Protein AF-A0A132MQJ7-F1 (afdb_monomer)

Secondary structure (DSSP, 8-state):
------------------HHHHHHHHTTT--HHHHHHHHHHHHHHTT------HHHHHHHHTTSSSS--HHHHHHHHHHHTS-GGGTT----S-------------PPPS--PPPPPPPPPPPP------------PPP-----------------------PPP-----------------PPPP--------PPPPS-------SHHHHHHHHHHHHHHHHHHHS--SS-TTHHHHHHHHHHHHHHHTTTS-HHHHHHHHHHHHHHHHHHHTS---HHHHHHHHHHHHHHHHHHHHHHHHTT-HHHHHHHHHHHHHHHHHTT-HHHHHHHHHHHHHHHHHTT-HHHHHHHHHHHHHH-SS--HHHHHHHHHHHHHHHHTT-HHHHHHHHHHHHHHHTTSPPPS-TT-TTS--HHHHHHHHHHHHHHTT-HHHHHHHHHHHHHHHHHSSS--HHHHHHHHHHHHHHHHHHT-HHHHHHHHHHHHT-SS--HHHHHHHHHHHHHHHHHH-TT-HHHHHHHHHHHHHHHHHSSPPPP--SGGG--PPPSS--PPP--------HHHHTT-GGG----TT-----------PPP------

Solvent-accessible surface area (backbone atoms only — not comparable to full-atom values): 36070 Å² total; per-residue (Å²): 140,80,84,87,79,78,87,82,74,81,83,82,72,72,57,63,56,15,60,44,42,48,46,64,38,50,77,69,72,44,52,53,52,56,48,16,45,50,40,32,54,47,19,52,76,71,76,39,94,54,96,53,40,38,71,57,48,49,34,39,38,43,20,74,50,43,60,74,56,74,68,55,44,52,32,49,26,67,70,66,73,46,62,58,81,73,39,56,53,51,77,81,92,83,73,93,75,72,78,79,77,79,82,88,83,79,87,79,84,87,88,78,85,84,78,77,88,79,83,79,86,85,78,81,88,79,80,91,75,83,86,77,90,78,90,80,88,86,83,91,91,85,83,87,87,88,89,87,87,86,89,85,88,83,90,87,92,86,86,88,86,89,80,81,85,83,74,80,88,82,76,79,83,74,79,74,80,80,76,76,79,81,79,74,80,84,88,82,80,81,90,77,87,78,82,85,84,78,91,83,78,84,88,76,96,81,58,63,70,64,49,55,51,47,56,49,50,52,51,51,52,49,51,54,57,56,69,42,54,77,66,61,90,62,54,63,58,53,48,51,56,49,51,55,48,54,36,38,42,53,67,66,50,47,47,66,64,47,48,69,61,47,51,61,54,39,53,49,43,53,65,51,71,77,48,53,56,30,75,68,56,48,39,50,46,28,46,51,38,12,54,46,22,40,53,47,14,53,33,29,34,29,55,54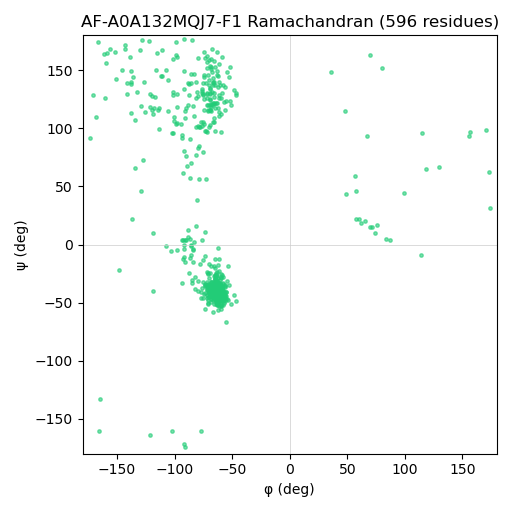,40,57,69,61,12,52,52,22,25,51,46,8,27,51,23,10,59,80,42,69,37,39,59,47,32,17,42,27,25,34,54,52,17,52,56,28,45,48,71,68,39,34,66,56,8,34,54,30,12,48,58,19,44,70,51,40,95,60,75,44,45,43,41,28,54,16,25,44,42,28,12,41,20,27,12,76,68,62,36,58,68,63,17,48,55,26,40,54,53,18,49,63,32,49,75,73,49,78,85,64,93,55,62,57,24,67,82,46,71,38,72,54,60,48,34,48,55,50,19,52,27,27,46,56,56,68,37,45,77,58,12,50,62,26,41,54,51,36,47,56,54,32,70,76,34,89,80,48,49,50,54,68,48,25,57,43,30,29,50,51,11,40,44,29,52,73,73,71,39,56,67,62,12,44,50,28,40,54,55,35,71,63,56,84,47,67,43,39,48,55,53,50,43,51,50,46,52,35,52,49,55,35,49,74,75,38,69,85,41,68,63,43,52,54,48,49,52,52,51,54,53,57,50,60,66,43,77,53,81,78,79,86,76,76,63,66,88,79,55,86,74,82,71,95,70,84,86,77,82,87,81,87,85,90,73,58,66,48,71,38,56,72,71,69,39,60,89,73,48,84,82,50,102,67,39,82,71,84,89,71,94,72,91,85,81,84,84,92,82,88,81,88,86,137

Structure (mmCIF, N/CA/C/O backbone):
data_AF-A0A132MQJ7-F1
#
_entry.id   AF-A0A132MQJ7-F1
#
loop_
_atom_site.group_PDB
_atom_site.id
_atom_site.type_symbol
_atom_site.label_atom_id
_atom_site.label_alt_id
_atom_site.label_comp_id
_atom_site.label_asym_id
_atom_si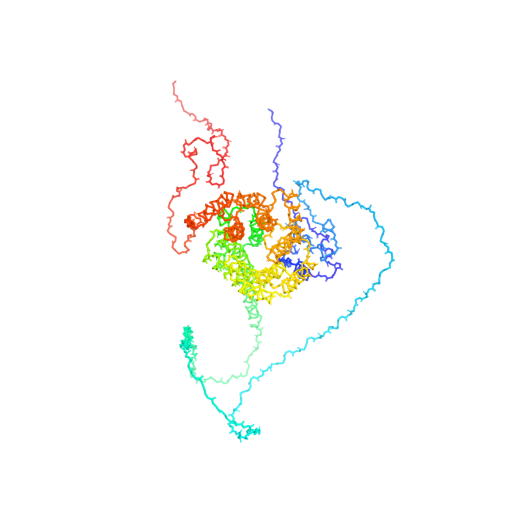te.label_entity_id
_atom_site.label_seq_id
_atom_site.pdbx_PDB_ins_code
_atom_site.Cartn_x
_atom_site.Cartn_y
_atom_site.Cartn_z
_atom_site.occupancy
_atom_site.B_iso_or_equiv
_atom_site.auth_seq_id
_atom_site.auth_comp_id
_atom_site.auth_asym_id
_atom_site.auth_atom_id
_atom_site.pdbx_PDB_model_num
ATOM 1 N N . MET A 1 1 ? 59.230 41.935 -7.005 1.00 32.62 1 MET A N 1
ATOM 2 C CA . MET A 1 1 ? 59.862 40.603 -6.907 1.00 32.62 1 MET A CA 1
ATOM 3 C C . MET A 1 1 ? 58.762 39.597 -6.645 1.00 32.62 1 MET A C 1
ATOM 5 O O . MET A 1 1 ? 58.301 39.504 -5.516 1.00 32.62 1 MET A O 1
ATOM 9 N N . THR A 1 2 ? 58.315 38.898 -7.682 1.00 23.02 2 THR A N 1
ATOM 10 C CA . THR A 1 2 ? 57.312 37.834 -7.565 1.00 23.02 2 THR A CA 1
ATOM 11 C C . THR A 1 2 ? 57.998 36.560 -8.024 1.00 23.02 2 THR A C 1
ATOM 13 O O . THR A 1 2 ? 58.485 36.508 -9.151 1.00 23.02 2 THR A O 1
ATOM 16 N N . VAL A 1 3 ? 58.124 35.572 -7.140 1.00 24.16 3 VAL A N 1
ATOM 17 C CA . VAL A 1 3 ? 58.723 34.281 -7.494 1.00 24.16 3 VAL A CA 1
ATOM 18 C C . VAL A 1 3 ? 57.665 33.462 -8.228 1.00 24.16 3 VAL A C 1
ATOM 20 O O . VAL A 1 3 ? 56.549 33.312 -7.738 1.00 24.16 3 VAL A O 1
ATOM 23 N N . HIS A 1 4 ? 58.008 32.956 -9.413 1.00 27.41 4 HIS A N 1
ATOM 24 C CA . HIS A 1 4 ? 57.137 32.079 -10.191 1.00 27.41 4 HIS A CA 1
ATOM 25 C C . HIS A 1 4 ? 56.827 30.785 -9.436 1.00 27.41 4 HIS A C 1
ATOM 27 O O . HIS A 1 4 ? 57.753 30.043 -9.111 1.00 27.41 4 HIS A O 1
ATOM 33 N N . HIS A 1 5 ? 55.546 30.435 -9.323 1.00 26.36 5 HIS A N 1
ATOM 34 C CA . HIS A 1 5 ? 55.094 29.043 -9.388 1.00 26.36 5 HIS A CA 1
ATOM 35 C C . HIS A 1 5 ? 54.095 28.932 -10.547 1.00 26.36 5 HIS A C 1
ATOM 37 O O . HIS A 1 5 ? 53.244 29.803 -10.723 1.00 26.36 5 HIS A O 1
ATOM 43 N N . GLY A 1 6 ? 54.325 27.947 -11.417 1.00 24.95 6 GLY A N 1
ATOM 44 C CA . GLY A 1 6 ? 53.737 27.875 -12.755 1.00 24.95 6 GLY A CA 1
ATOM 45 C C . GLY A 1 6 ? 52.418 27.109 -12.838 1.00 24.95 6 GLY A C 1
ATOM 46 O O . GLY A 1 6 ? 51.827 26.732 -11.831 1.00 24.95 6 GLY A O 1
ATOM 47 N N . ASN A 1 7 ? 51.986 26.891 -14.081 1.00 32.16 7 ASN A N 1
ATOM 48 C CA . ASN A 1 7 ? 50.764 26.180 -14.455 1.00 32.16 7 ASN A CA 1
ATOM 49 C C . ASN A 1 7 ? 50.586 24.849 -13.704 1.00 32.16 7 ASN A C 1
ATOM 51 O O . ASN A 1 7 ? 51.456 23.984 -13.769 1.00 32.16 7 ASN A O 1
ATOM 55 N N . GLY A 1 8 ? 49.412 24.656 -13.099 1.00 26.73 8 GLY A N 1
ATOM 56 C CA . GLY A 1 8 ? 48.878 23.324 -12.824 1.00 26.73 8 GLY A CA 1
ATOM 57 C C . GLY A 1 8 ? 48.183 22.806 -14.080 1.00 26.73 8 GLY A C 1
ATOM 58 O O . GLY A 1 8 ? 47.162 23.358 -14.497 1.00 26.73 8 GLY A O 1
ATOM 59 N N . GLU A 1 9 ? 48.769 21.800 -14.718 1.00 29.34 9 GLU A N 1
ATOM 60 C CA . GLU A 1 9 ? 48.224 21.171 -15.920 1.00 29.34 9 GLU A CA 1
ATOM 61 C C . GLU A 1 9 ? 46.907 20.436 -15.619 1.00 29.34 9 GLU A C 1
ATOM 63 O O . GLU A 1 9 ? 46.618 20.054 -14.485 1.00 29.34 9 GLU A O 1
ATOM 68 N N . ARG A 1 10 ? 46.085 20.211 -16.651 1.00 38.94 10 ARG A N 1
ATOM 69 C CA . ARG A 1 10 ? 45.021 19.206 -16.543 1.00 38.94 10 ARG A CA 1
ATOM 70 C C . ARG A 1 10 ? 45.710 17.849 -16.549 1.00 38.94 10 ARG A C 1
ATOM 72 O O . ARG A 1 10 ? 46.280 17.504 -17.581 1.00 38.94 10 ARG A O 1
ATOM 79 N N . ASP A 1 11 ? 45.628 17.094 -15.458 1.00 34.16 11 ASP A N 1
ATOM 80 C CA . ASP A 1 11 ? 46.171 15.735 -15.410 1.00 34.16 11 ASP A CA 1
ATOM 81 C C . ASP A 1 11 ? 45.497 14.850 -16.466 1.00 34.16 11 ASP A C 1
ATOM 83 O O . ASP A 1 11 ? 44.416 14.286 -16.270 1.00 34.16 11 ASP A O 1
ATOM 87 N N . GLY A 1 12 ? 46.167 14.721 -17.612 1.00 39.56 12 GLY A N 1
ATOM 88 C CA . GLY A 1 12 ? 45.887 13.751 -18.665 1.00 39.56 12 GLY A CA 1
ATOM 89 C C . GLY A 1 12 ? 46.310 12.358 -18.218 1.00 39.56 12 GLY A C 1
ATOM 90 O O . GLY A 1 12 ? 47.151 11.724 -18.850 1.00 39.56 12 GLY A O 1
ATOM 91 N N . GLN A 1 13 ? 45.773 11.903 -17.088 1.00 48.03 13 GLN A N 1
ATOM 92 C CA . GLN A 1 13 ? 46.165 10.645 -16.483 1.00 48.03 13 GLN A CA 1
ATOM 93 C C . GLN A 1 13 ? 45.484 9.505 -17.238 1.00 48.03 13 GLN A C 1
ATOM 95 O O . GLN A 1 13 ? 44.290 9.248 -17.074 1.00 48.03 13 GLN A O 1
ATOM 100 N N . THR A 1 14 ? 46.259 8.854 -18.108 1.00 56.16 14 THR A N 1
ATOM 101 C CA . THR A 1 14 ? 45.849 7.670 -18.866 1.00 56.16 14 THR A CA 1
ATOM 102 C C . THR A 1 14 ? 45.161 6.667 -17.934 1.00 56.16 14 THR A C 1
ATOM 104 O O . THR A 1 14 ? 45.727 6.363 -16.879 1.00 56.16 14 THR A O 1
ATOM 107 N N . PRO A 1 15 ? 43.972 6.139 -18.287 1.00 76.00 15 PRO A N 1
ATOM 108 C CA . PRO A 1 15 ? 43.292 5.127 -17.487 1.00 76.00 15 PRO A CA 1
ATOM 109 C C . PRO A 1 15 ? 44.233 3.963 -17.160 1.00 76.00 15 PRO A C 1
ATOM 111 O O . PRO A 1 15 ? 44.769 3.321 -18.063 1.00 76.00 15 PRO A O 1
ATOM 114 N N . VAL A 1 16 ? 44.468 3.722 -15.867 1.00 84.31 16 VAL A N 1
ATOM 115 C CA . VAL A 1 16 ? 45.315 2.616 -15.401 1.00 84.31 16 VAL A CA 1
ATOM 116 C C . VAL A 1 16 ? 44.523 1.320 -15.586 1.00 84.31 16 VAL A C 1
ATOM 118 O O . VAL A 1 16 ? 43.483 1.177 -14.938 1.00 84.31 16 VAL A O 1
ATOM 121 N N . PRO A 1 17 ? 44.956 0.376 -16.443 1.00 90.44 17 PRO A N 1
ATOM 122 C CA . PRO A 1 17 ? 44.170 -0.820 -16.715 1.00 90.44 17 PRO A CA 1
ATOM 123 C C . PRO A 1 17 ? 43.981 -1.673 -15.459 1.00 90.44 17 PRO A C 1
ATOM 125 O O . PRO A 1 17 ? 44.927 -1.944 -14.716 1.00 90.44 17 PRO A O 1
ATOM 128 N N . ASN A 1 18 ? 42.756 -2.149 -15.243 1.00 94.06 18 ASN A N 1
ATOM 129 C CA . ASN A 1 18 ? 42.440 -3.037 -14.136 1.00 94.06 18 ASN A CA 1
ATOM 130 C C . ASN A 1 18 ? 42.859 -4.476 -14.480 1.00 94.06 18 ASN A C 1
ATOM 132 O O . ASN A 1 18 ? 42.072 -5.314 -14.933 1.00 94.06 18 ASN A O 1
ATOM 136 N N . HIS A 1 19 ? 44.144 -4.753 -14.259 1.00 94.38 19 HIS A N 1
ATOM 137 C CA . HIS A 1 19 ? 44.734 -6.072 -14.463 1.00 94.38 19 HIS A CA 1
ATOM 138 C C . HIS A 1 19 ? 44.181 -7.138 -13.499 1.00 94.38 19 HIS A C 1
ATOM 140 O O . HIS A 1 19 ? 44.153 -8.310 -13.869 1.00 94.38 19 HIS A O 1
ATOM 146 N N . GLN A 1 20 ? 43.710 -6.756 -12.303 1.00 93.44 20 GLN A N 1
ATOM 147 C CA . GLN A 1 20 ? 43.178 -7.691 -11.301 1.00 93.44 20 GLN A CA 1
ATOM 148 C C . GLN A 1 20 ? 41.825 -8.266 -11.737 1.00 93.44 20 GLN A C 1
ATOM 150 O O . GLN A 1 20 ? 41.681 -9.485 -11.821 1.00 93.44 20 GLN A O 1
ATOM 155 N N . LEU A 1 21 ? 40.870 -7.418 -12.137 1.00 94.69 21 LEU A N 1
ATOM 156 C CA . LEU A 1 21 ? 39.585 -7.864 -12.686 1.00 94.69 21 LEU A CA 1
ATOM 157 C C . LEU A 1 21 ? 39.769 -8.743 -13.932 1.00 94.69 21 LEU A C 1
ATOM 159 O O . LEU A 1 21 ? 39.140 -9.797 -14.056 1.00 94.69 21 LEU A O 1
ATOM 163 N N . ARG A 1 22 ? 40.680 -8.345 -14.831 1.00 94.81 22 ARG A N 1
ATOM 164 C CA . ARG A 1 22 ? 41.008 -9.125 -16.030 1.00 94.81 22 ARG A CA 1
ATOM 165 C C . ARG A 1 22 ? 41.575 -10.503 -15.679 1.00 94.81 22 ARG A C 1
ATOM 167 O O . ARG A 1 22 ? 41.181 -11.487 -16.302 1.00 94.81 22 ARG A O 1
ATOM 174 N N . ALA A 1 23 ? 42.450 -10.592 -14.675 1.00 93.25 23 ALA A N 1
ATOM 175 C CA . ALA A 1 23 ? 42.984 -11.863 -14.194 1.00 93.25 23 ALA A CA 1
ATOM 176 C C . ALA A 1 23 ? 41.890 -12.746 -13.566 1.00 93.25 23 ALA A C 1
ATOM 178 O O . ALA A 1 23 ? 41.798 -13.920 -13.915 1.00 93.25 23 ALA A O 1
ATOM 179 N N . LEU A 1 24 ? 41.015 -12.188 -12.720 1.00 95.12 24 LEU A N 1
ATOM 180 C CA . LEU A 1 24 ? 39.904 -12.916 -12.084 1.00 95.12 24 LEU A CA 1
ATOM 181 C C . LEU A 1 24 ? 38.924 -13.516 -13.105 1.00 95.12 24 LEU A C 1
ATOM 183 O O . LEU A 1 24 ? 38.426 -14.628 -12.902 1.00 95.12 24 LEU A O 1
ATOM 187 N N . ARG A 1 25 ? 38.679 -12.814 -14.218 1.00 96.50 25 ARG A N 1
ATOM 188 C CA . ARG A 1 25 ? 37.910 -13.338 -15.355 1.00 96.50 25 ARG A CA 1
ATOM 189 C C . ARG A 1 25 ? 38.680 -14.419 -16.122 1.00 96.50 25 ARG A C 1
ATOM 191 O O . ARG A 1 25 ? 38.129 -15.481 -16.400 1.00 96.50 25 ARG A O 1
ATOM 198 N N . GLN A 1 26 ? 39.949 -14.173 -16.457 1.00 93.88 26 GLN A N 1
ATOM 199 C CA . GLN A 1 26 ? 40.772 -15.116 -17.225 1.00 93.88 26 GLN A CA 1
ATOM 200 C C . GLN A 1 26 ? 41.029 -16.433 -16.474 1.00 93.88 26 GLN A C 1
ATOM 202 O O . GLN A 1 26 ? 41.010 -17.486 -17.099 1.00 93.88 26 GLN A O 1
ATOM 207 N N . GLN A 1 27 ? 41.172 -16.405 -15.146 1.00 94.25 27 GLN A N 1
ATOM 208 C CA . GLN A 1 27 ? 41.262 -17.604 -14.296 1.00 94.25 27 GLN A CA 1
ATOM 209 C C . GLN A 1 27 ? 40.024 -18.512 -14.388 1.00 94.25 27 GLN A C 1
ATOM 211 O O . GLN A 1 27 ? 40.126 -19.713 -14.154 1.00 94.25 27 GLN A O 1
ATOM 216 N N . ARG A 1 28 ? 38.860 -17.950 -14.740 1.00 93.44 28 ARG A N 1
ATOM 217 C CA . ARG A 1 28 ? 37.596 -18.677 -14.950 1.00 93.44 28 ARG A CA 1
ATOM 218 C C . ARG A 1 28 ? 37.370 -19.072 -16.415 1.00 93.44 28 ARG A C 1
ATOM 220 O O . ARG A 1 28 ? 36.329 -19.631 -16.735 1.00 93.44 28 ARG A O 1
ATOM 227 N N . ASN A 1 29 ? 38.341 -18.801 -17.293 1.00 94.62 29 ASN A N 1
ATOM 228 C CA . ASN A 1 29 ? 38.279 -19.006 -18.744 1.00 94.62 29 ASN A CA 1
ATOM 229 C C . ASN A 1 29 ? 37.122 -18.275 -19.458 1.00 94.62 29 ASN A C 1
ATOM 231 O O . ASN A 1 29 ? 36.761 -18.653 -20.567 1.00 94.62 29 ASN A O 1
ATOM 235 N N . TRP A 1 30 ? 36.568 -17.211 -18.868 1.00 95.94 30 TRP A N 1
ATOM 236 C CA . TRP A 1 30 ? 35.463 -16.455 -19.468 1.00 95.94 30 TRP A CA 1
ATOM 237 C C . TRP A 1 30 ? 35.945 -15.367 -20.435 1.00 95.94 30 TRP A C 1
ATOM 239 O O . TRP A 1 30 ? 36.874 -14.604 -20.142 1.00 95.94 30 TRP A O 1
ATOM 249 N N . SER A 1 31 ? 35.259 -15.214 -21.563 1.00 95.75 31 SER A N 1
ATOM 250 C CA . SER A 1 31 ? 35.299 -14.018 -22.410 1.00 95.75 31 SER A CA 1
ATOM 251 C C . SER A 1 31 ? 34.654 -12.806 -21.715 1.00 95.75 31 SER A C 1
ATOM 253 O O . SER A 1 31 ? 34.003 -12.924 -20.676 1.00 95.75 31 SER A O 1
ATOM 255 N N . GLN A 1 32 ? 34.838 -11.604 -22.274 1.00 93.38 32 GLN A N 1
ATOM 256 C CA . GLN A 1 32 ? 34.176 -10.398 -21.750 1.00 93.38 32 GLN A CA 1
ATOM 257 C C . GLN A 1 32 ? 32.645 -10.469 -21.892 1.00 93.38 32 GLN A C 1
ATOM 259 O O . GLN A 1 32 ? 31.943 -9.909 -21.052 1.00 93.38 32 GLN A O 1
ATOM 264 N N . GLN A 1 33 ? 32.138 -11.177 -22.908 1.00 91.56 33 GLN A N 1
ATOM 265 C CA . GLN A 1 33 ? 30.710 -11.412 -23.107 1.00 91.56 33 GLN A CA 1
ATOM 266 C C . GLN A 1 33 ? 30.154 -12.384 -22.054 1.00 91.56 33 GLN A C 1
ATOM 268 O O . GLN A 1 33 ? 29.203 -12.031 -21.363 1.00 91.56 33 GLN A O 1
ATOM 273 N N . GLU A 1 34 ? 30.787 -13.546 -21.858 1.00 91.19 34 GLU A N 1
ATOM 274 C CA . GLU A 1 34 ? 30.363 -14.544 -20.856 1.00 91.19 34 GLU A CA 1
ATOM 275 C C . GLU A 1 34 ? 30.430 -13.985 -19.427 1.00 91.19 34 GLU A C 1
ATOM 277 O O . GLU A 1 34 ? 29.567 -14.265 -18.599 1.00 91.19 34 GLU A O 1
ATOM 282 N N . PHE A 1 35 ? 31.417 -13.133 -19.123 1.00 97.31 35 PHE A N 1
ATOM 283 C CA . PHE A 1 35 ? 31.467 -12.460 -17.824 1.00 97.31 35 PHE A CA 1
ATOM 284 C C . PHE A 1 35 ? 30.344 -11.423 -17.664 1.00 97.31 35 PHE A C 1
ATOM 286 O O . PHE A 1 35 ? 29.764 -11.314 -16.585 1.00 97.31 35 PHE A O 1
ATOM 293 N N . ALA A 1 36 ? 29.984 -10.698 -18.728 1.00 94.06 36 ALA A N 1
ATOM 294 C CA . ALA A 1 36 ? 28.817 -9.819 -18.709 1.00 94.06 36 ALA A CA 1
ATOM 295 C C . ALA A 1 36 ? 27.502 -10.610 -18.565 1.00 94.06 36 ALA A C 1
ATOM 297 O O . ALA A 1 36 ? 26.600 -10.153 -17.869 1.00 94.06 36 ALA A O 1
ATOM 298 N N . GLU A 1 37 ? 27.398 -11.794 -19.176 1.00 92.44 37 GLU A N 1
ATOM 299 C CA . GLU A 1 37 ? 26.283 -12.738 -19.012 1.00 92.44 37 GLU A CA 1
ATOM 300 C C . GLU A 1 37 ? 26.160 -13.215 -17.563 1.00 92.44 37 GLU A C 1
ATOM 302 O O . GLU A 1 37 ? 25.123 -12.980 -16.948 1.00 92.44 37 GLU A O 1
ATOM 307 N N . ALA A 1 38 ? 27.239 -13.732 -16.966 1.00 94.25 38 ALA A N 1
ATOM 308 C CA . ALA A 1 38 ? 27.268 -14.131 -15.558 1.00 94.25 38 ALA A CA 1
ATOM 309 C C . ALA A 1 38 ? 26.880 -12.987 -14.599 1.00 94.25 38 ALA A C 1
ATOM 311 O O . ALA A 1 38 ? 26.179 -13.214 -13.613 1.00 94.25 38 ALA A O 1
ATOM 312 N N . ILE A 1 39 ? 27.274 -11.741 -14.897 1.00 94.06 39 ILE A N 1
ATOM 313 C CA . ILE A 1 39 ? 26.845 -10.554 -14.137 1.00 94.06 39 ILE A CA 1
ATOM 314 C C . ILE A 1 39 ? 25.343 -10.292 -14.296 1.00 94.06 39 ILE A C 1
ATOM 316 O O . ILE A 1 39 ? 24.687 -9.985 -13.304 1.00 94.06 39 ILE A O 1
ATOM 320 N N . ARG A 1 40 ? 24.769 -10.416 -15.499 1.00 92.44 40 ARG A N 1
ATOM 321 C CA . ARG A 1 40 ? 23.317 -10.247 -15.694 1.00 92.44 40 ARG A CA 1
ATOM 322 C C . ARG A 1 40 ? 22.522 -11.350 -14.996 1.00 92.44 40 ARG A C 1
ATOM 324 O O . ARG A 1 40 ? 21.541 -11.044 -14.323 1.00 92.44 40 ARG A O 1
ATOM 331 N N . ASP A 1 41 ? 22.961 -12.599 -15.102 1.00 89.88 41 ASP A N 1
ATOM 332 C CA . ASP A 1 41 ? 22.285 -13.747 -14.493 1.00 89.88 41 ASP A CA 1
ATOM 333 C C . ASP A 1 41 ? 22.327 -13.681 -12.963 1.00 89.88 41 ASP A C 1
ATOM 335 O O . ASP A 1 41 ? 21.295 -13.839 -12.307 1.00 89.88 41 ASP A O 1
ATOM 339 N N . GLN A 1 42 ? 23.481 -13.338 -12.385 1.00 92.50 42 GLN A N 1
ATOM 340 C CA . GLN A 1 42 ? 23.604 -13.142 -10.942 1.00 92.50 42 GLN A CA 1
ATOM 341 C C . GLN A 1 42 ? 22.840 -11.902 -10.456 1.00 92.50 42 GLN A C 1
ATOM 343 O O . GLN A 1 42 ? 22.244 -11.945 -9.382 1.00 92.50 42 GLN A O 1
ATOM 348 N N . ALA A 1 43 ? 22.790 -10.815 -11.238 1.00 82.88 43 ALA A N 1
ATOM 349 C CA . ALA A 1 43 ? 21.940 -9.668 -10.918 1.00 82.88 43 ALA A CA 1
ATOM 350 C C . ALA A 1 43 ? 20.461 -10.085 -10.856 1.00 82.88 43 ALA A C 1
ATOM 352 O O . ALA A 1 43 ? 19.804 -9.827 -9.848 1.00 82.88 43 ALA A O 1
ATOM 353 N N . MET A 1 44 ? 19.965 -10.815 -11.865 1.00 82.12 44 MET A N 1
ATOM 354 C CA . MET A 1 44 ? 18.595 -11.341 -11.880 1.00 82.12 44 MET A CA 1
ATOM 355 C C . MET A 1 44 ? 18.317 -12.274 -10.691 1.00 82.12 44 MET A C 1
ATOM 357 O O . MET A 1 44 ? 17.265 -12.151 -10.065 1.00 82.12 44 MET A O 1
ATOM 361 N N . ALA A 1 45 ? 19.258 -13.154 -10.332 1.00 79.62 45 ALA A N 1
ATOM 362 C CA . ALA A 1 45 ? 19.146 -14.022 -9.156 1.00 79.62 45 ALA A CA 1
ATOM 363 C C . ALA A 1 45 ? 19.098 -13.237 -7.829 1.00 79.62 45 ALA A C 1
ATOM 365 O O . ALA A 1 45 ? 18.444 -13.664 -6.881 1.00 79.62 45 ALA A O 1
ATOM 366 N N . MET A 1 46 ? 19.743 -12.069 -7.772 1.00 82.31 46 MET A N 1
ATOM 367 C CA . MET A 1 46 ? 19.718 -11.140 -6.633 1.00 82.31 46 MET A CA 1
ATOM 368 C C . MET A 1 46 ? 18.530 -10.156 -6.665 1.00 82.31 46 MET A C 1
ATOM 370 O O . MET A 1 46 ? 18.464 -9.260 -5.826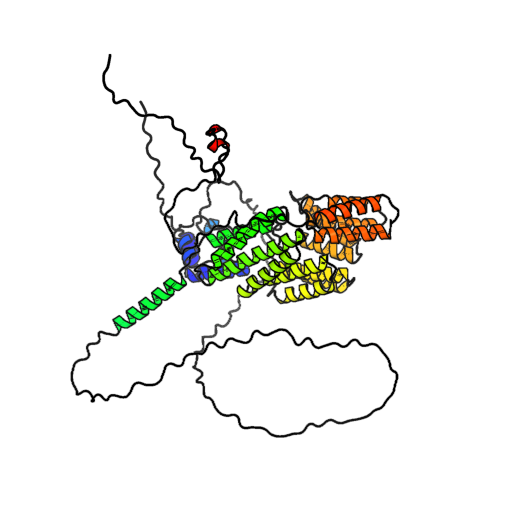 1.00 82.31 46 MET A O 1
ATOM 374 N N . GLY A 1 47 ? 17.601 -10.282 -7.623 1.00 74.81 47 GLY A N 1
ATOM 375 C CA . GLY A 1 47 ? 16.473 -9.355 -7.792 1.00 74.81 47 GLY A CA 1
ATOM 376 C C . GLY A 1 47 ? 16.862 -7.970 -8.332 1.00 74.81 47 GLY A C 1
ATOM 377 O O . GLY A 1 47 ? 16.070 -7.033 -8.259 1.00 74.81 47 GLY A O 1
ATOM 378 N N . LEU A 1 48 ? 18.074 -7.824 -8.873 1.00 73.12 48 LEU A N 1
ATOM 379 C CA . LEU A 1 48 ? 18.619 -6.582 -9.418 1.00 73.12 48 LEU A CA 1
ATOM 380 C C . LEU A 1 48 ? 18.536 -6.583 -10.951 1.00 73.12 48 LEU A C 1
ATOM 382 O O . LEU A 1 48 ? 18.989 -7.512 -11.616 1.00 73.12 48 LEU A O 1
ATOM 386 N N . ASN A 1 49 ? 18.025 -5.501 -11.539 1.00 75.50 49 ASN A N 1
ATOM 387 C CA . ASN A 1 49 ? 18.036 -5.314 -12.990 1.00 75.50 49 ASN A CA 1
ATOM 388 C C . ASN A 1 49 ? 19.279 -4.509 -13.416 1.00 75.50 49 ASN A C 1
ATOM 390 O O . ASN A 1 49 ? 19.262 -3.280 -13.360 1.00 75.50 49 ASN A O 1
ATOM 394 N N . LEU A 1 50 ? 20.366 -5.191 -13.805 1.00 78.25 50 LEU A N 1
ATOM 395 C CA . LEU A 1 50 ? 21.625 -4.557 -14.226 1.00 78.25 50 LEU A CA 1
ATOM 396 C C . LEU A 1 50 ? 22.008 -4.919 -15.669 1.00 78.25 50 LEU A C 1
ATOM 398 O O . LEU A 1 50 ? 22.360 -6.059 -15.967 1.00 78.25 50 LEU A O 1
ATOM 402 N N . ALA A 1 51 ? 22.028 -3.920 -16.554 1.00 76.69 51 ALA A N 1
ATOM 403 C CA . ALA A 1 51 ? 22.474 -4.056 -17.940 1.00 76.69 51 ALA A CA 1
ATOM 404 C C . ALA A 1 51 ? 24.016 -4.051 -18.072 1.00 76.69 51 ALA A C 1
ATOM 406 O O . ALA A 1 51 ? 24.644 -3.018 -18.342 1.00 76.69 51 ALA A O 1
ATOM 407 N N . CYS A 1 52 ? 24.633 -5.224 -17.894 1.00 84.50 52 CYS A N 1
ATOM 408 C CA . CYS A 1 52 ? 26.050 -5.449 -18.195 1.00 84.50 52 CYS A CA 1
ATOM 409 C C . CYS A 1 52 ? 26.243 -5.965 -19.630 1.00 84.50 52 CYS A C 1
ATOM 411 O O . CYS A 1 52 ? 25.565 -6.907 -20.034 1.00 84.50 52 CYS A O 1
ATOM 413 N N . ASP A 1 53 ? 27.190 -5.399 -20.377 1.00 83.00 53 ASP A N 1
ATOM 414 C CA . ASP A 1 53 ? 27.634 -5.871 -21.693 1.00 83.00 53 ASP A CA 1
ATOM 415 C C . ASP A 1 53 ? 29.169 -5.993 -21.744 1.00 83.00 53 ASP A C 1
ATOM 417 O O . ASP A 1 53 ? 29.888 -5.489 -20.873 1.00 83.00 53 ASP A O 1
ATOM 421 N N . GLU A 1 54 ? 29.691 -6.654 -22.781 1.00 91.31 54 GLU A N 1
ATOM 422 C CA . GLU A 1 54 ? 31.137 -6.786 -23.028 1.00 91.31 54 GLU A CA 1
ATOM 423 C C . GLU A 1 54 ? 31.849 -5.417 -23.039 1.00 91.31 54 GLU A C 1
ATOM 425 O O . GLU A 1 54 ? 32.969 -5.275 -22.545 1.00 91.31 54 GLU A O 1
ATOM 430 N N . LYS A 1 55 ? 31.166 -4.374 -23.538 1.00 81.12 55 LYS A N 1
ATOM 431 C CA . LYS A 1 55 ? 31.679 -3.006 -23.654 1.00 81.12 55 LYS A CA 1
ATOM 432 C C . LYS A 1 55 ? 31.806 -2.354 -22.269 1.00 81.12 55 LYS A C 1
ATOM 434 O O . LYS A 1 55 ? 32.737 -1.579 -22.048 1.00 81.12 55 LYS A O 1
ATOM 439 N N . ARG A 1 56 ? 30.921 -2.651 -21.307 1.00 89.69 56 ARG A N 1
ATOM 440 C CA . ARG A 1 56 ? 31.015 -2.240 -19.890 1.00 89.69 56 ARG A CA 1
ATOM 441 C C . ARG A 1 56 ? 32.128 -3.011 -19.172 1.00 89.69 56 ARG A C 1
ATOM 443 O O . ARG A 1 56 ? 32.946 -2.366 -18.520 1.00 89.69 56 ARG A O 1
ATOM 450 N N . VAL A 1 57 ? 32.245 -4.326 -19.382 1.00 92.88 57 VAL A N 1
ATOM 451 C CA . VAL A 1 57 ? 33.372 -5.131 -18.860 1.00 92.88 57 VAL A CA 1
ATOM 452 C C . VAL A 1 57 ? 34.716 -4.591 -19.359 1.00 92.88 57 VAL A C 1
ATOM 454 O O . VAL A 1 57 ? 35.615 -4.326 -18.562 1.00 92.88 57 VAL A O 1
ATOM 457 N N . GLY A 1 58 ? 34.841 -4.331 -20.662 1.00 90.31 58 GLY A N 1
ATOM 458 C CA . GLY A 1 58 ? 36.049 -3.761 -21.254 1.00 90.31 58 GLY A CA 1
ATOM 459 C C . GLY A 1 58 ? 36.411 -2.378 -20.699 1.00 90.31 58 GLY A C 1
ATOM 460 O O . GLY A 1 58 ? 37.593 -2.076 -20.559 1.00 90.31 58 GLY A O 1
ATOM 461 N N . ARG A 1 59 ? 35.424 -1.550 -20.324 1.00 86.50 59 ARG A N 1
ATOM 462 C CA . ARG A 1 59 ? 35.658 -0.246 -19.672 1.00 86.50 59 ARG A CA 1
ATOM 463 C C . ARG A 1 59 ? 36.184 -0.377 -18.242 1.00 86.50 59 ARG A C 1
ATOM 465 O O . ARG A 1 59 ? 37.028 0.424 -17.846 1.00 86.50 59 ARG A O 1
ATOM 472 N N . TRP A 1 60 ? 35.747 -1.389 -17.490 1.00 94.19 60 TRP A N 1
ATOM 473 C CA . TRP A 1 60 ? 36.353 -1.714 -16.194 1.00 94.19 60 TRP A CA 1
ATOM 474 C C . TRP A 1 60 ? 37.790 -2.220 -16.362 1.00 94.19 60 TRP A C 1
ATOM 476 O O . TRP A 1 60 ? 38.690 -1.701 -15.712 1.00 94.19 60 TRP A O 1
ATOM 486 N N . GLU A 1 61 ? 38.039 -3.161 -17.279 1.00 94.25 61 GLU A N 1
ATOM 487 C CA . GLU A 1 61 ? 39.385 -3.714 -17.516 1.00 94.25 61 GLU A CA 1
ATOM 488 C C . GLU A 1 61 ? 40.391 -2.686 -18.051 1.00 94.25 61 GLU A C 1
ATOM 490 O O . GLU A 1 61 ? 41.581 -2.785 -17.762 1.00 94.25 61 GLU A O 1
ATOM 495 N N . ARG A 1 62 ? 39.937 -1.673 -18.799 1.00 89.75 62 ARG A N 1
ATOM 496 C CA . ARG A 1 62 ? 40.777 -0.544 -19.237 1.00 89.75 62 ARG A CA 1
ATOM 497 C C . ARG A 1 62 ? 40.908 0.571 -18.194 1.00 89.75 62 ARG A C 1
ATOM 499 O O . ARG A 1 62 ? 41.645 1.516 -18.436 1.00 89.75 62 ARG A O 1
ATOM 506 N N . GLY A 1 63 ? 40.223 0.481 -17.052 1.00 87.06 63 GLY A N 1
ATOM 507 C CA . GLY A 1 63 ? 40.287 1.489 -15.986 1.00 87.06 63 GLY A CA 1
ATOM 508 C C . GLY A 1 63 ? 39.540 2.795 -16.276 1.00 87.06 63 GLY A C 1
ATOM 509 O O . GLY A 1 63 ? 39.669 3.751 -15.514 1.00 87.06 63 GLY A O 1
ATOM 510 N N . GLU A 1 64 ? 38.740 2.856 -17.348 1.00 85.25 64 GLU A N 1
ATOM 511 C CA . GLU A 1 64 ? 37.911 4.028 -17.685 1.00 85.25 64 GLU A CA 1
ATOM 512 C C . GLU A 1 64 ? 36.863 4.312 -16.595 1.00 85.25 64 GLU A C 1
ATOM 514 O O . GLU A 1 64 ? 36.470 5.456 -16.372 1.00 85.25 64 GLU A O 1
ATOM 519 N N . VAL A 1 65 ? 36.431 3.266 -15.886 1.00 87.00 65 VAL A N 1
ATOM 520 C CA . VAL A 1 65 ? 35.540 3.347 -14.724 1.00 87.00 65 VAL A CA 1
ATOM 521 C C . VAL A 1 65 ? 36.314 2.897 -13.485 1.00 87.00 65 VAL A C 1
ATOM 523 O O . VAL A 1 65 ? 36.455 1.701 -13.235 1.00 87.00 65 VAL A O 1
ATOM 526 N N . ARG A 1 66 ? 36.811 3.869 -12.706 1.00 85.81 66 ARG A N 1
ATOM 527 C CA . ARG A 1 66 ? 37.634 3.626 -11.502 1.00 85.81 66 ARG A CA 1
ATOM 528 C C . ARG A 1 66 ? 36.868 2.973 -10.346 1.00 85.81 66 ARG A C 1
ATOM 530 O O . ARG A 1 66 ? 37.436 2.132 -9.656 1.00 85.81 66 ARG A O 1
ATOM 537 N N . TRP A 1 67 ? 35.590 3.319 -10.165 1.00 89.56 67 TRP A N 1
ATOM 538 C CA . TRP A 1 67 ? 34.730 2.786 -9.101 1.00 89.56 67 TRP A CA 1
ATOM 539 C C . TRP A 1 67 ? 33.328 2.462 -9.646 1.00 89.56 67 TRP A C 1
ATOM 541 O O . TRP A 1 67 ? 32.615 3.383 -10.054 1.00 89.56 67 TRP A O 1
ATOM 551 N N . PRO A 1 68 ? 32.911 1.182 -9.706 1.00 88.12 68 PRO A N 1
ATOM 552 C CA . PRO A 1 68 ? 31.565 0.806 -10.134 1.00 88.12 68 PRO A CA 1
ATOM 553 C C . PRO A 1 68 ? 30.493 1.202 -9.108 1.00 88.12 68 PRO A C 1
ATOM 555 O O . PRO A 1 68 ? 30.766 1.359 -7.912 1.00 88.12 68 PRO A O 1
ATOM 558 N N . SER A 1 69 ? 29.240 1.309 -9.561 1.00 86.19 69 SER A N 1
ATOM 559 C CA . SER A 1 69 ? 28.113 1.603 -8.667 1.00 86.19 69 SER A CA 1
ATOM 560 C C . SER A 1 69 ? 27.938 0.507 -7.595 1.00 86.19 69 SER A C 1
ATOM 562 O O . SER A 1 69 ? 28.342 -0.640 -7.816 1.00 86.19 69 SER A O 1
ATOM 564 N N . PRO A 1 70 ? 27.332 0.810 -6.427 1.00 85.88 70 PRO A N 1
ATOM 565 C CA . PRO A 1 70 ? 27.155 -0.165 -5.344 1.00 85.88 70 PRO A CA 1
ATOM 566 C C . PRO A 1 70 ? 26.436 -1.456 -5.766 1.00 85.88 70 PRO A C 1
ATOM 568 O O . PRO A 1 70 ? 26.718 -2.519 -5.221 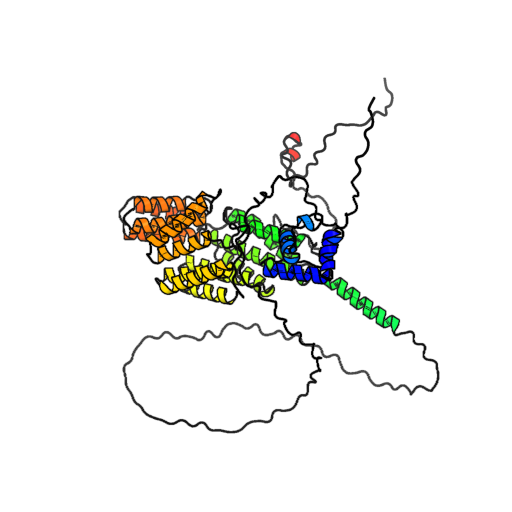1.00 85.88 70 PRO A O 1
ATOM 571 N N . ALA A 1 71 ? 25.524 -1.382 -6.741 1.00 79.12 71 ALA A N 1
ATOM 572 C CA . ALA A 1 71 ? 24.828 -2.553 -7.273 1.00 79.12 71 ALA A CA 1
ATOM 573 C C . ALA A 1 71 ? 25.767 -3.445 -8.106 1.00 79.12 71 ALA A C 1
ATOM 575 O O . ALA A 1 71 ? 25.823 -4.652 -7.878 1.00 79.12 71 ALA A O 1
ATOM 576 N N . TYR A 1 72 ? 26.583 -2.859 -8.994 1.00 90.31 72 TYR A N 1
ATOM 577 C CA . TYR A 1 72 ? 27.608 -3.618 -9.719 1.00 90.31 72 TYR A CA 1
ATOM 578 C C . TYR A 1 72 ? 28.662 -4.202 -8.783 1.00 90.31 72 TYR A C 1
ATOM 580 O O . TYR A 1 72 ? 29.045 -5.350 -8.967 1.00 90.31 72 TYR A O 1
ATOM 588 N N . ARG A 1 73 ? 29.096 -3.459 -7.758 1.00 94.25 73 ARG A N 1
ATOM 589 C CA . ARG A 1 73 ? 30.053 -3.948 -6.752 1.00 94.25 73 ARG A CA 1
ATOM 590 C C . ARG A 1 73 ? 29.544 -5.210 -6.038 1.00 94.25 73 ARG A C 1
ATOM 592 O O . ARG A 1 73 ? 30.276 -6.192 -5.972 1.00 94.25 73 ARG A O 1
ATOM 599 N N . ARG A 1 74 ? 28.277 -5.225 -5.605 1.00 85.06 74 ARG A N 1
ATOM 600 C CA . ARG A 1 74 ? 27.632 -6.404 -4.993 1.00 85.06 74 ARG A CA 1
ATOM 601 C C . ARG A 1 74 ? 27.542 -7.599 -5.941 1.00 85.06 74 ARG A C 1
ATOM 603 O O . ARG A 1 74 ? 27.914 -8.705 -5.561 1.00 85.06 74 ARG A O 1
ATOM 610 N N . VAL A 1 75 ? 27.090 -7.387 -7.177 1.00 92.00 75 VAL A N 1
ATOM 611 C CA . VAL A 1 75 ? 26.967 -8.480 -8.156 1.00 92.00 75 VAL A CA 1
ATOM 612 C C . VAL A 1 75 ? 28.339 -9.009 -8.580 1.00 92.00 75 VAL A C 1
ATOM 614 O O . VAL A 1 75 ? 28.515 -10.218 -8.664 1.00 92.00 75 VAL A O 1
ATOM 617 N N . LEU A 1 76 ? 29.343 -8.146 -8.763 1.00 95.25 76 LEU A N 1
ATOM 618 C CA . LEU A 1 76 ? 30.725 -8.562 -9.029 1.00 95.25 76 LEU A CA 1
ATOM 619 C C . LEU A 1 76 ? 31.291 -9.413 -7.883 1.00 95.25 76 LEU A C 1
ATOM 621 O O . LEU A 1 76 ? 31.931 -10.427 -8.150 1.00 95.25 76 LEU A O 1
ATOM 625 N N . GLN A 1 77 ? 31.014 -9.052 -6.625 1.00 96.00 77 GLN A N 1
ATOM 626 C CA . GLN A 1 77 ? 31.428 -9.834 -5.455 1.00 96.00 77 GLN A CA 1
ATOM 627 C C . GLN A 1 77 ? 30.736 -11.200 -5.406 1.00 96.00 77 GLN A C 1
ATOM 629 O O . GLN A 1 77 ? 31.393 -12.193 -5.110 1.00 96.00 77 GLN A O 1
ATOM 634 N N . ALA A 1 78 ? 29.455 -11.280 -5.776 1.00 90.50 78 ALA A N 1
ATOM 635 C CA . ALA A 1 78 ? 28.731 -12.547 -5.865 1.00 90.50 78 ALA A CA 1
ATOM 636 C C . ALA A 1 78 ? 29.201 -13.438 -7.038 1.00 90.50 78 ALA A C 1
ATOM 638 O O . ALA A 1 78 ? 29.377 -14.638 -6.854 1.00 90.50 78 ALA A O 1
ATOM 639 N N . VAL A 1 79 ? 29.459 -12.870 -8.225 1.00 95.50 79 VAL A N 1
ATOM 640 C CA . VAL A 1 79 ? 29.940 -13.617 -9.409 1.00 95.50 79 VAL A CA 1
ATOM 641 C C . VAL A 1 79 ? 31.379 -14.106 -9.237 1.00 95.50 79 VAL A C 1
ATOM 643 O O . VAL A 1 79 ? 31.719 -15.219 -9.643 1.00 95.50 79 VAL A O 1
ATOM 646 N N . LEU A 1 80 ? 32.254 -13.268 -8.677 1.00 93.19 80 LEU A N 1
ATOM 647 C CA . LEU A 1 80 ? 33.672 -13.590 -8.522 1.00 93.19 80 LEU A CA 1
ATOM 648 C C . LEU A 1 80 ? 33.993 -14.268 -7.186 1.00 93.19 80 LEU A C 1
ATOM 650 O O . LEU A 1 80 ? 35.068 -14.849 -7.078 1.00 93.19 80 LEU A O 1
ATOM 654 N N . ASN A 1 81 ? 33.099 -14.231 -6.195 1.00 92.62 81 ASN A N 1
ATOM 655 C CA . ASN A 1 81 ? 33.338 -14.725 -4.832 1.00 92.62 81 ASN A CA 1
ATOM 656 C C . ASN A 1 81 ? 34.670 -14.212 -4.239 1.00 92.62 81 ASN A C 1
ATOM 658 O O . ASN A 1 81 ? 35.463 -14.967 -3.679 1.00 92.62 81 ASN A O 1
ATOM 662 N N . VAL A 1 82 ? 34.928 -12.921 -4.452 1.00 92.25 82 VAL A N 1
ATOM 663 C CA . VAL A 1 82 ? 36.141 -12.169 -4.087 1.00 92.25 82 VAL A CA 1
ATOM 664 C C . VAL A 1 82 ? 35.672 -10.781 -3.630 1.00 92.25 82 VAL A C 1
ATOM 666 O O . VAL A 1 82 ? 34.750 -10.247 -4.253 1.00 92.25 82 VAL A O 1
ATOM 669 N N . PRO A 1 83 ? 36.228 -10.180 -2.562 1.00 89.19 83 PRO A N 1
ATOM 670 C CA . PRO A 1 83 ? 35.821 -8.850 -2.115 1.00 89.19 83 PRO A CA 1
ATOM 671 C C . PRO A 1 83 ? 36.233 -7.766 -3.121 1.00 89.19 83 PRO A C 1
ATOM 673 O O . PRO A 1 83 ? 37.226 -7.880 -3.836 1.00 89.19 83 PRO A O 1
ATOM 676 N N . VAL A 1 84 ? 35.471 -6.672 -3.187 1.00 88.69 84 VAL A N 1
ATOM 677 C CA . VAL A 1 84 ? 35.661 -5.626 -4.215 1.00 88.69 84 VAL A CA 1
ATOM 678 C C . VAL A 1 84 ? 37.021 -4.920 -4.115 1.00 88.69 84 VAL A C 1
ATOM 680 O O . VAL A 1 84 ? 37.556 -4.470 -5.129 1.00 88.69 84 VAL A O 1
ATOM 683 N N . SER A 1 85 ? 37.608 -4.877 -2.918 1.00 86.19 85 SER A N 1
ATOM 684 C CA . SER A 1 85 ? 38.969 -4.394 -2.649 1.00 86.19 85 SER A CA 1
ATOM 685 C C . SER A 1 85 ? 40.062 -5.178 -3.392 1.00 86.19 85 SER A C 1
ATOM 687 O O . SER A 1 85 ? 41.093 -4.603 -3.730 1.00 86.19 85 SER A O 1
ATOM 689 N N . GLU A 1 86 ? 39.835 -6.457 -3.698 1.00 88.94 86 GLU A N 1
ATOM 690 C CA . GLU A 1 86 ? 40.771 -7.332 -4.424 1.00 88.94 86 GLU A CA 1
ATOM 691 C C . GLU A 1 86 ? 40.542 -7.334 -5.949 1.00 88.94 86 GLU A C 1
ATOM 693 O O . GLU A 1 86 ? 41.296 -7.948 -6.703 1.00 88.94 86 GLU A O 1
ATOM 698 N N . MET A 1 87 ? 39.513 -6.629 -6.433 1.00 93.19 87 MET A N 1
ATOM 699 C CA . MET A 1 87 ? 39.177 -6.547 -7.861 1.00 93.19 87 MET A CA 1
ATOM 700 C C . MET A 1 87 ? 39.858 -5.388 -8.600 1.00 93.19 87 MET A C 1
ATOM 702 O O . MET A 1 87 ? 39.539 -5.162 -9.764 1.00 93.19 87 MET A O 1
ATOM 706 N N . GLY A 1 88 ? 40.738 -4.616 -7.959 1.00 89.00 88 GLY A N 1
ATOM 707 C CA . GLY A 1 88 ? 41.501 -3.534 -8.601 1.00 89.00 88 GLY A CA 1
ATOM 708 C C . GLY A 1 88 ? 40.724 -2.252 -8.900 1.00 89.00 88 GLY A C 1
ATOM 709 O O . GLY A 1 88 ? 41.175 -1.434 -9.702 1.00 89.00 88 GLY A O 1
ATOM 710 N N . PHE A 1 89 ? 39.559 -2.062 -8.280 1.00 91.88 89 PHE A N 1
ATOM 711 C CA . PHE A 1 89 ? 38.832 -0.794 -8.330 1.00 91.88 89 PHE A CA 1
ATOM 712 C C . PHE A 1 89 ? 39.369 0.188 -7.280 1.00 91.88 89 PHE A C 1
ATOM 714 O O . PHE A 1 89 ? 39.763 -0.214 -6.188 1.00 91.88 89 PHE A O 1
ATOM 721 N N . VAL A 1 90 ? 39.358 1.485 -7.596 1.00 85.12 90 VAL A N 1
ATOM 722 C CA . VAL A 1 90 ? 39.897 2.547 -6.731 1.00 85.12 90 VAL A CA 1
ATOM 723 C C . VAL A 1 90 ? 38.751 3.439 -6.240 1.00 85.12 90 VAL A C 1
ATOM 725 O O . VAL A 1 90 ? 38.097 4.068 -7.079 1.00 85.12 90 VAL A O 1
ATOM 728 N N . PRO A 1 91 ? 38.482 3.513 -4.921 1.00 82.12 91 PRO A N 1
ATOM 729 C CA . PRO A 1 91 ? 37.401 4.336 -4.388 1.00 82.12 91 PRO A CA 1
ATOM 730 C C . PRO A 1 91 ? 37.681 5.841 -4.560 1.00 82.12 91 PRO A C 1
ATOM 732 O O . PRO A 1 91 ? 38.845 6.253 -4.594 1.00 82.12 91 PRO A O 1
ATOM 735 N N . PRO A 1 92 ? 36.640 6.691 -4.657 1.00 79.81 92 PRO A N 1
ATOM 736 C CA . PRO A 1 92 ? 36.803 8.140 -4.626 1.00 79.81 92 PRO A CA 1
ATOM 737 C C . PRO A 1 92 ? 37.421 8.592 -3.299 1.00 79.81 92 PRO A C 1
ATOM 739 O O . PRO A 1 92 ? 37.056 8.098 -2.234 1.00 79.81 92 PRO A O 1
ATOM 742 N N . ALA A 1 93 ? 38.333 9.560 -3.347 1.00 57.41 93 ALA A N 1
ATOM 743 C CA . ALA A 1 93 ? 38.925 10.113 -2.138 1.00 57.41 93 ALA A CA 1
ATOM 744 C C . ALA A 1 93 ? 37.954 11.089 -1.449 1.00 57.41 93 ALA A C 1
ATOM 746 O O . ALA A 1 93 ? 37.813 12.227 -1.894 1.00 57.41 93 ALA A O 1
ATOM 747 N N . GLY A 1 94 ? 37.348 10.663 -0.335 1.00 42.81 94 GLY A N 1
ATOM 748 C CA . GLY A 1 94 ? 36.844 11.584 0.688 1.00 42.81 94 GLY A CA 1
ATOM 749 C C . GLY A 1 94 ? 35.342 11.590 0.982 1.00 42.81 94 GLY A C 1
ATOM 750 O O . GLY A 1 94 ? 34.724 12.647 0.895 1.00 42.81 94 GLY A O 1
ATOM 751 N N . ASP A 1 95 ? 34.795 10.489 1.497 1.00 31.58 95 ASP A N 1
ATOM 752 C CA . ASP A 1 95 ? 33.768 10.546 2.544 1.00 31.58 95 ASP A CA 1
ATOM 753 C C . ASP A 1 95 ? 33.955 9.423 3.581 1.00 31.58 95 ASP A C 1
ATOM 755 O O . ASP A 1 95 ? 34.162 8.255 3.265 1.00 31.58 95 ASP A O 1
ATOM 759 N N . GLY A 1 96 ? 33.959 9.801 4.862 1.00 42.06 96 GLY A N 1
ATOM 760 C CA . GLY A 1 96 ? 34.321 8.929 5.983 1.00 42.06 96 GLY A CA 1
ATOM 761 C C . GLY A 1 96 ? 33.219 7.960 6.410 1.00 42.06 96 GLY A C 1
ATOM 762 O O . GLY A 1 96 ? 32.845 7.957 7.580 1.00 42.06 96 GLY A O 1
ATOM 763 N N . SER A 1 97 ? 32.716 7.134 5.491 1.00 37.47 97 SER A N 1
ATOM 764 C CA . SER A 1 97 ? 32.013 5.901 5.858 1.00 37.47 97 SER A CA 1
ATOM 765 C C . SER A 1 97 ? 33.045 4.787 6.017 1.00 37.47 97 SER A C 1
ATOM 767 O O . SER A 1 97 ? 33.438 4.124 5.063 1.00 37.47 97 SER A O 1
ATOM 769 N N . GLY A 1 98 ? 33.549 4.628 7.241 1.00 29.47 98 GLY A N 1
ATOM 770 C CA . GLY A 1 98 ? 34.360 3.462 7.562 1.00 29.47 98 GLY A CA 1
ATOM 771 C C . GLY A 1 98 ? 33.498 2.207 7.472 1.00 29.47 98 GLY A C 1
ATOM 772 O O . GLY A 1 98 ? 32.461 2.144 8.136 1.00 29.47 98 GLY A O 1
ATOM 773 N N . ASP A 1 99 ? 33.944 1.213 6.704 1.00 33.62 99 ASP A N 1
ATOM 774 C CA . ASP A 1 99 ? 33.533 -0.168 6.947 1.00 33.62 99 ASP A CA 1
ATOM 775 C C . ASP A 1 99 ? 33.804 -0.466 8.433 1.00 33.62 99 ASP A C 1
ATOM 777 O O . ASP A 1 99 ? 34.939 -0.274 8.894 1.00 33.62 99 ASP A O 1
ATOM 781 N N . PRO A 1 100 ? 32.801 -0.895 9.221 1.00 29.58 100 PRO A N 1
ATOM 782 C CA . PRO A 1 100 ? 33.063 -1.427 10.545 1.00 29.58 100 PRO A CA 1
ATOM 783 C C . PRO A 1 100 ? 33.940 -2.662 10.360 1.00 29.58 100 PRO A C 1
ATOM 785 O O . PRO A 1 100 ? 33.501 -3.647 9.769 1.00 29.58 100 PRO A O 1
ATOM 788 N N . ALA A 1 101 ? 35.184 -2.594 10.834 1.00 29.02 101 ALA A N 1
ATOM 789 C CA . ALA A 1 101 ? 36.080 -3.738 10.798 1.00 29.02 101 ALA A CA 1
ATOM 790 C C . ALA A 1 101 ? 35.406 -4.916 11.514 1.00 29.02 101 ALA A C 1
ATOM 792 O O . ALA A 1 101 ? 35.010 -4.785 12.677 1.00 29.02 101 ALA A O 1
ATOM 793 N N . GLU A 1 102 ? 35.262 -6.047 10.821 1.00 28.34 102 GLU A N 1
ATOM 794 C CA . GLU A 1 102 ? 34.743 -7.267 11.431 1.00 28.34 102 GLU A CA 1
ATOM 795 C C . GLU A 1 102 ? 35.658 -7.674 12.600 1.00 28.34 102 GLU A C 1
ATOM 797 O O . GLU A 1 102 ? 36.873 -7.797 12.413 1.00 28.34 102 GLU A O 1
ATOM 802 N N . PRO A 1 103 ? 35.121 -7.884 13.815 1.00 28.00 103 PRO A N 1
ATOM 803 C CA . PRO A 1 103 ? 35.889 -8.492 14.884 1.00 28.00 103 PRO A CA 1
ATOM 804 C C . PRO A 1 103 ? 36.032 -9.988 14.598 1.00 28.00 103 PRO A C 1
ATOM 806 O O . PRO A 1 103 ? 35.107 -10.775 14.795 1.00 28.00 103 PRO A O 1
ATOM 809 N N . ASP A 1 104 ? 37.221 -10.368 14.146 1.00 29.98 104 ASP A N 1
ATOM 810 C CA . ASP A 1 104 ? 37.659 -11.755 14.038 1.00 29.98 104 ASP A CA 1
ATOM 811 C C . ASP A 1 104 ? 37.560 -12.458 15.408 1.00 29.98 104 ASP A C 1
ATOM 813 O O . ASP A 1 104 ? 38.206 -12.023 16.364 1.00 29.98 104 ASP A O 1
ATOM 817 N N . THR A 1 105 ? 36.702 -13.484 15.531 1.00 28.94 105 THR A N 1
ATOM 818 C CA . THR A 1 105 ? 36.848 -14.681 16.402 1.00 28.94 105 THR A CA 1
ATOM 819 C C . THR A 1 105 ? 35.566 -15.533 16.461 1.00 28.94 105 THR A C 1
ATOM 821 O O . THR A 1 105 ? 34.690 -15.298 17.290 1.00 28.94 105 THR A O 1
ATOM 824 N N . ALA A 1 106 ? 35.502 -16.612 15.669 1.00 26.02 106 ALA A N 1
ATOM 825 C CA . ALA A 1 106 ? 34.828 -17.866 16.051 1.00 26.02 106 ALA A CA 1
ATOM 826 C C . ALA A 1 106 ? 35.168 -19.013 15.079 1.00 26.02 106 ALA A C 1
ATOM 828 O O . ALA A 1 106 ? 34.694 -19.047 13.945 1.00 26.02 106 ALA A O 1
ATOM 829 N N . THR A 1 107 ? 35.943 -19.996 15.540 1.00 27.34 107 THR A N 1
ATOM 830 C CA . THR A 1 107 ? 36.182 -21.254 14.813 1.00 27.34 107 THR A CA 1
ATOM 831 C C . THR A 1 107 ? 34.857 -21.993 14.554 1.00 27.34 107 THR A C 1
ATOM 833 O O . THR A 1 107 ? 34.106 -22.201 15.512 1.00 27.34 107 THR A O 1
ATOM 836 N N . PRO A 1 108 ? 34.552 -22.449 13.321 1.00 30.41 108 PRO A N 1
ATOM 837 C CA . PRO A 1 108 ? 33.357 -23.252 13.069 1.00 30.41 108 PRO A CA 1
ATOM 838 C C . PRO A 1 108 ? 33.491 -24.653 13.691 1.00 30.41 108 PRO A C 1
ATOM 840 O O . PRO A 1 108 ? 34.568 -25.248 13.599 1.00 30.41 108 PRO A O 1
ATOM 843 N N . PRO A 1 109 ? 32.424 -25.230 14.273 1.00 27.80 109 PRO A N 1
ATOM 844 C CA . PRO A 1 109 ? 32.424 -26.635 14.654 1.00 27.80 109 PRO A CA 1
ATOM 845 C C . PRO A 1 109 ? 32.407 -27.531 13.407 1.00 27.80 109 PRO A C 1
ATOM 847 O O . PRO A 1 109 ? 31.640 -27.328 12.465 1.00 27.80 109 PRO A O 1
ATOM 850 N N . GLU A 1 110 ? 33.265 -28.542 13.424 1.00 27.17 110 GLU A N 1
ATOM 851 C CA . GLU A 1 110 ? 33.434 -29.535 12.368 1.00 27.17 110 GLU A CA 1
ATOM 852 C C . GLU A 1 110 ? 32.235 -30.508 12.328 1.00 27.17 110 GLU A C 1
ATOM 854 O O . GLU A 1 110 ? 31.869 -31.074 13.358 1.00 27.17 110 GLU A O 1
ATOM 859 N N . GLY A 1 111 ? 31.628 -30.729 11.150 1.00 37.53 111 GLY A N 1
ATOM 860 C CA . GLY A 1 111 ? 30.652 -31.816 10.952 1.00 37.53 111 GLY A CA 1
ATOM 861 C C . GLY A 1 111 ? 29.306 -31.462 10.302 1.00 37.53 111 GLY A C 1
ATOM 862 O O . GLY A 1 111 ? 28.257 -31.656 10.911 1.00 37.53 111 GLY A O 1
ATOM 863 N N . ALA A 1 112 ? 29.310 -31.065 9.025 1.00 27.17 112 ALA A N 1
ATOM 864 C CA . ALA A 1 112 ? 28.140 -31.173 8.142 1.00 27.17 112 ALA A CA 1
ATOM 865 C C . ALA A 1 112 ? 28.587 -31.674 6.750 1.00 27.17 112 ALA A C 1
ATOM 867 O O . ALA A 1 112 ? 29.665 -31.288 6.294 1.00 27.17 112 ALA A O 1
ATOM 868 N N . PRO A 1 113 ? 27.833 -32.570 6.082 1.00 27.31 113 PRO A N 1
ATOM 869 C CA . PRO A 1 113 ? 28.340 -33.297 4.920 1.00 27.31 113 PRO A CA 1
ATOM 870 C C . PRO A 1 113 ? 28.386 -32.442 3.648 1.00 27.31 113 PRO A C 1
ATOM 872 O O . PRO A 1 113 ? 27.389 -31.849 3.238 1.00 27.31 113 PRO A O 1
ATOM 875 N N . VAL A 1 114 ? 29.535 -32.465 2.969 1.00 29.80 114 VAL A N 1
ATOM 876 C CA . VAL A 1 114 ? 29.697 -31.913 1.618 1.00 29.80 114 VAL A CA 1
ATOM 877 C C . VAL A 1 114 ? 28.923 -32.782 0.624 1.00 29.80 114 VAL A C 1
ATOM 879 O O . VAL A 1 114 ? 29.262 -33.947 0.415 1.00 29.80 114 VAL A O 1
ATOM 882 N N . ILE A 1 115 ? 27.901 -32.212 -0.018 1.00 32.91 115 ILE A N 1
ATOM 883 C CA . ILE A 1 115 ? 27.220 -32.839 -1.157 1.00 32.91 115 ILE A CA 1
ATOM 884 C C . ILE A 1 115 ? 28.036 -32.520 -2.423 1.00 32.91 115 ILE A C 1
ATOM 886 O O . ILE A 1 115 ? 28.187 -31.341 -2.748 1.00 32.91 115 ILE A O 1
ATOM 890 N N . PRO A 1 116 ? 28.574 -33.517 -3.152 1.00 28.58 116 PRO A N 1
ATOM 891 C CA . PRO A 1 116 ? 29.295 -33.260 -4.394 1.00 28.58 116 PRO A CA 1
ATOM 892 C C . PRO A 1 116 ? 28.327 -32.817 -5.508 1.00 28.58 116 PRO A C 1
ATOM 894 O O . PRO A 1 116 ? 27.201 -33.321 -5.573 1.00 28.58 116 PRO A O 1
ATOM 897 N N . PRO A 1 117 ? 28.744 -31.918 -6.419 1.00 30.30 117 PRO A N 1
ATOM 898 C CA . PRO A 1 117 ? 27.902 -31.484 -7.528 1.00 30.30 117 PRO A CA 1
ATOM 899 C C . PRO A 1 117 ? 27.628 -32.654 -8.483 1.00 30.30 117 PRO A C 1
ATOM 901 O O . PRO A 1 117 ? 28.553 -33.251 -9.035 1.00 30.30 117 PRO A O 1
ATOM 904 N N . GLN A 1 118 ? 26.351 -32.978 -8.699 1.00 29.42 118 GLN A N 1
ATOM 905 C CA . GLN A 1 118 ? 25.963 -33.947 -9.722 1.00 29.42 118 GLN A CA 1
ATOM 906 C C . GLN A 1 118 ? 26.038 -33.309 -11.112 1.00 29.42 118 GLN A C 1
ATOM 908 O O . GLN A 1 118 ? 25.528 -32.211 -11.337 1.00 29.42 118 GLN A O 1
ATOM 913 N N . ALA A 1 119 ? 26.670 -34.012 -12.051 1.00 26.38 119 ALA A N 1
ATOM 914 C CA . ALA A 1 119 ? 26.790 -33.563 -13.430 1.00 26.38 119 ALA A CA 1
ATOM 915 C C . ALA A 1 119 ? 25.429 -33.604 -14.146 1.00 26.38 119 ALA A C 1
ATOM 917 O O . ALA A 1 119 ? 24.787 -34.653 -14.220 1.00 26.38 119 ALA A O 1
ATOM 918 N N . VAL A 1 120 ? 25.019 -32.473 -14.722 1.00 30.73 120 VAL A N 1
ATOM 919 C CA . VAL A 1 120 ? 23.858 -32.401 -15.618 1.00 30.73 120 VAL A CA 1
ATOM 920 C C . VAL A 1 120 ? 24.298 -32.859 -17.018 1.00 30.73 120 VAL A C 1
ATOM 922 O O . VAL A 1 120 ? 25.270 -32.310 -17.543 1.00 30.73 120 VAL A O 1
ATOM 925 N N . PRO A 1 121 ? 23.635 -33.845 -17.651 1.00 26.45 121 PRO A N 1
ATOM 926 C CA . PRO A 1 121 ? 24.027 -34.311 -18.977 1.00 26.45 121 PRO A CA 1
ATOM 927 C C . PRO A 1 121 ? 23.687 -33.276 -20.060 1.00 26.45 121 PRO A C 1
ATOM 929 O O . PRO A 1 121 ? 22.524 -32.935 -20.283 1.00 26.45 121 PRO A O 1
ATOM 932 N N . VAL A 1 122 ? 24.711 -32.808 -20.775 1.00 30.25 122 VAL A N 1
ATOM 933 C CA . VAL A 1 122 ? 24.558 -31.945 -21.955 1.00 30.25 122 VAL A CA 1
ATOM 934 C C . VAL A 1 122 ? 24.014 -32.773 -23.122 1.00 30.25 122 VAL A C 1
ATOM 936 O O . VAL A 1 122 ? 24.597 -33.790 -23.493 1.00 30.25 122 VAL A O 1
ATOM 939 N N . THR A 1 123 ? 22.912 -32.326 -23.728 1.00 30.67 123 THR A N 1
ATOM 940 C CA . THR A 1 123 ? 22.359 -32.929 -24.953 1.00 30.67 123 THR A CA 1
ATOM 941 C C . THR A 1 123 ? 22.821 -32.112 -26.168 1.00 30.67 123 THR A C 1
ATOM 943 O O . THR A 1 123 ? 22.673 -30.889 -26.137 1.00 30.67 123 THR A O 1
ATOM 946 N N . PRO A 1 124 ? 23.381 -32.721 -27.232 1.00 30.70 124 PRO A N 1
ATOM 947 C CA . PRO A 1 124 ? 23.832 -31.982 -28.413 1.00 30.70 124 PRO A CA 1
ATOM 948 C C . PRO A 1 124 ? 22.647 -31.464 -29.255 1.00 30.70 124 PRO A C 1
ATOM 950 O O . PRO A 1 124 ? 21.585 -32.093 -29.271 1.00 30.70 124 PRO A O 1
ATOM 953 N N . PRO A 1 125 ? 22.806 -30.346 -29.990 1.00 31.42 125 PRO A N 1
ATOM 954 C CA . PRO A 1 125 ? 21.727 -29.764 -30.784 1.00 31.42 125 PRO A CA 1
ATOM 955 C C . PRO A 1 125 ? 21.399 -30.626 -32.013 1.00 31.42 125 PRO A C 1
ATOM 957 O O . PRO A 1 125 ? 22.207 -30.772 -32.930 1.00 31.42 125 PRO A O 1
ATOM 960 N N . GLY A 1 126 ? 20.182 -31.174 -32.049 1.00 27.22 126 GLY A N 1
ATOM 961 C CA . GLY A 1 126 ? 19.631 -31.839 -33.231 1.00 27.22 126 GLY A CA 1
ATOM 962 C C . GLY A 1 126 ? 19.280 -30.827 -34.325 1.00 27.22 126 GLY A C 1
ATOM 963 O O . GLY A 1 126 ? 18.621 -29.823 -34.058 1.00 27.22 126 GLY A O 1
ATOM 964 N N . GLY A 1 127 ? 19.725 -31.085 -35.556 1.00 26.05 127 GLY A N 1
ATOM 965 C CA . GLY A 1 127 ? 19.558 -30.161 -36.679 1.00 26.05 127 GLY A CA 1
ATOM 966 C C . GLY A 1 127 ? 18.099 -29.941 -37.097 1.00 26.05 127 GLY A C 1
ATOM 967 O O . GLY A 1 127 ? 17.311 -30.881 -37.193 1.00 26.05 127 GLY A O 1
ATOM 968 N N . VAL A 1 128 ? 17.765 -28.689 -37.415 1.00 28.47 128 VAL A N 1
ATOM 969 C CA . VAL A 1 128 ? 16.479 -28.298 -38.008 1.00 28.47 128 VAL A CA 1
ATOM 970 C C . VAL A 1 128 ? 16.322 -28.871 -39.420 1.00 28.47 128 VAL A C 1
ATOM 972 O O . VAL A 1 128 ? 16.951 -28.408 -40.369 1.00 28.47 128 VAL A O 1
ATOM 975 N N . THR A 1 129 ? 15.434 -29.851 -39.586 1.00 28.03 129 THR A N 1
ATOM 976 C CA . THR A 1 129 ? 14.948 -30.290 -40.901 1.00 28.03 129 THR A CA 1
ATOM 977 C C . THR A 1 129 ? 13.736 -29.463 -41.331 1.00 28.03 129 THR A C 1
ATOM 979 O O . THR A 1 129 ? 12.766 -29.295 -40.593 1.00 28.03 129 THR A O 1
ATOM 982 N N . ALA A 1 130 ? 13.790 -28.924 -42.551 1.00 27.55 130 ALA A N 1
ATOM 983 C CA . ALA A 1 130 ? 12.764 -28.031 -43.076 1.00 27.55 130 ALA A CA 1
ATOM 984 C C . ALA A 1 130 ? 11.426 -28.756 -43.321 1.00 27.55 130 ALA A C 1
ATOM 986 O O . ALA A 1 130 ? 11.337 -29.664 -44.151 1.00 27.55 130 ALA A O 1
ATOM 987 N N . VAL A 1 131 ? 10.355 -28.302 -42.660 1.00 26.56 131 VAL A N 1
ATOM 988 C CA . VAL A 1 131 ? 8.993 -28.795 -42.914 1.00 26.56 131 VAL A CA 1
ATOM 989 C C . VAL A 1 131 ? 8.461 -28.180 -44.209 1.00 26.56 131 VAL A C 1
ATOM 991 O O . VAL A 1 131 ? 8.022 -27.029 -44.257 1.00 26.56 131 VAL A O 1
ATOM 994 N N . ARG A 1 132 ? 8.489 -28.970 -45.283 1.00 26.48 132 ARG A N 1
ATOM 995 C CA . ARG A 1 132 ? 7.911 -28.615 -46.584 1.00 26.48 132 ARG A CA 1
ATOM 996 C C . ARG A 1 132 ? 6.380 -28.625 -46.481 1.00 26.48 132 ARG A C 1
ATOM 998 O O . ARG A 1 132 ? 5.790 -29.660 -46.181 1.00 26.48 132 ARG A O 1
ATOM 1005 N N . ARG A 1 133 ? 5.720 -27.493 -46.750 1.00 27.62 133 ARG A N 1
ATOM 1006 C CA . ARG A 1 133 ? 4.248 -27.434 -46.834 1.00 27.62 133 ARG A CA 1
ATOM 1007 C C . ARG A 1 133 ? 3.756 -28.252 -48.035 1.00 27.62 133 ARG A C 1
ATOM 1009 O O . ARG A 1 133 ? 4.061 -27.897 -49.170 1.00 27.62 133 ARG A O 1
ATOM 1016 N N . HIS A 1 134 ? 2.923 -29.260 -47.791 1.00 27.03 134 HIS A N 1
ATOM 1017 C CA . HIS A 1 134 ? 2.027 -29.819 -48.804 1.00 27.03 134 HIS A CA 1
ATOM 1018 C C . HIS A 1 134 ? 0.574 -29.664 -48.355 1.00 27.03 134 HIS A C 1
ATOM 1020 O O . HIS A 1 134 ? 0.213 -30.033 -47.241 1.00 27.03 134 HIS A O 1
ATOM 1026 N N . ALA A 1 135 ? -0.243 -29.093 -49.238 1.00 29.55 135 ALA A N 1
ATOM 1027 C CA . ALA A 1 135 ? -1.690 -29.042 -49.095 1.00 29.55 135 ALA A CA 1
ATOM 1028 C C . ALA A 1 135 ? -2.306 -30.317 -49.689 1.00 29.55 135 ALA A C 1
ATOM 1030 O O . ALA A 1 135 ? -1.898 -30.739 -50.772 1.00 29.55 135 ALA A O 1
ATOM 1031 N N . ALA A 1 136 ? -3.299 -30.897 -49.014 1.00 28.31 136 ALA A N 1
ATOM 1032 C CA . ALA A 1 136 ? -4.135 -31.962 -49.561 1.00 28.31 136 ALA A CA 1
ATOM 1033 C C . ALA A 1 136 ? -5.543 -31.936 -48.939 1.00 28.31 136 ALA A C 1
ATOM 1035 O O . ALA A 1 136 ? -5.713 -31.636 -47.761 1.00 28.31 136 ALA A O 1
ATOM 1036 N N . ASN A 1 137 ? -6.528 -32.230 -49.786 1.00 27.72 137 ASN A N 1
ATOM 1037 C CA . ASN A 1 137 ? -7.976 -32.120 -49.594 1.00 27.72 137 ASN A CA 1
ATOM 1038 C C . ASN A 1 137 ? -8.580 -32.777 -48.339 1.00 27.72 137 ASN A C 1
ATOM 1040 O O . ASN A 1 137 ? -8.148 -33.839 -47.897 1.00 27.72 137 ASN A O 1
ATOM 1044 N N . VAL A 1 138 ? -9.713 -32.212 -47.905 1.00 27.64 138 VAL A N 1
ATOM 1045 C CA . VAL A 1 138 ? -10.705 -32.836 -47.012 1.00 27.64 138 VAL A CA 1
ATOM 1046 C C . VAL A 1 138 ? -11.906 -33.332 -47.838 1.00 27.64 138 VAL A C 1
ATOM 1048 O O . VAL A 1 138 ? -12.471 -32.531 -48.585 1.00 27.64 138 VAL A O 1
ATOM 1051 N N . PRO A 1 139 ? -12.338 -34.601 -47.706 1.00 29.45 139 PRO A N 1
ATOM 1052 C CA . PRO A 1 139 ? -13.668 -35.071 -48.107 1.00 29.45 139 PRO A CA 1
ATOM 1053 C C . PRO A 1 139 ? -14.654 -35.140 -46.906 1.00 29.45 139 PRO A C 1
ATOM 1055 O O . PRO A 1 139 ? -14.209 -35.114 -45.758 1.00 29.45 139 PRO A O 1
ATOM 1058 N N . PRO A 1 140 ? -15.985 -35.185 -47.142 1.00 34.03 140 PRO A N 1
ATOM 1059 C CA . PRO A 1 140 ? -17.014 -34.964 -46.111 1.00 34.03 140 PRO A CA 1
ATOM 1060 C C . PRO A 1 140 ? -17.494 -36.235 -45.366 1.00 34.03 140 PRO A C 1
ATOM 1062 O O . PRO A 1 140 ? -16.928 -37.314 -45.513 1.00 34.03 140 PRO A O 1
ATOM 1065 N N . ALA A 1 141 ? -18.515 -36.061 -44.515 1.00 35.09 141 ALA A N 1
ATOM 1066 C CA . ALA A 1 141 ? -18.813 -36.875 -43.332 1.00 35.09 141 ALA A CA 1
ATOM 1067 C C . ALA A 1 141 ? -19.894 -37.974 -43.456 1.00 35.09 141 ALA A C 1
ATOM 1069 O O . ALA A 1 141 ? -20.778 -37.895 -44.304 1.00 35.09 141 ALA A O 1
ATOM 1070 N N . ASP A 1 142 ? -19.848 -38.889 -42.473 1.00 27.97 142 ASP A N 1
ATOM 1071 C CA . ASP A 1 142 ? -20.906 -39.778 -41.944 1.00 27.97 142 ASP A CA 1
ATOM 1072 C C . ASP A 1 142 ? -20.582 -40.091 -40.447 1.00 27.97 142 ASP A C 1
ATOM 1074 O O . ASP A 1 142 ? -19.464 -39.821 -40.004 1.00 27.97 142 ASP A O 1
ATOM 1078 N N . GLY A 1 143 ? -21.457 -40.633 -39.583 1.00 25.88 143 GLY A N 1
ATOM 1079 C CA . GLY A 1 143 ? -22.858 -41.009 -39.814 1.00 25.88 143 GLY A CA 1
ATOM 1080 C C . GLY A 1 143 ? -23.566 -41.770 -38.666 1.00 25.88 143 GLY A C 1
ATOM 1081 O O . GLY A 1 143 ? -24.044 -42.870 -38.916 1.00 25.88 143 GLY A O 1
ATOM 1082 N N . VAL A 1 144 ? -23.727 -41.170 -37.460 1.00 25.11 144 VAL A N 1
ATOM 1083 C CA . VAL A 1 144 ? -24.701 -41.601 -36.391 1.00 25.11 144 VAL A CA 1
ATOM 1084 C C . VAL A 1 144 ? -24.344 -42.962 -35.687 1.00 25.11 144 VAL A C 1
ATOM 1086 O O . VAL A 1 144 ? -23.513 -43.681 -36.234 1.00 25.11 144 VAL A O 1
ATOM 1089 N N . PRO A 1 145 ? -24.864 -43.384 -34.489 1.00 31.53 145 PRO A N 1
ATOM 1090 C CA . PRO A 1 145 ? -25.734 -42.761 -33.461 1.00 31.53 145 PRO A CA 1
ATOM 1091 C C . PRO A 1 145 ? -25.167 -42.671 -32.014 1.00 31.53 145 PRO A C 1
ATOM 1093 O O . PRO A 1 145 ? -24.144 -43.247 -31.657 1.00 31.53 145 PRO A O 1
ATOM 1096 N N . VAL A 1 146 ? -25.948 -42.012 -31.144 1.00 33.97 146 VAL A N 1
ATOM 1097 C CA . VAL A 1 146 ? -25.869 -42.031 -29.665 1.00 33.97 146 VAL A CA 1
ATOM 1098 C C . VAL A 1 146 ? -26.779 -43.127 -29.080 1.00 33.97 146 VAL A C 1
ATOM 1100 O O . VAL A 1 146 ? -27.862 -43.365 -29.612 1.00 33.97 146 VAL A O 1
ATOM 1103 N N . THR A 1 147 ? -26.421 -43.712 -27.927 1.00 27.77 147 THR A N 1
ATOM 1104 C CA . THR A 1 147 ? -27.340 -44.514 -27.089 1.00 27.77 147 THR A CA 1
ATOM 1105 C C . THR A 1 147 ? -27.266 -44.128 -25.609 1.00 27.77 147 THR A C 1
ATOM 1107 O O . THR A 1 147 ? -26.180 -44.109 -25.034 1.00 27.77 147 THR A O 1
ATOM 1110 N N . ALA A 1 148 ? -28.424 -43.909 -24.980 1.00 35.47 148 ALA A N 1
ATOM 1111 C CA . ALA A 1 148 ? -28.601 -43.732 -23.534 1.00 35.47 148 ALA A CA 1
ATOM 1112 C C . ALA A 1 148 ? -29.849 -44.514 -23.054 1.00 35.47 148 ALA A C 1
ATOM 1114 O O . ALA A 1 148 ? -30.796 -44.639 -23.834 1.00 35.47 148 ALA A O 1
ATOM 1115 N N . PRO A 1 149 ? -29.884 -45.028 -21.807 1.00 31.61 149 PRO A N 1
ATOM 1116 C CA . PRO A 1 149 ? -31.103 -45.594 -21.202 1.00 31.61 149 PRO A CA 1
ATOM 1117 C C . PRO A 1 149 ? -31.402 -44.968 -19.785 1.00 31.61 149 PRO A C 1
ATOM 1119 O O . PRO A 1 149 ? -30.661 -44.079 -19.369 1.00 31.61 149 PRO A O 1
ATOM 1122 N N . PRO A 1 150 ? -32.516 -45.281 -19.070 1.00 36.97 150 PRO A N 1
ATOM 1123 C CA . PRO A 1 150 ? -33.718 -44.424 -19.166 1.00 36.97 150 PRO A CA 1
ATOM 1124 C C . PRO A 1 150 ? -34.570 -44.190 -17.872 1.00 36.97 150 PRO A C 1
ATOM 1126 O O . PRO A 1 150 ? -34.512 -44.961 -16.922 1.00 36.97 150 PRO A O 1
ATOM 1129 N N . GLY A 1 151 ? -35.501 -43.215 -17.928 1.00 28.39 151 GLY A N 1
ATOM 1130 C CA . GLY A 1 151 ? -36.772 -43.155 -17.149 1.00 28.39 151 GLY A CA 1
ATOM 1131 C C . GLY A 1 151 ? -36.723 -42.664 -15.680 1.00 28.39 151 GLY A C 1
ATOM 1132 O O . GLY A 1 151 ? -35.717 -42.833 -15.009 1.00 28.39 151 GLY A O 1
ATOM 1133 N N . ALA A 1 152 ? -37.772 -42.064 -15.084 1.00 26.58 152 ALA A N 1
ATOM 1134 C CA . ALA A 1 152 ? -39.079 -41.582 -15.580 1.00 26.58 152 ALA A CA 1
ATOM 1135 C C . ALA A 1 152 ? -39.660 -40.464 -14.646 1.00 26.58 152 ALA A C 1
ATOM 1137 O O . ALA A 1 152 ? -39.132 -40.237 -13.562 1.00 26.58 152 ALA A O 1
ATOM 1138 N N . ALA A 1 153 ? -40.716 -39.750 -15.075 1.00 25.45 153 ALA A N 1
ATOM 1139 C CA . ALA A 1 153 ? -41.302 -38.523 -14.460 1.00 25.45 153 ALA A CA 1
ATOM 1140 C C . ALA A 1 153 ? -42.622 -38.815 -13.657 1.00 25.45 153 ALA A C 1
ATOM 1142 O O . ALA A 1 153 ? -42.828 -40.003 -13.399 1.00 25.45 153 ALA A O 1
ATOM 1143 N N . PRO A 1 154 ? -43.570 -37.881 -13.306 1.00 40.19 154 PRO A N 1
ATOM 1144 C CA . PRO A 1 154 ? -43.646 -36.397 -13.448 1.00 40.19 154 PRO A CA 1
ATOM 1145 C C . PRO A 1 154 ? -44.317 -35.550 -12.295 1.00 40.19 154 PRO A C 1
ATOM 1147 O O . PRO A 1 154 ? -44.954 -36.100 -11.411 1.00 40.19 154 PRO A O 1
ATOM 1150 N N . LEU A 1 155 ? -44.204 -34.200 -12.395 1.00 27.33 155 LEU A N 1
ATOM 1151 C CA . LEU A 1 155 ? -45.143 -33.055 -12.098 1.00 27.33 155 LEU A CA 1
ATOM 1152 C C . LEU A 1 155 ? -46.151 -33.087 -10.897 1.00 27.33 155 LEU A C 1
ATOM 1154 O O . LEU A 1 155 ? -46.727 -34.115 -10.587 1.00 27.33 155 LEU A O 1
ATOM 1158 N N . GLY A 1 156 ? -46.541 -31.979 -10.226 1.00 26.14 156 GLY A N 1
ATOM 1159 C CA . GLY A 1 156 ? -46.441 -30.530 -10.524 1.00 26.14 156 GLY A CA 1
ATOM 1160 C C . GLY A 1 156 ? -46.694 -29.601 -9.289 1.00 26.14 156 GLY A C 1
ATOM 1161 O O . GLY A 1 156 ? -46.085 -29.839 -8.254 1.00 26.14 156 GLY A O 1
ATOM 1162 N N . PRO A 1 157 ? -47.525 -28.530 -9.363 1.00 32.91 157 PRO A N 1
ATOM 1163 C CA . PRO A 1 157 ? -47.062 -27.159 -9.665 1.00 32.91 157 PRO A CA 1
ATOM 1164 C C . PRO A 1 157 ? -47.231 -26.095 -8.545 1.00 32.91 157 PRO A C 1
ATOM 1166 O O . PRO A 1 157 ? -48.039 -26.253 -7.634 1.00 32.91 157 PRO A O 1
ATOM 1169 N N . GLY A 1 158 ? -46.538 -24.949 -8.686 1.00 26.64 158 GLY A N 1
ATOM 1170 C CA . GLY A 1 158 ? -46.721 -23.747 -7.847 1.00 26.64 158 GLY A CA 1
ATOM 1171 C C . GLY A 1 158 ? -45.920 -22.503 -8.291 1.00 26.64 158 GLY A C 1
ATOM 1172 O O . GLY A 1 158 ? -44.780 -22.316 -7.881 1.00 26.64 158 GLY A O 1
ATOM 1173 N N . THR A 1 159 ? -46.521 -21.648 -9.124 1.00 25.97 159 THR A N 1
ATOM 1174 C CA . THR A 1 159 ? -46.100 -20.262 -9.474 1.00 25.97 159 THR A CA 1
ATOM 1175 C C . THR A 1 159 ? -46.621 -19.238 -8.440 1.00 25.97 159 THR A C 1
ATOM 1177 O O . THR A 1 159 ? -47.454 -19.631 -7.621 1.00 25.97 159 THR A O 1
ATOM 1180 N N . PRO A 1 160 ? -46.300 -17.916 -8.503 1.00 38.88 160 PRO A N 1
ATOM 1181 C CA . PRO A 1 160 ? -45.266 -17.150 -9.239 1.00 38.88 160 PRO A CA 1
ATOM 1182 C C . PRO A 1 160 ? -44.346 -16.371 -8.228 1.00 38.88 160 PRO A C 1
ATOM 1184 O O . PRO A 1 160 ? -44.353 -16.713 -7.055 1.00 38.88 160 PRO A O 1
ATOM 1187 N N . ALA A 1 161 ? -43.506 -15.356 -8.500 1.00 25.25 161 ALA A N 1
ATOM 1188 C CA . ALA A 1 161 ? -43.405 -14.330 -9.548 1.00 25.25 161 ALA A CA 1
ATOM 1189 C C . ALA A 1 161 ? -42.021 -13.620 -9.518 1.00 25.25 161 ALA A C 1
ATOM 1191 O O . ALA A 1 161 ? -41.275 -13.772 -8.556 1.00 25.25 161 ALA A O 1
ATOM 1192 N N . GLY A 1 162 ? -41.737 -12.743 -10.497 1.00 27.75 162 GLY A N 1
ATOM 1193 C CA . GLY A 1 162 ? -40.827 -11.597 -10.283 1.00 27.75 162 GLY A CA 1
ATOM 1194 C C . GLY A 1 162 ? -39.365 -11.712 -10.749 1.00 27.75 162 GLY A C 1
ATOM 1195 O O . GLY A 1 162 ? -38.472 -11.285 -10.025 1.00 27.75 162 GLY A O 1
ATOM 1196 N N . GLY A 1 163 ? -39.103 -12.232 -11.954 1.00 24.39 163 GLY A N 1
ATOM 1197 C CA . GLY A 1 163 ? -37.773 -12.178 -12.586 1.00 24.39 163 GLY A CA 1
ATOM 1198 C C . GLY A 1 163 ? -37.643 -11.028 -13.594 1.00 24.39 163 GLY A C 1
ATOM 1199 O O . GLY A 1 163 ? -38.353 -11.011 -14.597 1.00 24.39 163 GLY A O 1
ATOM 1200 N N . VAL A 1 164 ? -36.730 -10.085 -13.344 1.00 29.59 164 VAL A N 1
ATOM 1201 C CA . VAL A 1 164 ? -36.351 -9.006 -14.283 1.00 29.59 164 VAL A CA 1
ATOM 1202 C C . VAL A 1 164 ? -35.640 -9.612 -15.509 1.00 29.59 164 VAL A C 1
ATOM 1204 O O . VAL A 1 164 ? -34.823 -10.518 -15.326 1.00 29.59 164 VAL A O 1
ATOM 1207 N N . PRO A 1 165 ? -35.903 -9.155 -16.751 1.00 26.62 165 PRO A N 1
ATOM 1208 C CA . PRO A 1 165 ? -35.253 -9.715 -17.933 1.00 26.62 165 PRO A CA 1
ATOM 1209 C C . PRO A 1 165 ? -33.756 -9.383 -17.960 1.00 26.62 165 PRO A C 1
ATOM 1211 O O . PRO A 1 165 ? -33.366 -8.222 -18.078 1.00 26.62 165 PRO A O 1
ATOM 1214 N N . VAL A 1 166 ? -32.915 -10.418 -17.921 1.00 27.44 166 VAL A N 1
ATOM 1215 C CA . VAL A 1 166 ? -31.492 -10.302 -18.259 1.00 27.44 166 VAL A CA 1
ATOM 1216 C C . VAL A 1 166 ? -31.376 -10.253 -19.780 1.00 27.44 166 VAL A C 1
ATOM 1218 O O . VAL A 1 166 ? -31.457 -11.278 -20.457 1.00 27.44 166 VAL A O 1
ATOM 1221 N N . THR A 1 167 ? -31.195 -9.055 -20.330 1.00 29.97 167 THR A N 1
ATOM 1222 C CA . THR A 1 167 ? -30.745 -8.893 -21.713 1.00 29.97 167 THR A CA 1
ATOM 1223 C C . THR A 1 167 ? -29.286 -9.347 -21.825 1.00 29.97 167 THR A C 1
ATOM 1225 O O . THR A 1 167 ? -28.447 -8.900 -21.038 1.00 29.97 167 THR A O 1
ATOM 1228 N N . PRO A 1 168 ? -28.924 -10.208 -22.793 1.00 26.61 168 PRO A N 1
ATOM 1229 C CA . PRO A 1 168 ? -27.520 -10.442 -23.092 1.00 26.61 168 PRO A CA 1
ATOM 1230 C C . PRO A 1 168 ? -26.927 -9.153 -23.673 1.00 26.61 168 PRO A C 1
ATOM 1232 O O . PRO A 1 168 ? -27.394 -8.655 -24.697 1.00 26.61 168 PRO A O 1
ATOM 1235 N N . ILE A 1 169 ? -25.887 -8.610 -23.033 1.00 27.02 169 ILE A N 1
ATOM 1236 C CA . ILE A 1 169 ? -25.128 -7.474 -23.570 1.00 27.02 169 ILE A CA 1
ATOM 1237 C C . ILE A 1 169 ? -24.228 -7.988 -24.701 1.00 27.02 169 ILE A C 1
ATOM 1239 O O . ILE A 1 169 ? -23.032 -8.220 -24.541 1.00 27.02 169 ILE A O 1
ATOM 1243 N N . THR A 1 170 ? -24.822 -8.172 -25.877 1.00 29.08 170 THR A N 1
ATOM 1244 C CA . THR A 1 170 ? -24.102 -8.226 -27.151 1.00 29.08 170 THR A CA 1
ATOM 1245 C C . THR A 1 170 ? -23.838 -6.791 -27.596 1.00 29.08 170 THR A C 1
ATOM 1247 O O . THR A 1 170 ? -24.756 -6.127 -28.077 1.00 29.08 170 THR A O 1
ATOM 1250 N N . GLY A 1 171 ? -22.619 -6.276 -27.405 1.00 25.98 171 GLY A N 1
ATOM 1251 C CA . GLY A 1 171 ? -22.378 -4.859 -27.702 1.00 25.98 171 GLY A CA 1
ATOM 1252 C C . GLY A 1 171 ? -21.018 -4.267 -27.345 1.00 25.98 171 GLY A C 1
ATOM 1253 O O . GLY A 1 171 ? -20.963 -3.077 -27.058 1.00 25.98 171 GLY A O 1
ATOM 1254 N N . VAL A 1 172 ? -19.923 -5.035 -27.382 1.00 26.92 172 VAL A N 1
ATOM 1255 C CA . VAL A 1 172 ? -18.593 -4.418 -27.539 1.00 26.92 172 VAL A CA 1
ATOM 1256 C C . VAL A 1 172 ? -18.306 -4.359 -29.040 1.00 26.92 172 VAL A C 1
ATOM 1258 O O . VAL A 1 172 ? -18.207 -5.423 -29.659 1.00 26.92 172 VAL A O 1
ATOM 1261 N N . PRO A 1 173 ? -18.197 -3.170 -29.661 1.00 29.50 173 PRO A N 1
ATOM 1262 C CA . PRO A 1 173 ? -17.828 -3.075 -31.062 1.00 29.50 173 PRO A CA 1
ATOM 1263 C C . PRO A 1 173 ? -16.364 -3.487 -31.220 1.00 29.50 173 PRO A C 1
ATOM 1265 O O . PRO A 1 173 ? -15.444 -2.718 -30.942 1.00 29.50 173 PRO A O 1
ATOM 1268 N N . VAL A 1 174 ? -16.147 -4.713 -31.698 1.00 27.55 174 VAL A N 1
ATOM 1269 C CA . VAL A 1 174 ? -14.875 -5.093 -32.312 1.00 27.55 174 VAL A CA 1
ATOM 1270 C C . VAL A 1 174 ? -14.684 -4.166 -33.506 1.00 27.55 174 VAL A C 1
ATOM 1272 O O . VAL A 1 174 ? -15.447 -4.239 -34.472 1.00 27.55 174 VAL A O 1
ATOM 1275 N N . LEU A 1 175 ? -13.695 -3.271 -33.440 1.00 29.27 175 LEU A N 1
ATOM 1276 C CA . LEU A 1 175 ? -13.323 -2.467 -34.597 1.00 29.27 175 LEU A CA 1
ATOM 1277 C C . LEU A 1 175 ? -12.851 -3.415 -35.700 1.00 29.27 175 LEU A C 1
ATOM 1279 O O . LEU A 1 175 ? -11.817 -4.072 -35.582 1.00 29.27 175 LEU A O 1
ATOM 1283 N N . SER A 1 176 ? -13.674 -3.504 -36.745 1.00 29.16 176 SER A N 1
ATOM 1284 C CA . SER A 1 176 ? -13.432 -4.308 -37.938 1.00 29.16 176 SER A CA 1
ATOM 1285 C C . SER A 1 176 ? -12.026 -4.061 -38.466 1.00 29.16 176 SER A C 1
ATOM 1287 O O . SER A 1 176 ? -11.618 -2.911 -38.639 1.00 29.16 176 SER A O 1
ATOM 1289 N N . GLY A 1 177 ? -11.306 -5.141 -38.771 1.00 27.17 177 GLY A N 1
ATOM 1290 C CA . GLY A 1 177 ? -9.983 -5.044 -39.369 1.00 27.17 177 GLY A CA 1
ATOM 1291 C C . GLY A 1 177 ? -10.035 -4.249 -40.671 1.00 27.17 177 GLY A C 1
ATOM 1292 O O . GLY A 1 177 ? -10.746 -4.619 -41.607 1.00 27.17 177 GLY A O 1
ATOM 1293 N N . VAL A 1 178 ? -9.253 -3.171 -40.742 1.00 27.50 178 VAL A N 1
ATOM 1294 C CA . VAL A 1 178 ? -8.923 -2.531 -42.014 1.00 27.50 178 VAL A CA 1
ATOM 1295 C C . VAL A 1 178 ? -7.936 -3.454 -42.716 1.00 27.50 178 VAL A C 1
ATOM 1297 O O . VAL A 1 178 ? -6.744 -3.468 -42.411 1.00 27.50 178 VAL A O 1
ATOM 1300 N N . ALA A 1 179 ? -8.449 -4.271 -43.632 1.00 27.69 179 ALA A N 1
ATOM 1301 C CA . ALA A 1 179 ? -7.615 -5.070 -44.512 1.00 27.69 179 ALA A CA 1
ATOM 1302 C C . ALA A 1 179 ? -6.838 -4.129 -45.442 1.00 27.69 179 ALA A C 1
ATOM 1304 O O . ALA A 1 179 ? -7.402 -3.575 -46.386 1.00 27.69 179 ALA A O 1
ATOM 1305 N N . TYR A 1 180 ? -5.540 -3.957 -45.189 1.00 28.92 180 TYR A N 1
ATOM 1306 C CA . TYR A 1 180 ? -4.640 -3.389 -46.187 1.00 28.92 180 TYR A CA 1
ATOM 1307 C C . TYR A 1 180 ? -4.588 -4.347 -47.387 1.00 28.92 180 TYR A C 1
ATOM 1309 O O . TYR A 1 180 ? -4.227 -5.515 -47.205 1.00 28.92 180 TYR A O 1
ATOM 1317 N N . PRO A 1 181 ? -4.940 -3.905 -48.608 1.00 32.62 181 PRO A N 1
ATOM 1318 C CA . PRO A 1 181 ? -4.807 -4.747 -49.783 1.00 32.62 181 PRO A CA 1
ATOM 1319 C C . PRO A 1 181 ? -3.320 -4.967 -50.068 1.00 32.62 181 PRO A C 1
ATOM 1321 O O . PRO A 1 181 ? -2.592 -4.033 -50.406 1.00 32.62 181 PRO A O 1
ATOM 1324 N N . ILE A 1 182 ? -2.869 -6.216 -49.955 1.00 30.00 182 ILE A N 1
ATOM 1325 C CA . ILE A 1 182 ? -1.556 -6.621 -50.458 1.00 30.00 182 ILE A CA 1
ATOM 1326 C C . ILE A 1 182 ? -1.624 -6.513 -51.983 1.00 30.00 182 ILE A C 1
ATOM 1328 O O . ILE A 1 182 ? -2.262 -7.335 -52.642 1.00 30.00 182 ILE A O 1
ATOM 1332 N N . ALA A 1 183 ? -0.990 -5.483 -52.541 1.00 30.42 183 ALA A N 1
ATOM 1333 C CA . ALA A 1 183 ? -0.871 -5.333 -53.982 1.00 30.42 183 ALA A CA 1
ATOM 1334 C C . ALA A 1 183 ? -0.068 -6.513 -54.549 1.00 30.42 183 ALA A C 1
ATOM 1336 O O . ALA A 1 183 ? 1.104 -6.700 -54.218 1.00 30.42 183 ALA A O 1
ATOM 1337 N N . GLN A 1 184 ? -0.700 -7.317 -55.404 1.00 36.62 184 GLN A N 1
ATOM 1338 C CA . GLN A 1 184 ? 0.012 -8.317 -56.192 1.00 36.62 184 GLN A CA 1
ATOM 1339 C C . GLN A 1 184 ? 0.912 -7.594 -57.208 1.00 36.62 184 GLN A C 1
ATOM 1341 O O . GLN A 1 184 ? 0.416 -6.710 -57.912 1.00 36.62 184 GLN A O 1
ATOM 1346 N N . PRO A 1 185 ? 2.203 -7.951 -57.340 1.00 33.03 185 PRO A N 1
ATOM 1347 C CA . PRO A 1 185 ? 2.993 -7.488 -58.472 1.00 33.03 185 PRO A CA 1
ATOM 1348 C C . PRO A 1 185 ? 2.431 -8.113 -59.763 1.00 33.03 185 PRO A C 1
ATOM 1350 O O . PRO A 1 185 ? 2.108 -9.305 -59.770 1.00 33.03 185 PRO A O 1
ATOM 1353 N N . PRO A 1 186 ? 2.296 -7.351 -60.863 1.00 36.59 186 PRO A N 1
ATOM 1354 C CA . PRO A 1 186 ? 1.747 -7.882 -62.102 1.00 36.59 186 PRO A CA 1
ATOM 1355 C C . PRO A 1 186 ? 2.704 -8.894 -62.743 1.00 36.59 186 PRO A C 1
ATOM 1357 O O . PRO A 1 186 ? 3.851 -8.585 -63.063 1.00 36.59 186 PRO A O 1
ATOM 1360 N N . LEU A 1 187 ? 2.197 -10.102 -62.993 1.00 37.38 187 LEU A N 1
ATOM 1361 C CA . LEU A 1 187 ? 2.807 -11.049 -63.923 1.00 37.38 187 LEU A CA 1
ATOM 1362 C C . LEU A 1 187 ? 2.646 -10.519 -65.354 1.00 37.38 187 LEU A C 1
ATOM 1364 O O . LEU A 1 187 ? 1.524 -10.448 -65.852 1.00 37.38 187 LEU A O 1
ATOM 1368 N N . GLY A 1 188 ? 3.752 -10.200 -66.032 1.00 31.81 188 GLY A N 1
ATOM 1369 C CA . GLY A 1 188 ? 3.723 -9.942 -67.473 1.00 31.81 188 GLY A CA 1
ATOM 1370 C C . GLY A 1 188 ? 4.845 -9.060 -68.014 1.00 31.81 188 GLY A C 1
ATOM 1371 O O . GLY A 1 188 ? 4.678 -7.852 -68.123 1.00 31.81 188 GLY A O 1
ATOM 1372 N N . TYR A 1 189 ? 5.926 -9.687 -68.480 1.00 31.09 189 TYR A N 1
ATOM 1373 C CA . TYR A 1 189 ? 6.711 -9.177 -69.609 1.00 31.09 189 TYR A CA 1
ATOM 1374 C C . TYR A 1 189 ? 6.844 -10.298 -70.654 1.00 31.09 189 TYR A C 1
ATOM 1376 O O . TYR A 1 189 ? 6.977 -11.464 -70.271 1.00 31.09 189 TYR A O 1
ATOM 1384 N N . PRO A 1 190 ? 6.741 -9.993 -71.961 1.00 35.00 190 PRO A N 1
ATOM 1385 C CA . PRO A 1 190 ? 6.712 -11.009 -73.006 1.00 35.00 190 PRO A CA 1
ATOM 1386 C C . PRO A 1 190 ? 8.096 -11.621 -73.242 1.00 35.00 190 PRO A C 1
ATOM 1388 O O . PRO A 1 190 ? 9.117 -10.937 -73.185 1.00 35.00 190 PRO A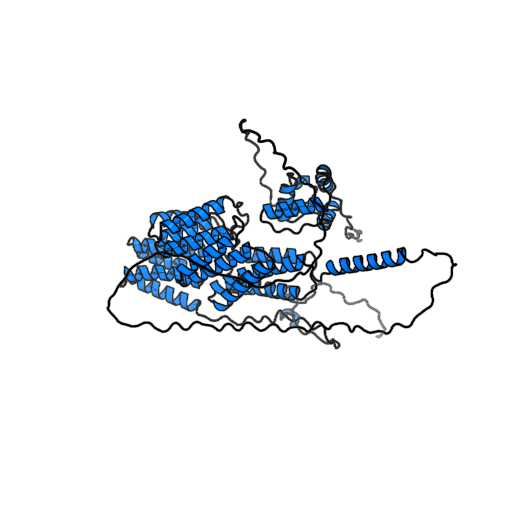 O 1
ATOM 1391 N N . ALA A 1 191 ? 8.120 -12.910 -73.578 1.00 37.06 191 ALA A N 1
ATOM 1392 C CA . ALA A 1 191 ? 9.338 -13.600 -73.980 1.00 37.06 191 ALA A CA 1
ATOM 1393 C C . ALA A 1 191 ? 9.809 -13.114 -75.364 1.00 37.06 191 ALA A C 1
ATOM 1395 O O . ALA A 1 191 ? 9.299 -13.554 -76.395 1.00 37.06 191 ALA A O 1
ATOM 1396 N N . ALA A 1 192 ? 10.806 -12.229 -75.386 1.00 34.16 192 ALA A N 1
ATOM 1397 C CA . ALA A 1 192 ? 11.630 -11.979 -76.563 1.00 34.16 192 ALA A CA 1
ATOM 1398 C C . ALA A 1 192 ? 12.811 -12.963 -76.549 1.00 34.16 192 ALA A C 1
ATOM 1400 O O . ALA A 1 192 ? 13.585 -13.001 -75.593 1.00 34.16 192 ALA A O 1
ATOM 1401 N N . GLY A 1 193 ? 12.920 -13.802 -77.580 1.00 42.00 193 GLY A N 1
ATOM 1402 C CA . GLY A 1 193 ? 13.962 -14.827 -77.650 1.00 42.00 193 GLY A CA 1
ATOM 1403 C C . GLY A 1 193 ? 15.339 -14.252 -77.986 1.00 42.00 193 GLY A C 1
ATOM 1404 O O . GLY A 1 193 ? 15.466 -13.432 -78.893 1.00 42.00 193 GLY A O 1
ATOM 1405 N N . HIS A 1 194 ? 16.376 -14.762 -77.318 1.00 32.75 194 HIS A N 1
ATOM 1406 C CA . HIS A 1 194 ? 17.769 -14.618 -77.742 1.00 32.75 194 HIS A CA 1
ATOM 1407 C C . HIS A 1 194 ? 18.380 -15.994 -78.068 1.00 32.75 194 HIS A C 1
ATOM 1409 O O . HIS A 1 194 ? 17.941 -16.997 -77.499 1.00 32.75 194 HIS A O 1
ATOM 1415 N N . PRO A 1 195 ? 19.352 -16.078 -79.000 1.00 38.22 195 PRO A N 1
ATOM 1416 C CA . PRO A 1 195 ? 19.933 -17.351 -79.422 1.00 38.22 195 PRO A CA 1
ATOM 1417 C C . PRO A 1 195 ? 20.874 -17.931 -78.360 1.00 38.22 195 PRO A C 1
ATOM 1419 O O . PRO A 1 195 ? 21.402 -17.206 -77.517 1.00 38.22 195 PRO A O 1
ATOM 1422 N N . ALA A 1 196 ? 21.131 -19.237 -78.442 1.00 37.66 196 ALA A N 1
ATOM 1423 C CA . ALA A 1 196 ? 22.124 -19.904 -77.603 1.00 37.66 196 ALA A CA 1
ATOM 1424 C C . ALA A 1 196 ? 23.550 -19.353 -77.850 1.00 37.66 196 ALA A C 1
ATOM 1426 O O . ALA A 1 196 ? 23.882 -19.034 -78.997 1.00 37.66 196 ALA A O 1
ATOM 1427 N N . PRO A 1 197 ? 24.409 -19.271 -76.816 1.00 36.81 197 PRO A N 1
ATOM 1428 C CA . PRO A 1 197 ? 25.791 -18.836 -76.977 1.00 36.81 197 PRO A CA 1
ATOM 1429 C C . PRO A 1 197 ? 26.638 -19.911 -77.673 1.00 36.81 197 PRO A C 1
ATOM 1431 O O . PRO A 1 197 ? 26.524 -21.103 -77.380 1.00 36.81 197 PRO A O 1
ATOM 1434 N N . GLY A 1 198 ? 27.515 -19.476 -78.580 1.00 38.97 198 GLY A N 1
ATOM 1435 C CA . GLY A 1 198 ? 28.581 -20.314 -79.134 1.00 38.97 198 GLY A CA 1
ATOM 1436 C C . GLY A 1 198 ? 29.727 -20.532 -78.130 1.00 38.97 198 GLY A C 1
ATOM 1437 O O . GLY A 1 198 ? 29.801 -19.831 -77.120 1.00 38.97 198 GLY A O 1
ATOM 1438 N N . PRO A 1 199 ? 30.623 -21.502 -78.379 1.00 46.84 199 PRO A N 1
ATOM 1439 C CA . PRO A 1 199 ? 31.705 -21.823 -77.458 1.00 46.84 199 PRO A CA 1
ATOM 1440 C C . PRO A 1 199 ? 32.882 -20.849 -77.597 1.00 46.84 199 PRO A C 1
ATOM 1442 O O . PRO A 1 199 ? 33.407 -20.666 -78.693 1.00 46.84 199 PRO A O 1
ATOM 1445 N N . GLY A 1 200 ? 33.347 -20.323 -76.462 1.00 44.75 200 GLY A N 1
ATOM 1446 C CA . GLY A 1 200 ? 34.595 -19.566 -76.354 1.00 44.75 200 GLY A CA 1
ATOM 1447 C C . GLY A 1 200 ? 34.398 -18.101 -75.975 1.00 44.75 200 GLY A C 1
ATOM 1448 O O . GLY A 1 200 ? 34.186 -17.263 -76.839 1.00 44.75 200 GLY A O 1
ATOM 1449 N N . ASP A 1 201 ? 34.524 -17.800 -74.683 1.00 34.12 201 ASP A N 1
ATOM 1450 C CA . ASP A 1 201 ? 35.671 -17.017 -74.210 1.00 34.12 201 ASP A CA 1
ATOM 1451 C C . ASP A 1 201 ? 35.856 -17.186 -72.693 1.00 34.12 201 ASP A C 1
ATOM 1453 O O . ASP A 1 201 ? 35.004 -17.753 -72.003 1.00 34.12 201 ASP A O 1
ATOM 1457 N N . ALA A 1 202 ? 37.036 -16.815 -72.192 1.00 38.72 202 ALA A N 1
ATOM 1458 C CA . ALA A 1 202 ? 37.505 -17.203 -70.865 1.00 38.72 202 ALA A CA 1
ATOM 1459 C C . ALA A 1 202 ? 36.661 -16.625 -69.713 1.00 38.72 202 ALA A C 1
ATOM 1461 O O . ALA A 1 202 ? 36.353 -15.434 -69.671 1.00 38.72 202 ALA A O 1
ATOM 1462 N N . ALA A 1 203 ? 36.378 -17.463 -68.712 1.00 38.88 203 ALA A N 1
ATOM 1463 C CA . ALA A 1 203 ? 35.828 -17.005 -67.444 1.00 38.88 203 ALA A CA 1
ATOM 1464 C C . ALA A 1 203 ? 36.845 -16.104 -66.722 1.00 38.88 203 ALA A C 1
ATOM 1466 O O . ALA A 1 203 ? 37.918 -16.563 -66.332 1.00 38.88 203 ALA A O 1
ATOM 1467 N N . VAL A 1 204 ? 36.480 -14.839 -66.503 1.00 44.66 204 VAL A N 1
ATOM 1468 C CA . VAL A 1 204 ? 37.162 -13.942 -65.562 1.00 44.66 204 VAL A CA 1
ATOM 1469 C C . VAL A 1 204 ? 36.367 -13.955 -64.251 1.00 44.66 204 VAL A C 1
ATOM 1471 O O . VAL A 1 204 ? 35.289 -13.360 -64.197 1.00 44.66 204 VAL A O 1
ATOM 1474 N N . PRO A 1 205 ? 36.840 -14.630 -63.187 1.00 46.56 205 PRO A N 1
ATOM 1475 C CA . PRO A 1 205 ? 36.148 -14.658 -61.905 1.00 46.56 205 PRO A CA 1
ATOM 1476 C C . PRO A 1 205 ? 36.453 -13.381 -61.107 1.00 46.56 205 PRO A C 1
ATOM 1478 O O . PRO A 1 205 ? 37.256 -13.396 -60.184 1.00 46.56 205 PRO A O 1
ATOM 1481 N N . LEU A 1 206 ? 35.813 -12.265 -61.469 1.00 48.50 206 LEU A N 1
ATOM 1482 C CA . LEU A 1 206 ? 35.884 -10.990 -60.736 1.00 48.50 206 LEU A CA 1
ATOM 1483 C C . LEU A 1 206 ? 34.482 -10.379 -60.576 1.00 48.50 206 LEU A C 1
ATOM 1485 O O . LEU A 1 206 ? 34.161 -9.343 -61.153 1.00 48.50 206 LEU A O 1
ATOM 1489 N N . ALA A 1 207 ? 33.634 -11.067 -59.806 1.00 47.22 207 ALA A N 1
ATOM 1490 C CA . ALA A 1 207 ? 32.303 -10.581 -59.414 1.00 47.22 207 ALA A CA 1
ATOM 1491 C C . ALA A 1 207 ? 31.832 -11.068 -58.026 1.00 47.22 207 ALA A C 1
ATOM 1493 O O . ALA A 1 207 ? 30.982 -10.417 -57.429 1.00 47.22 207 ALA A O 1
ATOM 1494 N N . GLY A 1 208 ? 32.383 -12.171 -57.494 1.00 45.94 208 GLY A N 1
ATOM 1495 C CA . GLY A 1 208 ? 32.001 -12.714 -56.179 1.00 45.94 208 GLY A CA 1
ATOM 1496 C C . GLY A 1 208 ? 32.386 -11.797 -55.016 1.00 45.94 208 GLY A C 1
ATOM 1497 O O . GLY A 1 208 ? 31.513 -11.308 -54.309 1.00 45.94 208 GLY A O 1
ATOM 1498 N N . GLU A 1 209 ? 33.677 -11.476 -54.886 1.00 48.25 209 GLU A N 1
ATOM 1499 C CA . GLU A 1 209 ? 34.211 -10.672 -53.770 1.00 48.25 209 GLU A CA 1
ATOM 1500 C C . GLU A 1 209 ? 33.557 -9.280 -53.655 1.00 48.25 209 GLU A C 1
ATOM 1502 O O . GLU A 1 209 ? 33.378 -8.758 -52.559 1.00 48.25 209 GLU A O 1
ATOM 1507 N N . GLY A 1 210 ? 33.164 -8.676 -54.784 1.00 46.50 210 GLY A N 1
ATOM 1508 C CA . GLY A 1 210 ? 32.483 -7.377 -54.806 1.00 46.50 210 GLY A CA 1
ATOM 1509 C C . GLY A 1 210 ? 31.028 -7.434 -54.331 1.00 46.50 210 GLY A C 1
ATOM 1510 O O . GLY A 1 210 ? 30.565 -6.487 -53.698 1.00 46.50 210 GLY A O 1
ATOM 1511 N N . LEU A 1 211 ? 30.320 -8.536 -54.600 1.00 49.16 211 LEU A N 1
ATOM 1512 C CA . LEU A 1 211 ? 28.961 -8.767 -54.101 1.00 49.16 211 LEU A CA 1
ATOM 1513 C C . LEU A 1 211 ? 28.984 -9.146 -52.616 1.00 49.16 211 LEU A C 1
ATOM 1515 O O . LEU A 1 211 ? 28.275 -8.523 -51.832 1.00 49.16 211 LEU A O 1
ATOM 1519 N N . GLU A 1 212 ? 29.872 -10.056 -52.208 1.00 53.66 212 GLU A N 1
ATOM 1520 C CA . GLU A 1 212 ? 30.061 -10.427 -50.797 1.00 53.66 212 GLU A CA 1
ATOM 1521 C C . GLU A 1 212 ? 30.456 -9.215 -49.933 1.00 53.66 212 GLU A C 1
ATOM 1523 O O . GLU A 1 212 ? 29.959 -9.055 -48.817 1.00 53.66 212 GLU A O 1
ATOM 1528 N N . MET A 1 213 ? 31.296 -8.308 -50.450 1.00 48.94 213 MET A N 1
ATOM 1529 C CA . MET A 1 213 ? 31.645 -7.055 -49.770 1.00 48.94 213 MET A CA 1
ATOM 1530 C C . MET A 1 213 ? 30.444 -6.105 -49.634 1.00 48.94 213 MET A C 1
ATOM 1532 O O . MET A 1 213 ? 30.299 -5.457 -48.598 1.00 48.94 213 MET A O 1
ATOM 1536 N N . LEU A 1 214 ? 29.570 -6.018 -50.643 1.00 53.84 214 LEU A N 1
ATOM 1537 C CA . LEU A 1 214 ? 28.355 -5.196 -50.577 1.00 53.84 214 LEU A CA 1
ATOM 1538 C C . LEU A 1 214 ? 27.344 -5.767 -49.574 1.00 53.84 214 LEU A C 1
ATOM 1540 O O . LEU A 1 214 ? 26.884 -5.026 -48.711 1.00 53.84 214 LEU A O 1
ATOM 1544 N N . GLU A 1 215 ? 27.080 -7.074 -49.608 1.00 62.62 215 GLU A N 1
ATOM 1545 C CA . GLU A 1 215 ? 26.231 -7.767 -48.625 1.00 62.62 215 GLU A CA 1
ATOM 1546 C C . GLU A 1 215 ? 26.789 -7.622 -47.194 1.00 62.62 215 GLU A C 1
ATOM 1548 O O . GLU A 1 215 ? 26.048 -7.383 -46.238 1.00 62.62 215 GLU A O 1
ATOM 1553 N N . THR A 1 216 ? 28.116 -7.669 -47.043 1.00 65.56 216 THR A N 1
ATOM 1554 C CA . THR A 1 216 ? 28.813 -7.420 -45.772 1.00 65.56 216 THR A CA 1
ATOM 1555 C C . THR A 1 216 ? 28.641 -5.972 -45.292 1.00 65.56 216 THR A C 1
ATOM 1557 O O . THR A 1 216 ? 28.398 -5.735 -44.107 1.00 65.56 216 THR A O 1
ATOM 1560 N N . LEU A 1 217 ? 28.722 -4.983 -46.189 1.00 67.81 217 LEU A N 1
ATOM 1561 C CA . LEU A 1 217 ? 28.484 -3.572 -45.859 1.00 67.81 217 LEU A CA 1
ATOM 1562 C C . LEU A 1 217 ? 27.011 -3.293 -45.523 1.00 67.81 217 LEU A C 1
ATOM 1564 O O . LEU A 1 217 ? 26.741 -2.511 -44.611 1.00 67.81 217 LEU A O 1
ATOM 1568 N N . GLU A 1 218 ? 26.064 -3.955 -46.189 1.00 69.62 218 GLU A N 1
ATOM 1569 C CA . GLU A 1 218 ? 24.640 -3.909 -45.839 1.00 69.62 218 GLU A CA 1
ATOM 1570 C C . GLU A 1 218 ? 24.383 -4.512 -44.451 1.00 69.62 218 GLU 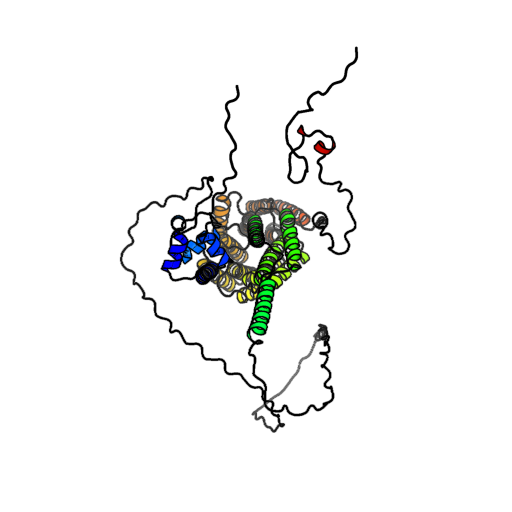A C 1
ATOM 1572 O O . GLU A 1 218 ? 23.661 -3.916 -43.647 1.00 69.62 218 GLU A O 1
ATOM 1577 N N . ALA A 1 219 ? 25.035 -5.630 -44.114 1.00 70.88 219 ALA A N 1
ATOM 1578 C CA . ALA A 1 219 ? 24.980 -6.217 -42.777 1.00 70.88 219 ALA A CA 1
ATOM 1579 C C . ALA A 1 219 ? 25.582 -5.286 -41.704 1.00 70.88 219 ALA A C 1
ATOM 1581 O O . ALA A 1 219 ? 24.992 -5.120 -40.633 1.00 70.88 219 ALA A O 1
ATOM 1582 N N . PHE A 1 220 ? 26.706 -4.615 -41.982 1.00 70.44 220 PHE A N 1
ATOM 1583 C CA . PHE A 1 220 ? 27.283 -3.629 -41.060 1.00 70.44 220 PHE A CA 1
ATOM 1584 C C . PHE A 1 220 ? 26.419 -2.371 -40.904 1.00 70.44 220 PHE A C 1
ATOM 1586 O O . PHE A 1 220 ? 26.268 -1.876 -39.787 1.00 70.44 220 PHE A O 1
ATOM 1593 N N . GLU A 1 221 ? 25.802 -1.864 -41.974 1.00 74.62 221 GLU A N 1
ATOM 1594 C CA . GLU A 1 221 ? 24.847 -0.750 -41.895 1.00 74.62 221 GLU A CA 1
ATOM 1595 C C . GLU A 1 221 ? 23.576 -1.152 -41.128 1.00 74.62 221 GLU A C 1
ATOM 1597 O O . GLU A 1 221 ? 23.038 -0.347 -40.365 1.00 74.62 221 GLU A O 1
ATOM 1602 N N . LEU A 1 222 ? 23.124 -2.405 -41.253 1.00 73.00 222 LEU A N 1
ATOM 1603 C CA . LEU A 1 222 ? 22.032 -2.954 -40.450 1.00 73.00 222 LEU A CA 1
ATOM 1604 C C . LEU A 1 222 ? 22.404 -3.008 -38.959 1.00 73.00 222 LEU A C 1
ATOM 1606 O O . LEU A 1 222 ? 21.637 -2.515 -38.134 1.00 73.00 222 LEU A O 1
ATOM 1610 N N . ILE A 1 223 ? 23.593 -3.514 -38.609 1.00 72.75 223 ILE A N 1
ATOM 1611 C CA . ILE A 1 223 ? 24.113 -3.503 -37.227 1.00 72.75 223 ILE A CA 1
ATOM 1612 C C . ILE A 1 223 ? 24.200 -2.064 -36.699 1.00 72.75 223 ILE A C 1
ATOM 1614 O O . ILE A 1 223 ? 23.684 -1.767 -35.623 1.00 72.75 223 ILE A O 1
ATOM 1618 N N . ARG A 1 224 ? 24.758 -1.132 -37.480 1.00 72.31 224 ARG A N 1
ATOM 1619 C CA . ARG A 1 224 ? 24.872 0.284 -37.100 1.00 72.31 224 ARG A CA 1
ATOM 1620 C C . ARG A 1 224 ? 23.505 0.944 -36.879 1.00 72.31 224 ARG A C 1
ATOM 1622 O O . ARG A 1 224 ? 23.384 1.813 -36.018 1.00 72.31 224 ARG A O 1
ATOM 1629 N N . ARG A 1 225 ? 22.471 0.553 -37.633 1.00 71.12 225 ARG A N 1
ATOM 1630 C CA . ARG A 1 225 ? 21.082 1.005 -37.419 1.00 71.12 225 ARG A CA 1
ATOM 1631 C C . ARG A 1 225 ? 20.438 0.370 -36.189 1.00 71.12 225 ARG A C 1
ATOM 1633 O O . ARG A 1 225 ? 19.684 1.058 -35.513 1.00 71.12 225 ARG A O 1
ATOM 1640 N N . LEU A 1 226 ? 20.746 -0.891 -35.882 1.00 65.06 226 LEU A N 1
ATOM 1641 C CA . LEU A 1 226 ? 20.288 -1.574 -34.666 1.00 65.06 226 LEU A CA 1
ATOM 1642 C C . LEU A 1 226 ? 20.922 -0.994 -33.390 1.00 65.06 226 LEU A C 1
ATOM 1644 O O . LEU A 1 226 ? 20.269 -0.971 -32.349 1.00 65.06 226 LEU A O 1
ATOM 1648 N N . GLU A 1 227 ? 22.162 -0.500 -33.468 1.00 71.19 227 GLU A N 1
ATOM 1649 C CA . GLU A 1 227 ? 22.852 0.191 -32.365 1.00 71.19 227 GLU A CA 1
ATOM 1650 C C . GLU A 1 227 ? 22.544 1.701 -32.280 1.00 71.19 227 GLU A C 1
ATOM 1652 O O . GLU A 1 227 ? 22.924 2.353 -31.305 1.00 71.19 227 GLU A O 1
ATOM 1657 N N . ALA A 1 228 ? 21.866 2.285 -33.276 1.00 72.88 228 ALA A N 1
ATOM 1658 C CA . ALA A 1 228 ? 21.585 3.718 -33.308 1.00 72.88 228 ALA A CA 1
ATOM 1659 C C . ALA A 1 228 ? 20.570 4.118 -32.224 1.00 72.88 228 ALA A C 1
ATOM 1661 O O . ALA A 1 228 ? 19.420 3.681 -32.231 1.00 72.88 228 ALA A O 1
ATOM 1662 N N . SER A 1 229 ? 20.988 5.008 -31.323 1.00 82.94 229 SER A N 1
ATOM 1663 C CA . SER A 1 229 ? 20.171 5.487 -30.212 1.00 82.94 229 SER A CA 1
ATOM 1664 C C . SER A 1 229 ? 20.315 6.989 -30.011 1.00 82.94 229 SER A C 1
ATOM 1666 O O . SER A 1 229 ? 21.426 7.519 -30.028 1.00 82.94 229 SER A O 1
ATOM 1668 N N . ASP A 1 230 ? 19.191 7.655 -29.754 1.00 79.25 230 ASP A N 1
ATOM 1669 C CA . ASP A 1 230 ? 19.146 9.049 -29.309 1.00 79.25 230 ASP A CA 1
ATOM 1670 C C . ASP A 1 230 ? 19.284 9.164 -27.765 1.00 79.25 230 ASP A C 1
ATOM 1672 O O . ASP A 1 230 ? 19.305 10.267 -27.217 1.00 79.25 230 ASP A O 1
ATOM 1676 N N . VAL A 1 231 ? 19.416 8.034 -27.048 1.00 79.31 231 VAL A N 1
ATOM 1677 C CA . VAL A 1 231 ? 19.578 7.952 -25.584 1.00 79.31 231 VAL A CA 1
ATOM 1678 C C . VAL A 1 231 ? 21.017 7.595 -25.204 1.00 79.31 231 VAL A C 1
ATOM 1680 O O . VAL A 1 231 ? 21.499 6.484 -25.432 1.00 79.31 231 VAL A O 1
ATOM 1683 N N . GLY A 1 232 ? 21.700 8.534 -24.543 1.00 71.75 232 GLY A N 1
ATOM 1684 C CA . GLY A 1 232 ? 23.051 8.329 -24.017 1.00 71.75 232 GLY A CA 1
ATOM 1685 C C . GLY A 1 232 ? 23.099 7.300 -22.880 1.00 71.75 232 GLY A C 1
ATOM 1686 O O . GLY A 1 232 ? 22.256 7.310 -21.985 1.00 71.75 232 GLY A O 1
ATOM 1687 N N . GLY A 1 233 ? 24.124 6.443 -22.865 1.00 67.19 233 GLY A N 1
ATOM 1688 C CA . GLY A 1 233 ? 24.183 5.250 -22.000 1.00 67.19 233 GLY A CA 1
ATOM 1689 C C . GLY A 1 233 ? 24.157 5.467 -20.476 1.00 67.19 233 GLY A C 1
ATOM 1690 O O . GLY A 1 233 ? 23.955 4.504 -19.747 1.00 67.19 233 GLY A O 1
ATOM 1691 N N . GLY A 1 234 ? 24.343 6.697 -19.979 1.00 77.62 234 GLY A N 1
ATOM 1692 C CA . GLY A 1 234 ? 24.169 7.039 -18.556 1.00 77.62 234 GLY A CA 1
ATOM 1693 C C . GLY A 1 234 ? 22.766 7.544 -18.185 1.00 77.62 234 GLY A C 1
ATOM 1694 O O . GLY A 1 234 ? 22.440 7.636 -17.005 1.00 77.62 234 GLY A O 1
ATOM 1695 N N . MET A 1 235 ? 21.923 7.872 -19.171 1.00 86.19 235 MET A N 1
ATOM 1696 C CA . MET A 1 235 ? 20.607 8.485 -18.954 1.00 86.19 235 MET A CA 1
ATOM 1697 C C . MET A 1 235 ? 19.611 7.511 -18.315 1.00 86.19 235 MET A C 1
ATOM 1699 O O . MET A 1 235 ? 18.883 7.891 -17.402 1.00 86.19 235 MET A O 1
ATOM 1703 N N . LEU A 1 236 ? 19.609 6.250 -18.757 1.00 88.44 236 LEU A N 1
ATOM 1704 C CA . LEU A 1 236 ? 18.742 5.205 -18.203 1.00 88.44 236 LEU A CA 1
ATOM 1705 C C . LEU A 1 236 ? 19.134 4.871 -16.758 1.00 88.44 236 LEU A C 1
ATOM 1707 O O . LEU A 1 236 ? 18.268 4.807 -15.892 1.00 88.44 236 LEU A O 1
ATOM 1711 N N . GLU A 1 237 ? 20.437 4.781 -16.468 1.00 86.56 237 GLU A N 1
ATOM 1712 C CA . GLU A 1 237 ? 20.958 4.573 -15.109 1.00 86.56 237 GLU A CA 1
ATOM 1713 C C . GLU A 1 237 ? 20.562 5.740 -14.177 1.00 86.56 237 GLU A C 1
ATOM 1715 O O . GLU A 1 237 ? 20.069 5.510 -13.073 1.00 86.56 237 GLU A O 1
ATOM 1720 N N . ALA A 1 238 ? 20.653 6.991 -14.648 1.00 86.31 238 ALA A N 1
ATOM 1721 C CA . ALA A 1 238 ? 20.195 8.168 -13.903 1.00 86.31 238 ALA A CA 1
ATOM 1722 C C . ALA A 1 238 ? 18.671 8.190 -13.662 1.00 86.31 238 ALA A C 1
ATOM 1724 O O . ALA A 1 238 ? 18.226 8.575 -12.578 1.00 86.31 238 ALA A O 1
ATOM 1725 N N . LEU A 1 239 ? 17.864 7.759 -14.639 1.00 91.69 239 LEU A N 1
ATOM 1726 C CA . LEU A 1 239 ? 16.411 7.647 -14.487 1.00 91.69 239 LEU A CA 1
ATOM 1727 C C . LEU A 1 239 ? 16.028 6.549 -13.487 1.00 91.69 239 LEU A C 1
ATOM 1729 O O . LEU A 1 239 ? 15.226 6.817 -12.595 1.00 91.69 239 LEU A O 1
ATOM 1733 N N . CYS A 1 240 ? 16.640 5.363 -13.559 1.00 93.25 240 CYS A N 1
ATOM 1734 C CA . CYS A 1 240 ? 16.443 4.291 -12.577 1.00 93.25 240 CYS A CA 1
ATOM 1735 C C . CYS A 1 240 ? 16.762 4.758 -11.146 1.00 93.25 240 CYS A C 1
ATOM 1737 O O . CYS A 1 240 ? 15.951 4.563 -10.242 1.00 93.25 240 CYS A O 1
ATOM 1739 N N . LEU A 1 241 ? 17.893 5.447 -10.946 1.00 92.19 241 LEU A N 1
ATOM 1740 C CA . LEU A 1 241 ? 18.267 6.016 -9.644 1.00 92.19 241 LEU A CA 1
ATOM 1741 C C . LEU A 1 241 ? 17.277 7.088 -9.155 1.00 92.19 241 LEU A C 1
ATOM 1743 O O . LEU A 1 241 ? 17.018 7.189 -7.955 1.00 92.19 241 LEU A O 1
ATOM 1747 N N . LYS A 1 242 ? 16.696 7.890 -10.059 1.00 94.44 242 LYS A N 1
ATOM 1748 C CA . LYS A 1 242 ? 15.664 8.869 -9.685 1.00 94.44 242 LYS A CA 1
ATOM 1749 C C . LYS A 1 242 ? 14.342 8.190 -9.312 1.00 94.44 242 LYS A C 1
ATOM 1751 O O . LYS A 1 242 ? 13.691 8.664 -8.385 1.00 94.44 242 LYS A O 1
ATOM 1756 N N . VAL A 1 243 ? 13.970 7.091 -9.971 1.00 96.31 243 VAL A N 1
ATOM 1757 C CA . VAL A 1 243 ? 12.793 6.283 -9.604 1.00 96.31 243 VAL A CA 1
ATOM 1758 C C . VAL A 1 243 ? 12.955 5.670 -8.214 1.00 96.31 243 VAL A C 1
ATOM 1760 O O . VAL A 1 243 ? 12.085 5.898 -7.378 1.00 96.31 243 VAL A O 1
ATOM 1763 N N . ASP A 1 244 ? 14.071 4.982 -7.935 1.00 96.00 244 ASP A N 1
ATOM 1764 C CA . ASP A 1 244 ? 14.378 4.428 -6.600 1.00 96.00 244 ASP A CA 1
ATOM 1765 C C . ASP A 1 244 ? 14.230 5.498 -5.512 1.00 96.00 244 ASP A C 1
ATOM 1767 O O . ASP A 1 244 ? 13.479 5.332 -4.549 1.00 96.00 244 ASP A O 1
ATOM 1771 N N . ARG A 1 245 ? 14.867 6.657 -5.720 1.00 96.75 245 ARG A N 1
ATOM 1772 C CA . ARG A 1 245 ? 14.814 7.774 -4.775 1.00 96.75 245 ARG A CA 1
ATOM 1773 C C . ARG A 1 245 ? 13.389 8.275 -4.531 1.00 96.75 245 ARG A C 1
ATOM 1775 O O . ARG A 1 245 ? 12.994 8.415 -3.381 1.00 96.75 245 ARG A O 1
ATOM 1782 N N . LEU A 1 246 ? 12.596 8.489 -5.582 1.00 97.19 246 LEU A N 1
ATOM 1783 C CA . LEU A 1 246 ? 11.203 8.935 -5.447 1.00 97.19 246 LEU A CA 1
ATOM 1784 C C . LEU A 1 246 ? 10.327 7.904 -4.706 1.00 97.19 246 LEU A C 1
ATOM 1786 O O . LEU A 1 246 ? 9.454 8.281 -3.925 1.00 97.19 246 LEU A O 1
ATOM 1790 N N . CYS A 1 247 ? 10.575 6.608 -4.907 1.00 97.62 247 CYS A N 1
ATOM 1791 C CA . CYS A 1 247 ? 9.888 5.528 -4.195 1.00 97.62 247 CYS A CA 1
ATOM 1792 C C . CYS A 1 247 ? 10.296 5.420 -2.714 1.00 97.62 247 CYS A C 1
ATOM 1794 O O . CYS A 1 247 ? 9.509 4.929 -1.903 1.00 97.62 247 CYS A O 1
ATOM 1796 N N . ARG A 1 248 ? 11.499 5.880 -2.354 1.00 95.50 248 ARG A N 1
ATOM 1797 C CA . ARG A 1 248 ? 12.014 5.972 -0.973 1.00 95.50 248 ARG A CA 1
ATOM 1798 C C . ARG A 1 248 ? 11.584 7.245 -0.256 1.00 95.50 248 ARG A C 1
ATOM 1800 O O . ARG A 1 248 ? 11.370 7.222 0.949 1.00 95.50 248 ARG A O 1
ATOM 1807 N N . ASP A 1 249 ? 11.392 8.327 -1.001 1.00 94.81 249 ASP A N 1
ATOM 1808 C CA . ASP A 1 249 ? 10.851 9.588 -0.493 1.00 94.81 249 ASP A CA 1
ATOM 1809 C C . ASP A 1 249 ? 9.340 9.470 -0.146 1.00 94.81 249 ASP A C 1
ATOM 1811 O O . ASP A 1 249 ? 8.833 10.201 0.709 1.00 94.81 249 ASP A O 1
ATOM 1815 N N . TYR A 1 250 ? 8.618 8.519 -0.762 1.00 95.88 250 TYR A N 1
ATOM 1816 C CA . TYR A 1 250 ? 7.163 8.305 -0.629 1.00 95.88 250 TYR A CA 1
ATOM 1817 C C . TYR A 1 250 ? 6.576 8.264 0.798 1.00 95.88 250 TYR A C 1
ATOM 1819 O O . TYR A 1 250 ? 5.504 8.852 0.999 1.00 95.88 250 TYR A O 1
ATOM 1827 N N . PRO A 1 251 ? 7.185 7.588 1.798 1.00 93.19 251 PRO A N 1
ATOM 1828 C CA . PRO A 1 251 ? 6.613 7.509 3.142 1.00 93.19 251 PRO A CA 1
ATOM 1829 C C . PRO A 1 251 ? 6.664 8.837 3.905 1.00 93.19 251 PRO A C 1
ATOM 1831 O O . PRO A 1 251 ? 5.976 8.970 4.916 1.00 93.19 251 PRO A O 1
ATOM 1834 N N . HIS A 1 252 ? 7.488 9.789 3.456 1.00 90.69 252 HIS A N 1
ATOM 1835 C CA . HIS A 1 252 ? 7.839 10.991 4.212 1.00 90.69 252 HIS A CA 1
ATOM 1836 C C . HIS A 1 252 ? 7.422 12.285 3.505 1.00 90.69 252 HIS A C 1
ATOM 1838 O O . HIS A 1 252 ? 6.940 13.199 4.170 1.00 90.69 252 HIS A O 1
ATOM 1844 N N . LEU A 1 253 ? 7.577 12.373 2.179 1.00 90.75 253 LEU A N 1
ATOM 1845 C CA . LEU A 1 253 ? 7.154 13.551 1.423 1.00 90.75 253 LEU A CA 1
ATOM 1846 C C . LEU A 1 253 ? 5.636 13.614 1.269 1.00 90.75 253 LEU A C 1
ATOM 1848 O O . LEU A 1 253 ? 4.973 12.598 1.059 1.00 90.75 253 LEU A O 1
ATOM 1852 N N . ASP A 1 254 ? 5.114 14.839 1.307 1.00 90.12 254 ASP A N 1
ATOM 1853 C CA . ASP A 1 254 ? 3.752 15.159 0.893 1.00 90.12 254 ASP A CA 1
ATOM 1854 C C . ASP A 1 254 ? 3.451 14.649 -0.532 1.00 90.12 254 ASP A C 1
ATOM 1856 O O . ASP A 1 254 ? 4.307 14.667 -1.423 1.00 90.12 254 ASP A O 1
ATOM 1860 N N . ALA A 1 255 ? 2.212 14.205 -0.750 1.00 92.19 255 ALA A N 1
ATOM 1861 C CA . ALA A 1 255 ? 1.796 13.586 -2.002 1.00 92.19 255 ALA A CA 1
ATOM 1862 C C . ALA A 1 255 ? 1.796 14.582 -3.177 1.00 92.19 255 ALA A C 1
ATOM 1864 O O . ALA A 1 255 ? 2.240 14.229 -4.272 1.00 92.19 255 ALA A O 1
ATOM 1865 N N . GLN A 1 256 ? 1.392 15.840 -2.968 1.00 90.00 256 GLN A N 1
ATOM 1866 C CA . GLN A 1 256 ? 1.435 16.861 -4.019 1.00 90.00 256 GLN A CA 1
ATOM 1867 C C . GLN A 1 256 ? 2.886 17.251 -4.339 1.00 90.00 256 GLN A C 1
ATOM 1869 O O . GLN A 1 256 ? 3.252 17.351 -5.512 1.00 90.00 256 GLN A O 1
ATOM 1874 N N . ALA A 1 257 ? 3.745 17.391 -3.326 1.00 90.31 257 ALA A N 1
ATOM 1875 C CA . ALA A 1 257 ? 5.178 17.615 -3.526 1.00 90.31 257 ALA A CA 1
ATOM 1876 C C . ALA A 1 257 ? 5.844 16.467 -4.313 1.00 90.31 257 ALA A C 1
ATOM 1878 O O . ALA A 1 257 ? 6.659 16.712 -5.208 1.00 90.31 257 ALA A O 1
ATOM 1879 N N . LEU A 1 258 ? 5.471 15.214 -4.034 1.00 93.38 258 LEU A N 1
ATOM 1880 C CA . LEU A 1 258 ? 5.984 14.050 -4.756 1.00 93.38 258 LEU A CA 1
ATOM 1881 C C . LEU A 1 258 ? 5.422 13.953 -6.185 1.00 93.38 258 LEU A C 1
ATOM 1883 O O . LEU A 1 258 ? 6.176 13.638 -7.105 1.00 93.38 258 LEU A O 1
ATOM 1887 N N . ARG A 1 259 ? 4.147 14.312 -6.410 1.00 93.69 259 ARG A N 1
ATOM 1888 C CA . ARG A 1 259 ? 3.547 14.454 -7.753 1.00 93.69 259 ARG A CA 1
ATOM 1889 C C . ARG A 1 259 ? 4.332 15.449 -8.608 1.00 93.69 259 ARG A C 1
ATOM 1891 O O . ARG A 1 259 ? 4.672 15.122 -9.745 1.00 93.69 259 ARG A O 1
ATOM 1898 N N . VAL A 1 260 ? 4.631 16.634 -8.064 1.00 90.69 260 VAL A N 1
ATOM 1899 C CA . VAL A 1 260 ? 5.402 17.691 -8.747 1.00 90.69 260 VAL A CA 1
ATOM 1900 C C . VAL A 1 260 ? 6.789 17.191 -9.161 1.00 90.69 260 VAL A C 1
ATOM 1902 O O . VAL A 1 260 ? 7.262 17.542 -10.238 1.00 90.69 260 VAL A O 1
ATOM 1905 N N . GLN A 1 261 ? 7.426 16.330 -8.362 1.00 90.62 261 GLN A N 1
ATOM 1906 C CA . GLN A 1 261 ? 8.716 15.741 -8.724 1.00 90.62 261 GLN A CA 1
ATOM 1907 C C . GLN A 1 261 ? 8.616 14.563 -9.705 1.00 90.62 261 GLN A C 1
ATOM 1909 O O . GLN A 1 261 ? 9.462 14.442 -10.585 1.00 90.62 261 GLN A O 1
ATOM 1914 N N . ALA A 1 262 ? 7.630 13.673 -9.565 1.00 92.50 262 ALA A N 1
ATOM 1915 C CA . ALA A 1 262 ? 7.558 12.431 -10.339 1.00 92.50 262 ALA A CA 1
ATOM 1916 C C . ALA A 1 262 ? 6.950 12.610 -11.744 1.00 92.50 262 ALA A C 1
ATOM 1918 O O . ALA A 1 262 ? 7.425 12.000 -12.705 1.00 92.50 262 ALA A O 1
ATOM 1919 N N . ALA A 1 263 ? 5.926 13.460 -11.894 1.00 92.94 263 ALA A N 1
ATOM 1920 C CA . ALA A 1 263 ? 5.221 13.635 -13.167 1.00 92.94 263 ALA A CA 1
ATOM 1921 C C . ALA A 1 263 ? 6.110 14.156 -14.324 1.00 92.94 263 ALA A C 1
ATOM 1923 O O . ALA A 1 263 ? 5.995 13.615 -15.430 1.00 92.94 263 ALA A O 1
ATOM 1924 N N . PRO A 1 264 ? 7.047 15.110 -14.115 1.00 91.69 264 PRO A N 1
ATOM 1925 C CA . PRO A 1 264 ? 7.986 15.531 -15.157 1.00 91.69 264 PRO A CA 1
ATOM 1926 C C . PRO A 1 264 ? 8.888 14.396 -15.658 1.00 91.69 264 PRO A C 1
ATOM 1928 O O . PRO A 1 264 ? 9.172 14.327 -16.851 1.00 91.69 264 PRO A O 1
ATOM 1931 N N . HIS A 1 265 ? 9.295 13.464 -14.788 1.00 93.06 265 HIS A N 1
ATOM 1932 C CA . HIS A 1 265 ? 10.102 12.313 -15.204 1.00 93.06 265 HIS A CA 1
ATOM 1933 C C . HIS A 1 265 ? 9.303 11.320 -16.053 1.00 93.06 265 HIS A C 1
ATOM 1935 O O . HIS A 1 265 ? 9.843 10.807 -17.030 1.00 93.06 265 HIS A O 1
ATOM 1941 N N . LEU A 1 266 ? 8.015 11.098 -15.757 1.00 95.06 266 LEU A N 1
ATOM 1942 C CA . LEU A 1 266 ? 7.166 10.263 -16.616 1.00 95.06 266 LEU A CA 1
ATOM 1943 C C . LEU A 1 266 ? 6.968 10.916 -17.992 1.00 95.06 266 LEU A C 1
ATOM 1945 O O . LEU A 1 266 ? 7.109 10.247 -19.013 1.00 95.06 266 LEU A O 1
ATOM 1949 N N . ARG A 1 267 ? 6.724 12.234 -18.034 1.00 92.56 267 ARG A N 1
ATOM 1950 C CA . ARG A 1 267 ? 6.661 12.993 -19.294 1.00 92.56 267 ARG A CA 1
ATOM 1951 C C . ARG A 1 267 ? 7.972 12.899 -20.078 1.00 92.56 267 ARG A C 1
ATOM 1953 O O . ARG A 1 267 ? 7.937 12.716 -21.290 1.00 92.56 267 ARG A O 1
ATOM 1960 N N . TYR A 1 268 ? 9.114 12.989 -19.399 1.00 91.38 268 TYR A N 1
ATOM 1961 C CA . TYR A 1 268 ? 10.425 12.851 -20.026 1.00 91.38 268 TYR A CA 1
ATOM 1962 C C . TYR A 1 268 ? 10.632 11.455 -20.629 1.00 91.38 268 TYR A C 1
ATOM 1964 O O . TYR A 1 268 ? 11.028 11.361 -21.784 1.00 91.38 268 TYR A O 1
ATOM 1972 N N . VAL A 1 269 ? 10.285 10.384 -19.904 1.00 93.75 269 VAL A N 1
ATOM 1973 C CA . VAL A 1 269 ? 10.329 9.004 -20.423 1.00 93.75 269 VAL A CA 1
ATOM 1974 C C . VAL A 1 269 ? 9.443 8.840 -21.660 1.00 93.75 269 VAL A C 1
ATOM 1976 O O . VAL A 1 269 ? 9.900 8.275 -22.648 1.00 93.75 269 VAL A O 1
ATOM 1979 N N . ILE A 1 270 ? 8.223 9.389 -21.655 1.00 92.06 270 ILE A N 1
ATOM 1980 C CA . ILE A 1 270 ? 7.337 9.387 -22.834 1.00 92.06 270 ILE A CA 1
ATOM 1981 C C . ILE A 1 270 ? 8.019 10.084 -24.025 1.00 92.06 270 ILE A C 1
ATOM 1983 O O . ILE A 1 270 ? 8.119 9.499 -25.097 1.00 92.06 270 ILE A O 1
ATOM 1987 N N . ASN A 1 271 ? 8.601 11.270 -23.820 1.00 90.75 271 ASN A N 1
ATOM 1988 C CA . ASN A 1 271 ? 9.304 12.016 -24.873 1.00 90.75 271 ASN A CA 1
ATOM 1989 C C . ASN A 1 271 ? 10.585 11.321 -25.399 1.00 90.75 271 ASN A C 1
ATOM 1991 O O . ASN A 1 271 ? 11.093 11.712 -26.460 1.00 90.75 271 ASN A O 1
ATOM 1995 N N . LEU A 1 272 ? 11.144 10.358 -24.648 1.00 91.31 272 LEU A N 1
ATOM 1996 C CA . LEU A 1 272 ? 12.249 9.490 -25.079 1.00 91.31 272 LEU A CA 1
ATOM 1997 C C . LEU A 1 272 ? 11.757 8.273 -25.873 1.00 91.31 272 LEU A C 1
ATOM 1999 O O . LEU A 1 272 ? 12.455 7.851 -26.790 1.00 91.31 272 LEU A O 1
ATOM 2003 N N . LEU A 1 273 ? 10.572 7.736 -25.556 1.00 92.06 273 LEU A N 1
ATOM 2004 C CA . LEU A 1 273 ? 9.939 6.642 -26.309 1.00 92.06 273 LEU A CA 1
ATOM 2005 C C . LEU A 1 273 ? 9.593 7.044 -27.756 1.00 92.06 273 LEU A C 1
ATOM 2007 O O . LEU A 1 273 ? 9.572 6.180 -28.626 1.00 92.06 273 LEU A O 1
ATOM 2011 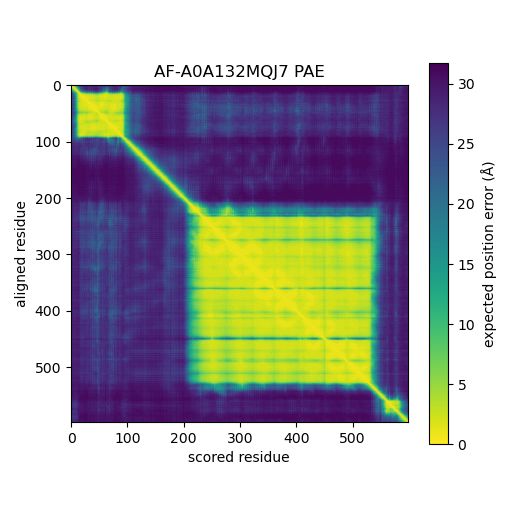N N . ASP A 1 274 ? 9.420 8.342 -28.028 1.00 89.69 274 ASP A N 1
ATOM 2012 C CA . ASP A 1 274 ? 9.279 8.900 -29.387 1.00 89.69 274 ASP A CA 1
ATOM 2013 C C . ASP A 1 274 ? 10.600 8.932 -30.201 1.00 89.69 274 ASP A C 1
ATOM 2015 O O . ASP A 1 274 ? 10.593 9.289 -31.381 1.00 89.69 274 ASP A O 1
ATOM 2019 N N . GLY A 1 275 ? 11.752 8.656 -29.576 1.00 87.81 275 GLY A N 1
ATOM 2020 C CA . GLY A 1 275 ? 13.082 8.729 -30.198 1.00 87.81 275 GLY A CA 1
ATOM 2021 C C . GLY A 1 275 ? 13.562 7.410 -30.813 1.00 87.81 275 GLY A C 1
ATOM 2022 O O . GLY A 1 275 ? 12.919 6.368 -30.691 1.00 87.81 275 GLY A O 1
ATOM 2023 N N . ARG A 1 276 ? 14.743 7.416 -31.450 1.00 87.38 276 ARG A N 1
ATOM 2024 C CA . ARG A 1 276 ? 15.396 6.165 -31.869 1.00 87.38 276 ARG A CA 1
ATOM 2025 C C . ARG A 1 276 ? 15.991 5.471 -30.652 1.00 87.38 276 ARG A C 1
ATOM 2027 O O . ARG A 1 276 ? 16.790 6.054 -29.918 1.00 87.38 276 ARG A O 1
ATOM 2034 N N . LEU A 1 277 ? 15.605 4.217 -30.466 1.00 90.12 277 LEU A N 1
ATOM 2035 C CA . LEU A 1 277 ? 15.959 3.388 -29.321 1.00 90.12 277 LEU A CA 1
ATOM 2036 C C . LEU A 1 277 ? 16.339 1.993 -29.803 1.00 90.12 277 LEU A C 1
ATOM 2038 O O . LEU A 1 277 ? 15.694 1.446 -30.699 1.00 90.12 277 LEU A O 1
ATOM 2042 N N . THR A 1 278 ? 17.317 1.370 -29.147 1.00 89.50 278 THR A N 1
ATOM 2043 C CA . THR A 1 278 ? 17.492 -0.080 -29.279 1.00 89.50 278 THR A CA 1
ATOM 2044 C C . THR A 1 278 ? 16.362 -0.803 -28.534 1.00 89.50 278 THR A C 1
ATOM 2046 O O . THR A 1 278 ? 15.773 -0.262 -27.592 1.00 89.50 278 THR A O 1
ATOM 2049 N N . LEU A 1 279 ? 16.066 -2.055 -28.902 1.00 89.38 279 LEU A N 1
ATOM 2050 C CA . LEU A 1 279 ? 15.010 -2.842 -28.245 1.00 89.38 279 LEU A CA 1
ATOM 2051 C C . LEU A 1 279 ? 15.225 -2.974 -26.723 1.00 89.38 279 LEU A C 1
ATOM 2053 O O . LEU A 1 279 ? 14.262 -2.946 -25.956 1.00 89.38 279 LEU A O 1
ATOM 2057 N N . ALA A 1 280 ? 16.483 -3.079 -26.283 1.00 89.44 280 ALA A N 1
ATOM 2058 C CA . ALA A 1 280 ? 16.840 -3.134 -24.867 1.00 89.44 280 ALA A CA 1
ATOM 2059 C C . ALA A 1 280 ? 16.510 -1.817 -24.144 1.00 89.44 280 ALA A C 1
ATOM 2061 O O . ALA A 1 280 ? 15.852 -1.839 -23.106 1.00 89.44 280 ALA A O 1
ATOM 2062 N N . GLN A 1 281 ? 16.884 -0.674 -24.728 1.00 92.25 281 GLN A N 1
ATOM 2063 C CA . GLN A 1 281 ? 16.599 0.647 -24.157 1.00 92.25 281 GLN A CA 1
ATOM 2064 C C . GLN A 1 281 ? 15.101 0.957 -24.135 1.00 92.25 281 GLN A C 1
ATOM 2066 O O . GLN A 1 281 ? 14.605 1.501 -23.153 1.00 92.25 281 GLN A O 1
ATOM 2071 N N . HIS A 1 282 ? 14.368 0.586 -25.190 1.00 94.81 282 HIS A N 1
ATOM 2072 C CA . HIS A 1 282 ? 12.912 0.707 -25.219 1.00 94.81 282 HIS A CA 1
ATOM 2073 C C . HIS A 1 282 ? 12.288 -0.096 -24.071 1.00 94.81 282 HIS A C 1
ATOM 2075 O O . HIS A 1 282 ? 11.490 0.438 -23.305 1.00 94.81 282 HIS A O 1
ATOM 2081 N N . ARG A 1 283 ? 12.716 -1.351 -23.873 1.00 96.12 283 ARG A N 1
ATOM 2082 C CA . ARG A 1 283 ? 12.257 -2.187 -22.756 1.00 96.12 283 ARG A CA 1
ATOM 2083 C C . ARG A 1 283 ? 12.584 -1.579 -21.386 1.00 96.12 283 ARG A C 1
ATOM 2085 O O . ARG A 1 283 ? 11.716 -1.592 -20.517 1.00 96.12 283 ARG A O 1
ATOM 2092 N N . GLU A 1 284 ? 13.783 -1.032 -21.185 1.00 95.06 284 GLU A N 1
ATOM 2093 C CA . GLU A 1 284 ? 14.139 -0.334 -19.939 1.00 95.06 284 GLU A CA 1
ATOM 2094 C C . GLU A 1 284 ? 13.285 0.922 -19.714 1.00 95.06 284 GLU A C 1
ATOM 2096 O O . GLU A 1 284 ? 12.767 1.108 -18.615 1.00 95.06 284 GLU A O 1
ATOM 2101 N N . LEU A 1 285 ? 13.054 1.745 -20.743 1.00 96.31 285 LEU A N 1
ATOM 2102 C CA . LEU A 1 285 ? 12.184 2.923 -20.646 1.00 96.31 285 LEU A CA 1
ATOM 2103 C C . LEU A 1 285 ? 10.734 2.556 -20.313 1.00 96.31 285 LEU A C 1
ATOM 2105 O O . LEU A 1 285 ? 10.116 3.253 -19.508 1.00 96.31 285 LEU A O 1
ATOM 2109 N N . LEU A 1 286 ? 10.206 1.447 -20.846 1.00 97.94 286 LEU A N 1
ATOM 2110 C CA . LEU A 1 286 ? 8.902 0.925 -20.428 1.00 97.94 286 LEU A CA 1
ATOM 2111 C C . LEU A 1 286 ? 8.904 0.552 -18.933 1.00 97.94 286 LEU A C 1
ATOM 2113 O O . LEU A 1 286 ? 7.980 0.930 -18.222 1.00 97.94 286 LEU A O 1
ATOM 2117 N N . VAL A 1 287 ? 9.944 -0.119 -18.419 1.00 98.31 287 VAL A N 1
ATOM 2118 C CA . VAL A 1 287 ? 10.048 -0.448 -16.979 1.00 98.31 287 VAL A CA 1
ATOM 2119 C C . VAL A 1 287 ? 10.121 0.820 -16.116 1.00 98.31 287 VAL A C 1
ATOM 2121 O O . VAL A 1 287 ? 9.398 0.923 -15.125 1.00 98.31 287 VAL A O 1
ATOM 2124 N N . ILE A 1 288 ? 10.933 1.809 -16.503 1.00 97.94 288 ILE A N 1
ATOM 2125 C CA . ILE A 1 288 ? 11.071 3.096 -15.797 1.00 97.94 288 ILE A CA 1
ATOM 2126 C C . ILE A 1 288 ? 9.735 3.860 -15.787 1.00 97.94 288 ILE A C 1
ATOM 2128 O O . ILE A 1 288 ? 9.275 4.291 -14.728 1.00 97.94 288 ILE A O 1
ATOM 2132 N N . GLY A 1 289 ? 9.090 4.006 -16.950 1.00 98.12 289 GLY A N 1
ATOM 2133 C CA . GLY A 1 289 ? 7.780 4.653 -17.096 1.00 98.12 289 GLY A CA 1
ATOM 2134 C C . GLY A 1 289 ? 6.683 3.921 -16.324 1.00 98.12 289 GLY A C 1
ATOM 2135 O O . GLY A 1 289 ? 5.810 4.549 -15.725 1.00 98.12 289 GLY A O 1
ATOM 2136 N N . GLY A 1 290 ? 6.779 2.597 -16.258 1.00 98.62 290 GLY A N 1
ATOM 2137 C CA . GLY A 1 290 ? 5.927 1.731 -15.461 1.00 98.62 290 GLY A CA 1
ATOM 2138 C C . GLY A 1 290 ? 6.033 1.975 -13.958 1.00 98.62 290 GLY A C 1
ATOM 2139 O O . GLY A 1 290 ? 5.013 2.223 -13.318 1.00 98.62 290 GLY A O 1
ATOM 2140 N N . TRP A 1 291 ? 7.242 1.988 -13.392 1.00 98.69 291 TRP A N 1
ATOM 2141 C CA . TRP A 1 291 ? 7.448 2.298 -11.970 1.00 98.69 291 TRP A CA 1
ATOM 2142 C C . TRP A 1 291 ? 7.064 3.739 -11.608 1.00 98.69 291 TRP A C 1
ATOM 2144 O O . TRP A 1 291 ? 6.452 3.960 -10.564 1.00 98.69 291 TRP A O 1
ATOM 2154 N N . LEU A 1 292 ? 7.338 4.714 -12.485 1.00 98.56 292 LEU A N 1
ATOM 2155 C CA . LEU A 1 292 ? 6.851 6.091 -12.320 1.00 98.56 292 LEU A CA 1
ATOM 2156 C C . LEU A 1 292 ? 5.319 6.152 -12.321 1.00 98.56 292 LEU A C 1
ATOM 2158 O O . LEU A 1 292 ? 4.732 6.864 -11.510 1.00 98.56 292 LEU A O 1
ATOM 2162 N N . SER A 1 293 ? 4.672 5.382 -13.200 1.00 98.69 293 SER A N 1
ATOM 2163 C CA . SER A 1 293 ? 3.212 5.269 -13.255 1.00 98.69 293 SER A CA 1
ATOM 2164 C C . SER A 1 293 ? 2.650 4.588 -12.004 1.00 98.69 293 SER A C 1
ATOM 2166 O O . SER A 1 293 ? 1.647 5.050 -11.476 1.00 98.69 293 SER A O 1
ATOM 2168 N N . ALA A 1 294 ? 3.311 3.558 -11.467 1.00 98.69 294 ALA A N 1
ATOM 2169 C CA . ALA A 1 294 ? 2.906 2.927 -10.210 1.00 98.69 294 ALA A CA 1
ATOM 2170 C C . ALA A 1 294 ? 3.004 3.906 -9.030 1.00 98.69 294 ALA A C 1
ATOM 2172 O O . ALA A 1 294 ? 2.037 4.084 -8.292 1.00 98.69 294 ALA A O 1
ATOM 2173 N N . LEU A 1 295 ? 4.126 4.622 -8.900 1.00 98.62 295 LEU A N 1
ATOM 2174 C CA . LEU A 1 295 ? 4.300 5.634 -7.857 1.00 98.62 295 LEU A CA 1
ATOM 2175 C C . LEU A 1 295 ? 3.256 6.757 -7.963 1.00 98.62 295 LEU A C 1
ATOM 2177 O O . LEU A 1 295 ? 2.670 7.152 -6.956 1.00 98.62 295 LEU A O 1
ATOM 2181 N N . LEU A 1 296 ? 2.992 7.251 -9.178 1.00 98.25 296 LEU A N 1
ATOM 2182 C CA . LEU A 1 296 ? 1.949 8.249 -9.427 1.00 98.25 296 LEU A CA 1
ATOM 2183 C C . LEU A 1 296 ? 0.545 7.702 -9.140 1.00 98.25 296 LEU A C 1
ATOM 2185 O O . LEU A 1 296 ? -0.293 8.453 -8.654 1.00 98.25 296 LEU A O 1
ATOM 2189 N N . GLY A 1 297 ? 0.299 6.406 -9.357 1.00 98.00 297 GLY A N 1
ATOM 2190 C CA . GLY A 1 297 ? -0.929 5.722 -8.950 1.00 98.00 297 GLY A CA 1
ATOM 2191 C C . GLY A 1 297 ? -1.172 5.830 -7.445 1.00 98.00 297 GLY A C 1
ATOM 2192 O O . GLY A 1 297 ? -2.229 6.307 -7.030 1.00 98.00 297 GLY A O 1
ATOM 2193 N N . CYS A 1 298 ? -0.169 5.481 -6.634 1.00 98.06 298 CYS A N 1
ATOM 2194 C CA . CYS A 1 298 ? -0.233 5.622 -5.178 1.00 98.06 298 CYS A CA 1
ATOM 2195 C C . CYS A 1 298 ? -0.413 7.085 -4.744 1.00 98.06 298 CYS A C 1
ATOM 2197 O O . CYS A 1 298 ? -1.280 7.396 -3.931 1.00 98.06 298 CYS A O 1
ATOM 2199 N N . VAL A 1 299 ? 0.358 8.003 -5.333 1.00 96.12 299 VAL A N 1
ATOM 2200 C CA . VAL A 1 299 ? 0.318 9.440 -5.021 1.00 96.12 299 VAL A CA 1
ATOM 2201 C C . VAL A 1 299 ? -1.030 10.081 -5.371 1.00 96.12 299 VAL A C 1
ATOM 2203 O O . VAL A 1 299 ? -1.581 10.832 -4.569 1.00 96.12 299 VAL A O 1
ATOM 2206 N N . TYR A 1 300 ? -1.601 9.781 -6.540 1.00 95.00 300 TYR A N 1
ATOM 2207 C CA . TYR A 1 300 ? -2.928 10.273 -6.917 1.00 95.00 300 TYR A CA 1
ATOM 2208 C C . TYR A 1 300 ? -4.022 9.709 -6.012 1.00 95.00 300 TYR A C 1
ATOM 2210 O O . TYR A 1 300 ? -4.965 10.435 -5.695 1.00 95.00 300 TYR A O 1
ATOM 2218 N N . TYR A 1 301 ? -3.889 8.457 -5.564 1.00 94.50 301 TYR A N 1
ATOM 2219 C CA . TYR A 1 301 ? -4.834 7.873 -4.620 1.00 94.50 301 TYR A CA 1
ATOM 2220 C C . TYR A 1 301 ? -4.745 8.528 -3.240 1.00 94.50 301 TYR A C 1
ATOM 2222 O O . TYR A 1 301 ? -5.773 8.886 -2.673 1.00 94.50 301 TYR A O 1
ATOM 2230 N N . ASP A 1 302 ? -3.536 8.783 -2.738 1.00 94.06 302 ASP A N 1
ATOM 2231 C CA . ASP A 1 302 ? -3.304 9.471 -1.463 1.00 94.06 302 ASP A CA 1
ATOM 2232 C C . ASP A 1 302 ? -3.930 10.874 -1.401 1.00 94.06 302 ASP A C 1
ATOM 2234 O O . ASP A 1 302 ? -4.324 11.314 -0.321 1.00 94.06 302 ASP A O 1
ATOM 2238 N N . MET A 1 303 ? -4.076 11.548 -2.546 1.00 91.00 303 MET A N 1
ATOM 2239 C CA . MET A 1 303 ? -4.757 12.845 -2.672 1.00 91.00 303 MET A CA 1
ATOM 2240 C C . MET A 1 303 ? -6.259 12.737 -3.004 1.00 91.00 303 MET A C 1
ATOM 2242 O O . MET A 1 303 ? -6.931 13.753 -3.127 1.00 91.00 303 MET A O 1
ATOM 2246 N N . GLY A 1 304 ? -6.810 11.527 -3.156 1.00 88.75 304 GLY A N 1
ATOM 2247 C CA . GLY A 1 304 ? -8.230 11.299 -3.459 1.00 88.75 304 GLY A CA 1
ATOM 2248 C C . GLY A 1 304 ? -8.606 11.309 -4.949 1.00 88.75 304 GLY A C 1
ATOM 2249 O O . GLY A 1 304 ? -9.777 11.143 -5.291 1.00 88.75 304 GLY A O 1
ATOM 2250 N N . HIS A 1 305 ? -7.650 11.437 -5.874 1.00 88.62 305 HIS A N 1
ATOM 2251 C CA . HIS A 1 305 ? -7.919 11.512 -7.319 1.00 88.62 305 HIS A CA 1
ATOM 2252 C C . HIS A 1 305 ? -8.036 10.123 -7.952 1.00 88.62 305 HIS A C 1
ATOM 2254 O O . HIS A 1 305 ? -7.185 9.687 -8.731 1.00 88.62 305 HIS A O 1
ATOM 2260 N N . ARG A 1 306 ? -9.134 9.438 -7.618 1.00 88.44 306 ARG A N 1
ATOM 2261 C CA . ARG A 1 306 ? -9.453 8.062 -8.029 1.00 88.44 306 ARG A CA 1
ATOM 2262 C C . ARG A 1 306 ? -9.237 7.779 -9.519 1.00 88.44 306 ARG A C 1
ATOM 2264 O O . ARG A 1 306 ? -8.622 6.772 -9.853 1.00 88.44 306 ARG A O 1
ATOM 2271 N N . GLU A 1 307 ? -9.732 8.633 -10.413 1.00 88.88 307 GLU A N 1
ATOM 2272 C CA . GLU A 1 307 ? -9.624 8.403 -11.864 1.00 88.88 307 GLU A CA 1
ATOM 2273 C C . GLU A 1 307 ? -8.170 8.453 -12.344 1.00 88.88 307 GLU A C 1
ATOM 2275 O O . GLU A 1 307 ? -7.721 7.554 -13.055 1.00 88.88 307 GLU A O 1
ATOM 2280 N N . ALA A 1 308 ? -7.405 9.448 -11.885 1.00 92.19 308 ALA A N 1
ATOM 2281 C CA . ALA A 1 308 ? -5.983 9.563 -12.188 1.00 92.19 308 ALA A CA 1
ATOM 2282 C C . ALA A 1 308 ? -5.191 8.379 -11.605 1.00 92.19 308 ALA A C 1
ATOM 2284 O O . ALA A 1 308 ? -4.346 7.810 -12.295 1.00 92.19 308 ALA A O 1
ATOM 2285 N N . ALA A 1 309 ? -5.504 7.953 -10.376 1.00 95.56 309 ALA A N 1
ATOM 2286 C CA . ALA A 1 309 ? -4.888 6.789 -9.741 1.00 95.56 309 ALA A CA 1
ATOM 2287 C C . ALA A 1 309 ? -5.130 5.493 -10.535 1.00 95.56 309 ALA A C 1
ATOM 2289 O O . ALA A 1 309 ? -4.197 4.728 -10.781 1.00 95.56 309 ALA A O 1
ATOM 2290 N N . LEU A 1 310 ? -6.367 5.267 -10.995 1.00 95.81 310 LEU A N 1
ATOM 2291 C CA . LEU A 1 310 ? -6.728 4.116 -11.827 1.00 95.81 310 LEU A CA 1
ATOM 2292 C C . LEU A 1 310 ? -6.069 4.166 -13.214 1.00 95.81 310 LEU A C 1
ATOM 2294 O O . LEU A 1 310 ? -5.603 3.132 -13.691 1.00 95.81 310 LEU A O 1
ATOM 2298 N N . ALA A 1 311 ? -5.982 5.344 -13.838 1.00 96.19 311 ALA A N 1
ATOM 2299 C CA . ALA A 1 311 ? -5.301 5.523 -15.120 1.00 96.19 311 ALA A CA 1
ATOM 2300 C C . ALA A 1 311 ? -3.790 5.250 -15.012 1.00 96.19 311 ALA A C 1
ATOM 2302 O O . ALA A 1 311 ? -3.232 4.522 -15.832 1.00 96.19 311 ALA A O 1
ATOM 2303 N N . SER A 1 312 ? -3.132 5.764 -13.970 1.00 97.62 312 SER A N 1
ATOM 2304 C CA . SER A 1 312 ? -1.719 5.490 -13.682 1.00 97.62 312 SER A CA 1
ATOM 2305 C C . SER A 1 312 ? -1.457 4.024 -13.327 1.00 97.62 312 SER A C 1
ATOM 2307 O O . SER A 1 312 ? -0.450 3.459 -13.749 1.00 97.62 312 SER A O 1
ATOM 2309 N N . CYS A 1 313 ? -2.385 3.373 -12.625 1.00 97.50 313 CYS A N 1
ATOM 2310 C CA . CYS A 1 313 ? -2.328 1.942 -12.347 1.00 97.50 313 CYS A CA 1
ATOM 2311 C C . CYS A 1 313 ? -2.465 1.085 -13.625 1.00 97.50 313 CYS A C 1
ATOM 2313 O O . CYS A 1 313 ? -1.683 0.158 -13.829 1.00 97.50 313 CYS A O 1
ATOM 2315 N N . GLU A 1 314 ? -3.399 1.411 -14.525 1.00 98.25 314 GLU A N 1
ATOM 2316 C CA . GLU A 1 314 ? -3.510 0.734 -15.827 1.00 98.25 314 GLU A CA 1
ATOM 2317 C C . GLU A 1 314 ? -2.267 0.989 -16.697 1.00 98.25 314 GLU A C 1
ATOM 2319 O O . GLU A 1 314 ? -1.763 0.061 -17.325 1.00 98.25 314 GLU A O 1
ATOM 2324 N N . ALA A 1 315 ? -1.712 2.206 -16.686 1.00 98.19 315 ALA A N 1
ATOM 2325 C CA . ALA A 1 315 ? -0.457 2.509 -17.370 1.00 98.19 315 ALA A CA 1
ATOM 2326 C C . ALA A 1 315 ? 0.704 1.655 -16.832 1.00 98.19 315 ALA A C 1
ATOM 2328 O O . ALA A 1 315 ? 1.413 1.036 -17.623 1.00 98.19 315 ALA A O 1
ATOM 2329 N N . ALA A 1 316 ? 0.859 1.543 -15.507 1.00 98.62 316 ALA A N 1
ATOM 2330 C CA . ALA A 1 316 ? 1.854 0.671 -14.879 1.00 98.62 316 ALA A CA 1
ATOM 2331 C C . ALA A 1 316 ? 1.696 -0.796 -15.319 1.00 98.62 316 ALA A C 1
ATOM 2333 O O . ALA A 1 316 ? 2.687 -1.438 -15.678 1.00 98.62 316 ALA A O 1
ATOM 2334 N N . PHE A 1 317 ? 0.458 -1.300 -15.387 1.00 98.62 317 PHE A N 1
ATOM 2335 C CA . PHE A 1 317 ? 0.176 -2.646 -15.882 1.00 98.62 317 PHE A CA 1
ATOM 2336 C C . PHE A 1 317 ? 0.602 -2.818 -17.345 1.00 98.62 317 PHE A C 1
ATOM 2338 O O . PHE A 1 317 ? 1.291 -3.783 -17.663 1.00 98.62 317 PHE A O 1
ATOM 2345 N N . ARG A 1 318 ? 0.243 -1.879 -18.232 1.00 98.31 318 ARG A N 1
ATOM 2346 C CA . ARG A 1 318 ? 0.577 -1.941 -19.668 1.00 98.31 318 ARG A CA 1
ATOM 2347 C C . ARG A 1 318 ? 2.073 -1.815 -19.927 1.00 98.31 318 ARG A C 1
ATOM 2349 O O . ARG A 1 318 ? 2.609 -2.578 -20.724 1.00 98.31 318 ARG A O 1
ATOM 2356 N N . PHE A 1 319 ? 2.756 -0.914 -19.225 1.00 98.25 319 PHE A N 1
ATOM 2357 C CA . PHE A 1 319 ? 4.213 -0.818 -19.251 1.00 98.25 319 PHE A CA 1
ATOM 2358 C C . PHE A 1 319 ? 4.867 -2.132 -18.798 1.00 98.25 319 PHE A C 1
ATOM 2360 O O . PHE A 1 319 ? 5.771 -2.631 -19.467 1.00 98.25 319 PHE A O 1
ATOM 2367 N N . GLY A 1 320 ? 4.374 -2.727 -17.706 1.00 97.81 320 GLY A N 1
ATOM 2368 C CA . GLY A 1 320 ? 4.840 -4.019 -17.207 1.00 97.81 320 GLY A CA 1
ATOM 2369 C C . GLY A 1 320 ? 4.615 -5.164 -18.193 1.00 97.81 320 GLY A C 1
ATOM 2370 O O . GLY A 1 320 ? 5.546 -5.917 -18.458 1.00 97.81 320 GLY A O 1
ATOM 2371 N N . ASP A 1 321 ? 3.423 -5.265 -18.775 1.00 97.81 321 ASP A N 1
ATOM 2372 C CA . ASP A 1 321 ? 3.050 -6.278 -19.769 1.00 97.81 321 ASP A CA 1
ATOM 2373 C C . ASP A 1 321 ? 3.943 -6.206 -21.018 1.00 97.81 321 ASP A C 1
ATOM 2375 O O . ASP A 1 321 ? 4.619 -7.178 -21.359 1.00 97.81 321 ASP A O 1
ATOM 2379 N N . GLN A 1 322 ? 4.058 -5.022 -21.630 1.00 97.62 322 GLN A N 1
ATOM 2380 C CA . GLN A 1 322 ? 4.889 -4.807 -22.821 1.00 97.62 322 GLN A CA 1
ATOM 2381 C C . GLN A 1 322 ? 6.391 -4.997 -22.545 1.00 97.62 322 GLN A C 1
ATOM 2383 O O . GLN A 1 322 ? 7.135 -5.433 -23.423 1.00 97.62 322 GLN A O 1
ATOM 2388 N N . ALA A 1 323 ? 6.853 -4.736 -21.318 1.00 97.19 323 ALA A N 1
ATOM 2389 C CA . ALA A 1 323 ? 8.219 -5.038 -20.892 1.00 97.19 323 ALA A CA 1
ATOM 2390 C C . ALA A 1 323 ? 8.422 -6.491 -20.405 1.00 97.19 323 ALA A C 1
ATOM 2392 O O . ALA A 1 323 ? 9.548 -6.872 -20.061 1.00 97.19 323 ALA A O 1
ATOM 2393 N N . GLY A 1 324 ? 7.370 -7.311 -20.312 1.00 95.88 324 GLY A N 1
ATOM 2394 C CA . GLY A 1 324 ? 7.404 -8.632 -19.671 1.00 95.88 324 GLY A CA 1
ATOM 2395 C C . GLY A 1 324 ? 7.787 -8.602 -18.179 1.00 95.88 324 GLY A C 1
ATOM 2396 O O . GLY A 1 324 ? 8.276 -9.599 -17.644 1.00 95.88 324 GLY A O 1
ATOM 2397 N N . HIS A 1 325 ? 7.620 -7.459 -17.512 1.00 96.50 325 HIS A N 1
ATOM 2398 C CA . HIS A 1 325 ? 8.056 -7.177 -16.146 1.00 96.50 325 HIS A CA 1
ATOM 2399 C C . HIS A 1 325 ? 6.946 -7.497 -15.125 1.00 96.50 325 HIS A C 1
ATOM 2401 O O . HIS A 1 325 ? 6.225 -6.629 -14.625 1.00 96.50 325 HIS A O 1
ATOM 2407 N N . ARG A 1 326 ? 6.822 -8.785 -14.795 1.00 96.00 326 ARG A N 1
ATOM 2408 C CA . ARG A 1 326 ? 5.714 -9.348 -13.998 1.00 96.00 326 ARG A CA 1
ATOM 2409 C C . ARG A 1 326 ? 5.515 -8.747 -12.606 1.00 96.00 326 ARG A C 1
ATOM 2411 O O . ARG A 1 326 ? 4.373 -8.641 -12.175 1.00 96.00 326 ARG A O 1
ATOM 2418 N N . GLU A 1 327 ? 6.570 -8.335 -11.903 1.00 95.38 327 GLU A N 1
ATOM 2419 C CA . GLU A 1 327 ? 6.404 -7.723 -10.573 1.00 95.38 327 GLU A CA 1
ATOM 2420 C C . GLU A 1 327 ? 5.678 -6.370 -10.648 1.00 95.38 327 GLU A C 1
ATOM 2422 O O . GLU A 1 327 ? 4.850 -6.064 -9.799 1.00 95.38 327 GLU A O 1
ATOM 2427 N N . LEU A 1 328 ? 5.889 -5.605 -11.720 1.00 96.75 328 LEU A N 1
ATOM 2428 C CA . LEU A 1 328 ? 5.211 -4.322 -11.942 1.00 96.75 328 LEU A CA 1
ATOM 2429 C C . LEU A 1 328 ? 3.723 -4.525 -12.291 1.00 96.75 328 LEU A C 1
ATOM 2431 O O . LEU A 1 328 ? 2.851 -3.798 -11.808 1.00 96.75 328 LEU A O 1
ATOM 2435 N N . MET A 1 329 ? 3.416 -5.565 -13.072 1.00 98.31 329 MET A N 1
ATOM 2436 C CA . MET A 1 329 ? 2.034 -5.999 -13.312 1.00 98.31 329 MET A CA 1
ATOM 2437 C C . MET A 1 329 ? 1.352 -6.413 -11.996 1.00 98.31 329 MET A C 1
ATOM 2439 O O . MET A 1 329 ? 0.214 -6.024 -11.741 1.00 98.31 329 MET A O 1
ATOM 2443 N N . ALA A 1 330 ? 2.057 -7.142 -11.124 1.00 98.31 330 ALA A N 1
ATOM 2444 C CA . ALA A 1 330 ? 1.556 -7.558 -9.815 1.00 98.31 330 ALA A CA 1
ATOM 2445 C C . ALA A 1 330 ? 1.310 -6.366 -8.867 1.00 98.31 330 ALA A C 1
ATOM 2447 O O . ALA A 1 330 ? 0.249 -6.299 -8.248 1.00 98.31 330 ALA A O 1
ATOM 2448 N N . TRP A 1 331 ? 2.207 -5.372 -8.829 1.00 98.38 331 TRP A N 1
ATOM 2449 C CA . TRP A 1 331 ? 1.977 -4.100 -8.124 1.00 98.38 331 TRP A CA 1
ATOM 2450 C C . TRP A 1 331 ? 0.755 -3.333 -8.648 1.00 98.38 331 TRP A C 1
ATOM 2452 O O . TRP A 1 331 ? 0.084 -2.638 -7.890 1.00 98.38 331 TRP A O 1
ATOM 2462 N N . SER A 1 332 ? 0.400 -3.502 -9.923 1.00 98.44 332 SER A N 1
ATOM 2463 C CA . SER A 1 332 ? -0.811 -2.893 -10.486 1.00 98.44 332 SER A CA 1
ATOM 2464 C C . SER A 1 332 ? -2.095 -3.553 -9.959 1.00 98.44 332 SER A C 1
ATOM 2466 O O . SER A 1 332 ? -3.056 -2.860 -9.628 1.00 98.44 332 SER A O 1
ATOM 2468 N N . TYR A 1 333 ? -2.108 -4.879 -9.788 1.00 98.62 333 TYR A N 1
ATOM 2469 C CA . TYR A 1 333 ? -3.190 -5.562 -9.064 1.00 98.62 333 TYR A CA 1
ATOM 2470 C C . TYR A 1 333 ? -3.249 -5.165 -7.587 1.00 98.62 333 TYR A C 1
ATOM 2472 O O . TYR A 1 333 ? -4.336 -5.016 -7.033 1.00 98.62 333 TYR A O 1
ATOM 2480 N N . GLU A 1 334 ? -2.091 -4.965 -6.965 1.00 98.44 334 GLU A N 1
ATOM 2481 C CA . GLU A 1 334 ? -1.975 -4.592 -5.558 1.00 98.44 334 GLU A CA 1
ATOM 2482 C C . GLU A 1 334 ? -2.588 -3.216 -5.279 1.00 98.44 334 GLU A C 1
ATOM 2484 O O . GLU A 1 334 ? -3.471 -3.112 -4.428 1.00 98.44 334 GLU A O 1
ATOM 2489 N N . MET A 1 335 ? -2.231 -2.200 -6.073 1.00 98.44 335 MET A N 1
ATOM 2490 C CA . MET A 1 335 ? -2.841 -0.870 -5.989 1.00 98.44 335 MET A CA 1
ATOM 2491 C C . MET A 1 335 ? -4.364 -0.939 -6.159 1.00 98.44 335 MET A C 1
ATOM 2493 O O . MET A 1 335 ? -5.098 -0.351 -5.370 1.00 98.44 335 MET A O 1
ATOM 2497 N N . ARG A 1 336 ? -4.873 -1.715 -7.130 1.00 98.56 336 ARG A N 1
ATOM 2498 C CA . ARG A 1 336 ? -6.327 -1.922 -7.286 1.00 98.56 336 ARG A CA 1
ATOM 2499 C C . ARG A 1 336 ? -6.954 -2.555 -6.039 1.00 98.56 336 ARG A C 1
ATOM 2501 O O . ARG A 1 336 ? -8.017 -2.105 -5.610 1.00 98.56 336 ARG A O 1
ATOM 2508 N N . ALA A 1 337 ? -6.312 -3.564 -5.449 1.00 98.69 337 ALA A N 1
ATOM 2509 C CA . ALA A 1 337 ? -6.793 -4.226 -4.237 1.00 98.69 337 ALA A CA 1
ATOM 2510 C C . ALA A 1 337 ? -6.808 -3.264 -3.034 1.00 98.69 337 ALA A C 1
ATOM 2512 O O . ALA A 1 337 ? -7.777 -3.237 -2.277 1.00 98.69 337 ALA A O 1
ATOM 2513 N N . TRP A 1 338 ? -5.788 -2.415 -2.894 1.00 97.94 338 TRP A N 1
ATOM 2514 C CA . TRP A 1 338 ? -5.749 -1.341 -1.899 1.00 97.94 338 TRP A CA 1
ATOM 2515 C C . TRP A 1 338 ? -6.877 -0.318 -2.102 1.00 97.94 338 TRP A C 1
ATOM 2517 O O . TRP A 1 338 ? -7.590 -0.001 -1.145 1.00 97.94 338 TRP A O 1
ATOM 2527 N N . PHE A 1 339 ? -7.105 0.148 -3.334 1.00 96.50 339 PHE A N 1
ATOM 2528 C CA . PHE A 1 339 ? -8.177 1.105 -3.631 1.00 96.50 339 PHE A CA 1
ATOM 2529 C C . PHE A 1 339 ? -9.557 0.509 -3.304 1.00 96.50 339 PHE A C 1
ATOM 2531 O O . PHE A 1 339 ? -10.391 1.162 -2.677 1.00 96.50 339 PHE A O 1
ATOM 2538 N N . ALA A 1 340 ? -9.784 -0.758 -3.666 1.00 95.44 340 ALA A N 1
ATOM 2539 C CA . ALA A 1 340 ? -11.004 -1.494 -3.339 1.00 95.44 340 ALA A CA 1
ATOM 2540 C C . ALA A 1 340 ? -11.200 -1.689 -1.824 1.00 95.44 340 ALA A C 1
ATOM 2542 O O . ALA A 1 340 ? -12.330 -1.604 -1.336 1.00 95.44 340 ALA A O 1
ATOM 2543 N N . LEU A 1 341 ? -10.119 -1.912 -1.067 1.00 94.31 341 LEU A N 1
ATOM 2544 C CA . LEU A 1 341 ? -10.151 -2.099 0.386 1.00 94.31 341 LEU A CA 1
ATOM 2545 C C . LEU A 1 341 ? -10.634 -0.835 1.103 1.00 94.31 341 LEU A C 1
ATOM 2547 O O . LEU A 1 341 ? -11.565 -0.910 1.908 1.00 94.31 341 LEU A O 1
ATOM 2551 N N . SER A 1 342 ? -10.026 0.311 0.795 1.00 91.44 342 SER A N 1
ATOM 2552 C CA . SER A 1 342 ? -10.387 1.611 1.378 1.00 91.44 342 SER A CA 1
ATOM 2553 C C . SER A 1 342 ? -11.815 2.040 1.009 1.00 91.44 342 SER A C 1
ATOM 2555 O O . SER A 1 342 ? -12.474 2.738 1.773 1.00 91.44 342 SER A O 1
ATOM 2557 N N . GLU A 1 343 ? -12.334 1.560 -0.124 1.00 88.62 343 GLU A N 1
ATOM 2558 C CA . GLU A 1 343 ? -13.704 1.804 -0.604 1.00 88.62 343 GLU A CA 1
ATOM 2559 C C . GLU A 1 343 ? -14.728 0.750 -0.139 1.00 88.62 343 GLU A C 1
ATOM 2561 O O . GLU A 1 343 ? -15.893 0.788 -0.535 1.00 88.62 343 GLU A O 1
ATOM 2566 N N . GLY A 1 344 ? -14.317 -0.209 0.695 1.00 88.69 344 GLY A N 1
ATOM 2567 C CA . GLY A 1 344 ? -15.211 -1.201 1.293 1.00 88.69 344 GLY A CA 1
ATOM 2568 C C . GLY A 1 344 ? -15.533 -2.432 0.435 1.00 88.69 344 GLY A C 1
ATOM 2569 O O . GLY A 1 344 ? -16.326 -3.278 0.850 1.00 88.69 344 GLY A O 1
ATOM 2570 N N . ARG A 1 345 ? -14.930 -2.585 -0.750 1.00 95.31 345 ARG A N 1
ATOM 2571 C CA . ARG A 1 345 ? -15.238 -3.663 -1.710 1.00 95.31 345 ARG A CA 1
ATOM 2572 C C . ARG A 1 345 ? -14.427 -4.939 -1.439 1.00 95.31 345 ARG A C 1
ATOM 2574 O O . ARG A 1 345 ? -13.725 -5.448 -2.302 1.00 95.31 345 ARG A O 1
ATOM 2581 N N . TYR A 1 346 ? -14.544 -5.498 -0.232 1.00 96.38 346 TYR A N 1
ATOM 2582 C CA . TYR A 1 346 ? -13.650 -6.557 0.286 1.00 96.38 346 TYR A CA 1
ATOM 2583 C C . TYR A 1 346 ? -13.577 -7.856 -0.536 1.00 96.38 346 TYR A C 1
ATOM 2585 O O . TYR A 1 346 ? -12.552 -8.531 -0.493 1.00 96.38 346 TYR A O 1
ATOM 2593 N N . ARG A 1 347 ? -14.621 -8.214 -1.298 1.00 97.00 347 ARG A N 1
ATOM 2594 C CA . ARG A 1 347 ? -14.556 -9.359 -2.231 1.00 97.00 347 ARG A CA 1
ATOM 2595 C C . ARG A 1 347 ? -13.627 -9.076 -3.413 1.00 97.00 347 ARG A C 1
ATOM 2597 O O . ARG A 1 347 ? -12.775 -9.900 -3.720 1.00 97.00 347 ARG A O 1
ATOM 2604 N N . GLU A 1 348 ? -13.723 -7.876 -3.982 1.00 97.94 348 GLU A N 1
ATOM 2605 C CA . GLU A 1 348 ? -12.854 -7.407 -5.067 1.00 97.94 348 GLU A CA 1
ATOM 2606 C C . GLU A 1 348 ? -11.384 -7.367 -4.611 1.00 97.94 348 GLU A C 1
ATOM 2608 O O . GLU A 1 348 ? -10.501 -7.760 -5.363 1.00 97.94 348 GLU A O 1
ATOM 2613 N N . VAL A 1 349 ? -11.114 -6.988 -3.350 1.00 98.50 349 VAL A N 1
ATOM 2614 C CA . VAL A 1 349 ? -9.761 -7.050 -2.752 1.00 98.50 349 VAL A CA 1
ATOM 2615 C C . VAL A 1 349 ? -9.170 -8.457 -2.863 1.00 98.50 349 VAL A C 1
ATOM 2617 O O . VAL A 1 349 ? -8.025 -8.603 -3.276 1.00 98.50 349 VAL A O 1
ATOM 2620 N N . ILE A 1 350 ? -9.944 -9.491 -2.518 1.00 98.75 350 ILE A N 1
ATOM 2621 C CA . ILE A 1 350 ? -9.508 -10.896 -2.559 1.00 98.75 350 ILE A CA 1
ATOM 2622 C C . ILE A 1 350 ? -9.290 -11.356 -4.007 1.00 98.75 350 ILE A C 1
ATOM 2624 O O . ILE A 1 350 ? -8.287 -12.006 -4.299 1.00 98.75 350 ILE A O 1
ATOM 2628 N N . GLU A 1 351 ? -10.207 -11.012 -4.912 1.00 98.69 351 GLU A N 1
ATOM 2629 C CA . GLU A 1 351 ? -10.132 -11.356 -6.339 1.00 98.69 351 GLU A CA 1
ATOM 2630 C C . GLU A 1 351 ? -8.892 -10.731 -7.004 1.00 98.69 351 GLU A C 1
ATOM 2632 O O . GLU A 1 351 ? -8.086 -11.437 -7.614 1.00 98.69 351 GLU A O 1
ATOM 2637 N N . LEU A 1 352 ? -8.680 -9.426 -6.808 1.00 98.75 352 LEU A N 1
ATOM 2638 C CA . LEU A 1 352 ? -7.519 -8.687 -7.310 1.00 98.75 352 LEU A CA 1
ATOM 2639 C C . LEU A 1 352 ? -6.208 -9.182 -6.690 1.00 98.75 352 LEU A C 1
ATOM 2641 O O . LEU A 1 352 ? -5.224 -9.377 -7.405 1.00 98.75 352 LEU A O 1
ATOM 2645 N N . ALA A 1 353 ? -6.192 -9.431 -5.376 1.00 98.81 353 ALA A N 1
ATOM 2646 C CA . ALA A 1 353 ? -5.015 -9.940 -4.681 1.00 98.81 353 ALA A CA 1
ATOM 2647 C C . ALA A 1 353 ? -4.578 -11.316 -5.208 1.00 98.81 353 ALA A C 1
ATOM 2649 O O . ALA A 1 353 ? -3.380 -11.578 -5.328 1.00 98.81 353 ALA A O 1
ATOM 2650 N N . ARG A 1 354 ? -5.529 -12.195 -5.550 1.00 98.50 354 ARG A N 1
ATOM 2651 C CA . ARG A 1 354 ? -5.247 -13.517 -6.131 1.00 98.50 354 ARG A CA 1
ATOM 2652 C C . ARG A 1 354 ? -4.756 -13.422 -7.576 1.00 98.50 354 ARG A C 1
ATOM 2654 O O . ARG A 1 354 ? -3.707 -13.984 -7.879 1.00 98.50 354 ARG A O 1
ATOM 2661 N N . ALA A 1 355 ? -5.413 -12.627 -8.421 1.00 98.19 355 ALA A N 1
ATOM 2662 C CA . ALA A 1 355 ? -4.964 -12.385 -9.798 1.00 98.19 355 ALA A CA 1
ATOM 2663 C C . ALA A 1 355 ? -3.540 -11.782 -9.863 1.00 98.19 355 ALA A C 1
ATOM 2665 O O . ALA A 1 355 ? -2.719 -12.152 -10.709 1.00 98.19 355 ALA A O 1
ATOM 2666 N N . GLY A 1 356 ? -3.196 -10.905 -8.913 1.00 98.12 356 GLY A N 1
ATOM 2667 C CA . GLY A 1 356 ? -1.827 -10.415 -8.747 1.00 98.12 356 GLY A CA 1
ATOM 2668 C C . GLY A 1 356 ? -0.834 -11.524 -8.378 1.00 98.12 356 GLY A C 1
ATOM 2669 O O . GLY A 1 356 ? 0.239 -11.609 -8.978 1.00 98.12 356 GLY A O 1
ATOM 2670 N N . GLN A 1 357 ? -1.183 -12.403 -7.428 1.00 98.00 357 GLN A N 1
ATOM 2671 C CA . GLN A 1 357 ? -0.322 -13.520 -7.003 1.00 98.00 357 GLN A CA 1
ATOM 2672 C C . GLN A 1 357 ? -0.031 -14.502 -8.151 1.00 98.00 357 GLN A C 1
ATOM 2674 O O . GLN A 1 357 ? 1.095 -14.991 -8.261 1.00 98.00 357 GLN A O 1
ATOM 2679 N N . GLU A 1 358 ? -1.011 -14.760 -9.023 1.00 96.12 358 GLU A N 1
ATOM 2680 C CA . GLU A 1 358 ? -0.875 -15.607 -10.221 1.00 96.12 358 GLU A CA 1
ATOM 2681 C C . GLU A 1 358 ? 0.099 -15.024 -11.263 1.00 96.12 358 GLU A C 1
ATOM 2683 O O . GLU A 1 358 ? 0.735 -15.759 -12.024 1.00 96.12 358 GLU A O 1
ATOM 2688 N N . THR A 1 359 ? 0.277 -13.700 -11.276 1.00 94.38 359 THR A N 1
ATOM 2689 C CA . THR A 1 359 ? 1.206 -13.020 -12.191 1.00 94.38 359 THR A CA 1
ATOM 2690 C C . THR A 1 359 ? 2.677 -13.243 -11.789 1.00 94.38 359 THR A C 1
ATOM 2692 O O . THR A 1 359 ? 3.552 -13.396 -12.657 1.00 94.38 359 THR A O 1
ATOM 2695 N N . CYS A 1 360 ? 2.965 -13.324 -10.484 1.00 92.50 360 CYS A N 1
ATOM 2696 C CA . CYS A 1 360 ? 4.310 -13.509 -9.925 1.00 92.50 360 CYS A CA 1
ATOM 2697 C C . CYS A 1 360 ? 4.888 -14.910 -10.209 1.00 92.50 360 CYS A C 1
ATOM 2699 O O . CYS A 1 360 ? 4.277 -15.918 -9.866 1.00 92.50 360 CYS A O 1
ATOM 2701 N N . ARG A 1 361 ? 6.118 -15.001 -10.742 1.00 81.12 361 ARG A N 1
ATOM 2702 C CA . ARG A 1 361 ? 6.796 -16.293 -11.024 1.00 81.12 361 ARG A CA 1
ATOM 2703 C C . ARG A 1 361 ? 7.401 -17.000 -9.804 1.00 81.12 361 ARG A C 1
ATOM 2705 O O . ARG A 1 361 ? 7.707 -18.181 -9.894 1.00 81.12 361 ARG A O 1
ATOM 2712 N N . GLY A 1 362 ? 7.571 -16.287 -8.700 1.00 88.50 362 GLY A N 1
ATOM 2713 C CA . GLY A 1 362 ? 8.138 -16.776 -7.447 1.00 88.50 362 GLY A CA 1
ATOM 2714 C C . GLY A 1 362 ? 7.848 -15.773 -6.337 1.00 88.50 362 GLY A C 1
ATOM 2715 O O . GLY A 1 362 ? 6.936 -14.949 -6.488 1.00 88.50 362 GLY A O 1
ATOM 2716 N N . ASP A 1 363 ? 8.610 -15.834 -5.251 1.00 92.25 363 ASP A N 1
ATOM 2717 C CA . ASP A 1 363 ? 8.519 -14.858 -4.167 1.00 92.25 363 ASP A CA 1
ATOM 2718 C C . ASP A 1 363 ? 9.067 -13.496 -4.605 1.00 92.25 363 ASP A C 1
ATOM 2720 O O . ASP A 1 363 ? 10.057 -13.400 -5.328 1.00 92.25 363 ASP A O 1
ATOM 2724 N N . SER A 1 364 ? 8.356 -12.437 -4.227 1.00 95.50 364 SER A N 1
ATOM 2725 C CA . SER A 1 364 ? 8.663 -11.049 -4.576 1.00 95.50 364 SER A CA 1
ATOM 2726 C C . SER A 1 364 ? 7.991 -10.105 -3.582 1.00 95.50 364 SER A C 1
ATOM 2728 O O . SER A 1 364 ? 7.063 -10.508 -2.869 1.00 95.50 364 SER A O 1
ATOM 2730 N N . ASN A 1 365 ? 8.406 -8.837 -3.553 1.00 97.06 365 ASN A N 1
ATOM 2731 C CA . ASN A 1 365 ? 7.804 -7.840 -2.665 1.00 97.06 365 ASN A CA 1
ATOM 2732 C C . ASN A 1 365 ? 6.312 -7.661 -2.983 1.00 97.06 365 ASN A C 1
ATOM 2734 O O . ASN A 1 365 ? 5.486 -7.618 -2.068 1.00 97.06 365 ASN A O 1
ATOM 2738 N N . ALA A 1 366 ? 5.957 -7.663 -4.276 1.00 97.56 366 ALA A N 1
ATOM 2739 C CA . ALA A 1 366 ? 4.561 -7.669 -4.709 1.00 97.56 366 ALA A CA 1
ATOM 2740 C C . ALA A 1 366 ? 3.794 -8.896 -4.191 1.00 97.56 366 ALA A C 1
ATOM 2742 O O . ALA A 1 366 ? 2.683 -8.739 -3.692 1.00 97.56 366 ALA A O 1
ATOM 2743 N N . ARG A 1 367 ? 4.359 -10.117 -4.265 1.00 98.00 367 ARG A N 1
ATOM 2744 C CA . ARG A 1 367 ? 3.677 -11.335 -3.779 1.00 98.00 367 ARG A CA 1
ATOM 2745 C C . ARG A 1 367 ? 3.368 -11.237 -2.282 1.00 98.00 367 ARG A C 1
ATOM 2747 O O . ARG A 1 367 ? 2.236 -11.521 -1.897 1.00 98.00 367 ARG A O 1
ATOM 2754 N N . VAL A 1 368 ? 4.330 -10.803 -1.461 1.00 98.50 368 VAL A N 1
ATOM 2755 C CA . VAL A 1 368 ? 4.129 -10.631 -0.009 1.00 98.50 368 VAL A CA 1
ATOM 2756 C C . VAL A 1 368 ? 3.007 -9.624 0.261 1.00 98.50 368 VAL A C 1
ATOM 2758 O O . VAL A 1 368 ? 2.031 -9.946 0.940 1.00 98.50 368 VAL A O 1
ATOM 2761 N N . GLN A 1 369 ? 3.078 -8.435 -0.340 1.00 98.31 369 GLN A N 1
ATOM 2762 C CA . GLN A 1 369 ? 2.048 -7.406 -0.188 1.00 98.31 369 GLN A CA 1
ATOM 2763 C C . GLN A 1 369 ? 0.659 -7.904 -0.653 1.00 98.31 369 GLN A C 1
ATOM 2765 O O . GLN A 1 369 ? -0.327 -7.719 0.059 1.00 98.31 369 GLN A O 1
ATOM 2770 N N . LEU A 1 370 ? 0.565 -8.604 -1.789 1.00 98.75 370 LEU A N 1
ATOM 2771 C CA . LEU A 1 370 ? -0.693 -9.161 -2.306 1.00 98.75 370 LEU A CA 1
ATOM 2772 C C . LEU A 1 370 ? -1.300 -10.223 -1.376 1.00 98.75 370 LEU A C 1
ATOM 2774 O O . LEU A 1 370 ? -2.503 -10.185 -1.126 1.00 98.75 370 LEU A O 1
ATOM 2778 N N . THR A 1 371 ? -0.499 -11.134 -0.810 1.00 98.62 371 THR A N 1
ATOM 2779 C CA . THR A 1 371 ? -1.004 -12.100 0.192 1.00 98.62 371 THR A CA 1
ATOM 2780 C C . THR A 1 371 ? -1.555 -11.407 1.441 1.00 98.62 371 THR A C 1
ATOM 2782 O O . THR A 1 371 ? -2.554 -11.846 2.009 1.00 98.62 371 THR A O 1
ATOM 2785 N N . LEU A 1 372 ? -0.972 -10.271 1.835 1.00 98.62 372 LEU A N 1
ATOM 2786 C CA . LEU A 1 372 ? -1.462 -9.466 2.950 1.00 98.62 372 LEU A CA 1
ATOM 2787 C C . LEU A 1 372 ? -2.722 -8.666 2.598 1.00 98.62 372 LEU A C 1
ATOM 2789 O O . LEU A 1 372 ? -3.578 -8.500 3.465 1.00 98.62 372 LEU A O 1
ATOM 2793 N N . GLN A 1 373 ? -2.898 -8.221 1.350 1.00 98.62 373 GLN A N 1
ATOM 2794 C CA . GLN A 1 373 ? -4.177 -7.655 0.899 1.00 98.62 373 GLN A CA 1
ATOM 2795 C C . GLN A 1 373 ? -5.280 -8.723 0.853 1.00 98.62 373 GLN A C 1
ATOM 2797 O O . GLN A 1 373 ? -6.399 -8.455 1.288 1.00 98.62 373 GLN A O 1
ATOM 2802 N N . GLU A 1 374 ? -4.968 -9.956 0.433 1.00 98.81 374 GLU A N 1
ATOM 2803 C CA . GLU A 1 374 ? -5.893 -11.092 0.552 1.00 98.81 374 GLU A CA 1
ATOM 2804 C C . GLU A 1 374 ? -6.280 -11.336 2.024 1.00 98.81 374 GLU A C 1
ATOM 2806 O O . GLU A 1 374 ? -7.469 -11.412 2.342 1.00 98.81 374 GLU A O 1
ATOM 2811 N N . ALA A 1 375 ? -5.301 -11.390 2.936 1.00 98.88 375 ALA A N 1
ATOM 2812 C CA . ALA A 1 375 ? -5.547 -11.550 4.371 1.00 98.88 375 ALA A CA 1
ATOM 2813 C C . ALA A 1 375 ? -6.423 -10.424 4.944 1.00 98.88 375 ALA A C 1
ATOM 2815 O O . ALA A 1 375 ? -7.367 -10.689 5.690 1.00 98.88 375 ALA A O 1
ATOM 2816 N N . LYS A 1 376 ? -6.159 -9.173 4.547 1.00 98.56 376 LYS A N 1
ATOM 2817 C CA . LYS A 1 376 ? -6.958 -7.993 4.904 1.00 98.56 376 LYS A CA 1
ATOM 2818 C C . LYS A 1 376 ? -8.393 -8.110 4.385 1.00 98.56 376 LYS A C 1
ATOM 2820 O O . LYS A 1 376 ? -9.324 -7.863 5.149 1.00 98.56 376 LYS A O 1
ATOM 2825 N N . GLY A 1 377 ? -8.592 -8.554 3.144 1.00 98.25 377 GLY A N 1
ATOM 2826 C CA . GLY A 1 377 ? -9.914 -8.837 2.577 1.00 98.25 377 GLY A CA 1
ATOM 2827 C C . GLY A 1 377 ? -10.690 -9.893 3.374 1.00 98.25 377 GLY A C 1
ATOM 2828 O O . GLY A 1 377 ? -11.836 -9.653 3.759 1.00 98.25 377 GLY A O 1
ATOM 2829 N N . TRP A 1 378 ? -10.058 -11.023 3.708 1.00 98.69 378 TRP A N 1
ATOM 2830 C CA . TRP A 1 378 ? -10.677 -12.067 4.535 1.00 98.69 378 TRP A CA 1
ATOM 2831 C C . TRP A 1 378 ? -10.979 -11.602 5.963 1.00 98.69 378 TRP A C 1
ATOM 2833 O O . TRP A 1 378 ? -12.071 -11.862 6.475 1.00 98.69 378 TRP A O 1
ATOM 2843 N N . ALA A 1 379 ? -10.070 -10.845 6.581 1.00 98.31 379 ALA A N 1
ATOM 2844 C CA . ALA A 1 379 ? -10.257 -10.272 7.910 1.00 98.31 379 ALA A CA 1
ATOM 2845 C C . ALA A 1 379 ? -11.461 -9.315 7.969 1.00 98.31 379 ALA A C 1
ATOM 2847 O O . ALA A 1 379 ? -12.259 -9.398 8.902 1.00 98.31 379 ALA A O 1
ATOM 2848 N N . ARG A 1 380 ? -11.665 -8.473 6.942 1.00 95.62 380 ARG A N 1
ATOM 2849 C CA . ARG A 1 380 ? -12.864 -7.615 6.813 1.00 95.62 380 ARG A CA 1
ATOM 2850 C C . ARG A 1 380 ? -14.169 -8.399 6.652 1.00 95.62 380 ARG A C 1
ATOM 2852 O O . ARG A 1 380 ? -15.227 -7.873 6.985 1.00 95.62 380 ARG A O 1
ATOM 2859 N N . LEU A 1 381 ? -14.107 -9.635 6.156 1.00 95.94 381 LEU A N 1
ATOM 2860 C CA . LEU A 1 381 ? -15.253 -10.543 6.029 1.00 95.94 381 LEU A CA 1
ATOM 2861 C C . LEU A 1 381 ? -15.429 -11.481 7.242 1.00 95.94 381 LEU A C 1
ATOM 2863 O O . LEU A 1 381 ? -16.298 -12.351 7.207 1.00 95.94 381 LEU A O 1
ATOM 2867 N N . GLY A 1 382 ? -14.615 -11.340 8.298 1.00 94.50 382 GLY A N 1
ATOM 2868 C CA . GLY A 1 382 ? -14.647 -12.214 9.480 1.00 94.50 382 GLY A CA 1
ATOM 2869 C C . GLY A 1 382 ? -14.149 -13.644 9.224 1.00 94.50 382 GLY A C 1
ATOM 2870 O O . GLY A 1 382 ? -14.398 -14.542 10.027 1.00 94.50 382 GLY A O 1
ATOM 2871 N N . ARG A 1 383 ? -13.463 -13.880 8.100 1.00 98.06 383 ARG A N 1
ATOM 2872 C CA . ARG A 1 383 ? -12.985 -15.195 7.650 1.00 98.06 383 ARG A CA 1
ATOM 2873 C C . ARG A 1 383 ? -11.587 -15.455 8.204 1.00 98.06 383 ARG A C 1
ATOM 2875 O O . ARG A 1 383 ? -10.568 -15.254 7.551 1.00 98.06 383 ARG A O 1
ATOM 2882 N N . GLU A 1 384 ? -11.566 -15.797 9.488 1.00 97.75 384 GLU A N 1
ATOM 2883 C CA . GLU A 1 384 ? -10.357 -15.873 10.311 1.00 97.75 384 GLU A CA 1
ATOM 2884 C C . GLU A 1 384 ? -9.345 -16.924 9.841 1.00 97.75 384 GLU A C 1
ATOM 2886 O O . GLU A 1 384 ? -8.142 -16.665 9.879 1.00 97.75 384 GLU A O 1
ATOM 2891 N N . GLN A 1 385 ? -9.820 -18.088 9.393 1.00 98.00 385 GLN A N 1
ATOM 2892 C CA . GLN A 1 385 ? -8.958 -19.177 8.939 1.00 98.00 385 GLN A CA 1
ATOM 2893 C C . GLN A 1 385 ? -8.255 -18.794 7.631 1.00 98.00 385 GLN A C 1
ATOM 2895 O O . GLN A 1 385 ? -7.032 -18.843 7.542 1.00 98.00 385 GLN A O 1
ATOM 2900 N N . GLU A 1 386 ? -9.014 -18.298 6.657 1.00 98.69 386 GLU A N 1
ATOM 2901 C CA . GLU A 1 386 ? -8.503 -17.864 5.356 1.00 98.69 386 GLU A CA 1
ATOM 2902 C C . GLU A 1 386 ? -7.570 -16.650 5.475 1.00 98.69 386 GLU A C 1
ATOM 2904 O O . GLU A 1 386 ? -6.576 -16.552 4.754 1.00 98.69 386 GLU A O 1
ATOM 2909 N N . ALA A 1 387 ? -7.845 -15.747 6.425 1.00 98.31 387 ALA A N 1
ATOM 2910 C CA . ALA A 1 387 ? -6.941 -14.652 6.758 1.00 98.31 387 ALA A CA 1
ATOM 2911 C C . ALA A 1 387 ? -5.607 -15.163 7.329 1.00 98.31 387 ALA A C 1
ATOM 2913 O O . ALA A 1 387 ? -4.554 -14.664 6.930 1.00 98.31 387 ALA A O 1
ATOM 2914 N N . ARG A 1 388 ? -5.622 -16.166 8.224 1.00 98.00 388 ARG A N 1
ATOM 2915 C CA . ARG A 1 388 ? -4.389 -16.785 8.745 1.00 98.00 388 ARG A CA 1
ATOM 2916 C C . ARG A 1 388 ? -3.601 -17.503 7.663 1.00 98.00 388 ARG A C 1
ATOM 2918 O O . ARG A 1 388 ? -2.416 -17.232 7.537 1.00 98.00 388 ARG A O 1
ATOM 2925 N N . GLU A 1 389 ? -4.247 -18.314 6.835 1.00 98.38 389 GLU A N 1
ATOM 2926 C CA . GLU A 1 389 ? -3.586 -19.010 5.725 1.00 98.38 389 GLU A CA 1
ATOM 2927 C C . GLU A 1 389 ? -2.950 -18.032 4.725 1.00 98.38 389 GLU A C 1
ATOM 2929 O O . GLU A 1 389 ? -1.861 -18.284 4.208 1.00 98.38 389 GLU A O 1
ATOM 2934 N N . ALA A 1 390 ? -3.605 -16.900 4.444 1.00 98.50 390 ALA A N 1
ATOM 2935 C CA . ALA A 1 390 ? -3.046 -15.851 3.595 1.00 98.50 390 ALA A CA 1
ATOM 2936 C C . ALA A 1 390 ? -1.833 -15.160 4.247 1.00 98.50 390 ALA A C 1
ATOM 2938 O O . ALA A 1 390 ? -0.828 -14.941 3.570 1.00 98.50 390 ALA A O 1
ATOM 2939 N N . MET A 1 391 ? -1.875 -14.897 5.560 1.00 98.31 391 MET A N 1
ATOM 2940 C CA . MET A 1 391 ? -0.701 -14.433 6.310 1.00 98.31 391 MET A CA 1
ATOM 2941 C C . MET A 1 391 ? 0.422 -15.486 6.294 1.00 98.31 391 MET A C 1
ATOM 2943 O O . MET A 1 391 ? 1.546 -15.171 5.939 1.00 98.31 391 MET A O 1
ATOM 2947 N N . GLU A 1 392 ? 0.158 -16.754 6.591 1.00 97.25 392 GLU A N 1
ATOM 2948 C CA . GLU A 1 392 ? 1.183 -17.810 6.590 1.00 97.25 392 GLU A CA 1
ATOM 2949 C C . GLU A 1 392 ? 1.885 -17.947 5.226 1.00 97.25 392 GLU A C 1
ATOM 2951 O O . GLU A 1 392 ? 3.113 -18.052 5.175 1.00 97.25 392 GLU A O 1
ATOM 2956 N N . ARG A 1 393 ? 1.143 -17.827 4.111 1.00 97.25 393 ARG A N 1
ATOM 2957 C CA . ARG A 1 393 ? 1.733 -17.738 2.760 1.00 97.25 393 ARG A CA 1
ATOM 2958 C C . ARG A 1 393 ? 2.619 -16.502 2.580 1.00 97.25 393 ARG A C 1
ATOM 2960 O O . ARG A 1 393 ? 3.705 -16.621 2.017 1.00 97.25 393 ARG A O 1
ATOM 2967 N N . GLY A 1 394 ? 2.172 -15.335 3.044 1.00 97.06 394 GLY A N 1
ATOM 2968 C CA . GLY A 1 394 ? 2.936 -14.088 2.961 1.00 97.06 394 GLY A CA 1
ATOM 2969 C C . GLY A 1 394 ? 4.208 -14.095 3.801 1.00 97.06 394 GLY A C 1
ATOM 2970 O O . GLY A 1 394 ? 5.249 -13.626 3.344 1.00 97.06 394 GLY A O 1
ATOM 2971 N N . TRP A 1 395 ? 4.147 -14.687 4.994 1.00 96.81 395 TRP A N 1
ATOM 2972 C CA . TRP A 1 395 ? 5.298 -14.884 5.868 1.00 96.81 395 TRP A CA 1
ATOM 2973 C C . TRP A 1 395 ? 6.340 -15.797 5.212 1.00 96.81 395 TRP A C 1
ATOM 2975 O O . TRP A 1 395 ? 7.497 -15.407 5.072 1.00 96.81 395 TRP A O 1
ATOM 2985 N N . ALA A 1 396 ? 5.911 -16.958 4.710 1.00 95.50 396 ALA A N 1
ATOM 2986 C CA . ALA A 1 396 ? 6.791 -17.909 4.033 1.00 95.50 396 ALA A CA 1
ATOM 2987 C C . ALA A 1 396 ? 7.404 -17.359 2.729 1.00 95.50 396 ALA A C 1
ATOM 2989 O O . ALA A 1 396 ? 8.476 -17.807 2.328 1.00 95.50 396 ALA A O 1
ATOM 2990 N N . ALA A 1 397 ? 6.740 -16.409 2.061 1.00 95.56 397 ALA A N 1
ATOM 2991 C CA . ALA A 1 397 ? 7.307 -15.683 0.925 1.00 95.56 397 ALA A CA 1
ATOM 2992 C C . ALA A 1 397 ? 8.353 -14.647 1.376 1.00 95.56 397 ALA A C 1
ATOM 2994 O O . ALA A 1 397 ? 9.422 -14.561 0.777 1.00 95.56 397 ALA A O 1
ATOM 2995 N N . LEU A 1 398 ? 8.081 -13.899 2.454 1.00 95.88 398 LEU A N 1
ATOM 2996 C CA . LEU A 1 398 ? 9.001 -12.898 3.003 1.00 95.88 398 LEU A CA 1
ATOM 2997 C C . LEU A 1 398 ? 10.295 -13.522 3.547 1.00 95.88 398 LEU A C 1
ATOM 2999 O O . LEU A 1 398 ? 11.363 -12.959 3.339 1.00 95.88 398 LEU A O 1
ATOM 3003 N N . GLU A 1 399 ? 10.227 -14.694 4.185 1.00 94.81 399 GLU A N 1
ATOM 3004 C CA . GLU A 1 399 ? 11.411 -15.415 4.689 1.00 94.81 399 GLU A CA 1
ATOM 3005 C C . GLU A 1 399 ? 12.395 -15.849 3.590 1.00 94.81 399 GLU A C 1
ATOM 3007 O O . GLU A 1 399 ? 13.549 -16.148 3.895 1.00 94.81 399 GLU A O 1
ATOM 3012 N N . ARG A 1 400 ? 11.968 -15.879 2.319 1.00 94.94 400 ARG A N 1
ATOM 3013 C CA . ARG A 1 400 ? 12.829 -16.199 1.166 1.00 94.94 400 ARG A CA 1
ATOM 3014 C C . ARG A 1 400 ? 13.356 -14.962 0.437 1.00 94.94 400 ARG A C 1
ATOM 3016 O O . ARG A 1 400 ? 14.149 -15.111 -0.491 1.00 94.94 400 ARG A O 1
ATOM 3023 N N . LEU A 1 401 ? 12.936 -13.759 0.831 1.00 93.56 401 LEU A N 1
ATOM 3024 C CA . LEU A 1 401 ? 13.469 -12.510 0.290 1.00 93.56 401 LEU A CA 1
ATOM 3025 C C . LEU A 1 401 ? 14.741 -12.088 1.046 1.00 93.56 401 LEU A C 1
ATOM 3027 O O . LEU A 1 401 ? 14.846 -12.316 2.253 1.00 93.56 401 LEU A O 1
ATOM 3031 N N . PRO A 1 402 ? 15.709 -11.441 0.371 1.00 92.62 402 PRO A N 1
ATOM 3032 C CA . PRO A 1 402 ? 16.848 -10.838 1.052 1.00 92.62 402 PRO A CA 1
ATOM 3033 C C . PRO A 1 402 ? 16.387 -9.712 1.987 1.00 92.62 402 PRO A C 1
ATOM 3035 O O . PRO A 1 402 ? 15.414 -9.008 1.708 1.00 92.62 402 PRO A O 1
ATOM 3038 N N . VAL A 1 403 ? 17.121 -9.504 3.084 1.00 89.81 403 VAL A N 1
ATOM 3039 C CA . VAL A 1 403 ? 16.877 -8.372 3.991 1.00 89.81 403 VAL A CA 1
ATOM 3040 C C . VAL A 1 403 ? 17.076 -7.060 3.215 1.00 89.81 403 VAL A C 1
ATOM 3042 O O . VAL A 1 403 ? 18.131 -6.879 2.604 1.00 89.81 403 VAL A O 1
ATOM 3045 N N . PRO A 1 404 ? 16.095 -6.138 3.207 1.00 91.19 404 PRO A N 1
ATOM 3046 C CA . PRO A 1 404 ? 16.172 -4.946 2.374 1.00 91.19 404 PRO A CA 1
ATOM 3047 C C . PRO A 1 404 ? 17.149 -3.902 2.927 1.00 91.19 404 PRO A C 1
ATOM 3049 O O . PRO A 1 404 ? 17.033 -3.473 4.073 1.00 91.19 404 PRO A O 1
ATOM 3052 N N . GLU A 1 405 ? 18.051 -3.420 2.068 1.00 89.31 405 GLU A N 1
ATOM 3053 C CA . GLU A 1 405 ? 18.948 -2.283 2.353 1.00 89.31 405 GLU A CA 1
ATOM 3054 C C . GLU A 1 405 ? 18.179 -0.966 2.560 1.00 89.31 405 GLU A C 1
ATOM 3056 O O . GLU A 1 405 ? 18.624 -0.084 3.295 1.00 89.31 405 GLU A O 1
ATOM 3061 N N . HIS A 1 406 ? 17.026 -0.826 1.896 1.00 90.25 406 HIS A N 1
ATOM 3062 C CA . HIS A 1 406 ? 16.191 0.378 1.881 1.00 90.25 406 HIS A CA 1
ATOM 3063 C C . HIS A 1 406 ? 14.734 0.032 2.249 1.00 90.25 406 HIS A C 1
ATOM 3065 O O . HIS A 1 406 ? 13.864 0.001 1.373 1.00 90.25 406 HIS A O 1
ATOM 3071 N N . PRO A 1 407 ? 14.442 -0.282 3.531 1.00 90.38 407 PRO A N 1
ATOM 3072 C CA . PRO A 1 407 ? 13.093 -0.625 4.001 1.00 90.38 407 PRO A CA 1
ATOM 3073 C C . PRO A 1 407 ? 12.084 0.537 3.891 1.00 90.38 407 PRO A C 1
ATOM 3075 O O . PRO A 1 407 ? 10.878 0.322 4.011 1.00 90.38 407 PRO A O 1
ATOM 3078 N N . GLU A 1 408 ? 12.553 1.764 3.647 1.00 90.31 408 GLU A N 1
ATOM 3079 C CA . GLU A 1 408 ? 11.716 2.920 3.318 1.00 90.31 408 GLU A CA 1
ATOM 3080 C C . GLU A 1 408 ? 11.102 2.853 1.911 1.00 90.31 408 GLU A C 1
ATOM 3082 O O . GLU A 1 408 ? 10.069 3.475 1.666 1.00 90.31 408 GLU A O 1
ATOM 3087 N N . HIS A 1 409 ? 11.697 2.097 0.981 1.00 95.44 409 HIS A N 1
ATOM 3088 C CA . HIS A 1 409 ? 11.235 2.049 -0.405 1.00 95.44 409 HIS A CA 1
ATOM 3089 C C . HIS A 1 409 ? 9.813 1.468 -0.488 1.00 95.44 409 HIS A C 1
ATOM 3091 O O . HIS A 1 409 ? 9.562 0.328 -0.096 1.00 95.44 409 HIS A O 1
ATOM 3097 N N . HIS A 1 410 ? 8.863 2.229 -1.042 1.00 95.56 410 HIS A N 1
ATOM 3098 C CA . HIS A 1 410 ? 7.435 1.891 -0.996 1.00 95.56 410 HIS A CA 1
ATOM 3099 C C . HIS A 1 410 ? 7.102 0.495 -1.559 1.00 95.56 410 HIS A C 1
ATOM 3101 O O . HIS A 1 410 ? 6.328 -0.245 -0.945 1.00 95.56 410 HIS A O 1
ATOM 3107 N N . PHE A 1 411 ? 7.745 0.105 -2.665 1.00 96.69 411 PHE A N 1
ATOM 3108 C CA . PHE A 1 411 ? 7.585 -1.207 -3.312 1.00 96.69 411 PHE A CA 1
ATOM 3109 C C . PHE A 1 411 ? 8.529 -2.306 -2.777 1.00 96.69 411 PHE A C 1
ATOM 3111 O O . PHE A 1 411 ? 8.651 -3.365 -3.384 1.00 96.69 411 PHE A O 1
ATOM 3118 N N . VAL A 1 412 ? 9.205 -2.072 -1.650 1.00 95.00 412 VAL A N 1
ATOM 3119 C CA . VAL A 1 412 ? 10.005 -3.077 -0.929 1.00 95.00 412 VAL A CA 1
ATOM 3120 C C . VAL A 1 412 ? 9.276 -3.472 0.353 1.00 95.00 412 VAL A C 1
ATOM 3122 O O . VAL A 1 412 ? 8.485 -2.697 0.903 1.00 95.00 412 VAL A O 1
ATOM 3125 N N . PHE A 1 413 ? 9.475 -4.709 0.802 1.00 91.31 413 PHE A N 1
ATOM 3126 C CA . PHE A 1 413 ? 8.763 -5.276 1.933 1.00 91.31 413 PHE A CA 1
ATOM 3127 C C . PHE A 1 413 ? 9.719 -5.728 3.043 1.00 91.31 413 PHE A C 1
ATOM 3129 O O . PHE A 1 413 ? 10.558 -6.600 2.850 1.00 91.31 413 PHE A O 1
ATOM 3136 N N . ASP A 1 414 ? 9.581 -5.115 4.220 1.00 91.56 414 ASP A N 1
ATOM 3137 C CA . ASP A 1 414 ? 10.381 -5.398 5.412 1.00 91.56 414 ASP A CA 1
ATOM 3138 C C . ASP A 1 414 ? 9.536 -6.073 6.516 1.00 91.56 414 ASP A C 1
ATOM 3140 O O . ASP A 1 414 ? 8.301 -6.109 6.456 1.00 91.56 414 ASP A O 1
ATOM 3144 N N . ARG A 1 415 ? 10.188 -6.611 7.555 1.00 92.31 415 ARG A N 1
ATOM 3145 C CA . ARG A 1 415 ? 9.505 -7.363 8.623 1.00 92.31 415 ARG A CA 1
ATOM 3146 C C . ARG A 1 415 ? 8.539 -6.516 9.464 1.00 92.31 415 ARG A C 1
ATOM 3148 O O . ARG A 1 415 ? 7.523 -7.040 9.909 1.00 92.31 415 ARG A O 1
A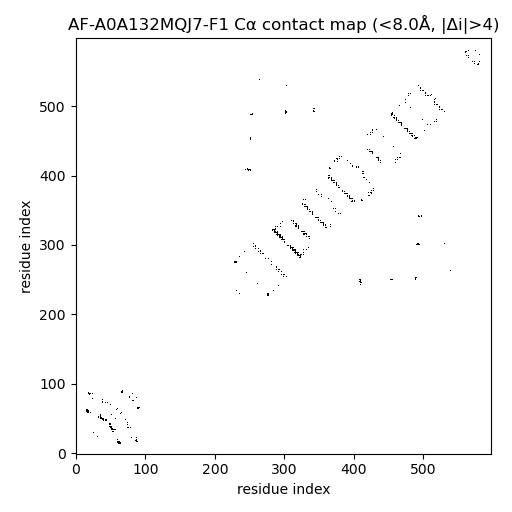TOM 3155 N N . THR A 1 416 ? 8.791 -5.226 9.666 1.00 91.94 416 THR A N 1
ATOM 3156 C CA . THR A 1 416 ? 7.897 -4.364 10.461 1.00 91.94 416 THR A CA 1
ATOM 3157 C C . THR A 1 416 ? 6.726 -3.866 9.614 1.00 91.94 416 THR A C 1
ATOM 3159 O O . THR A 1 416 ? 5.615 -3.712 10.126 1.00 91.94 416 THR A O 1
ATOM 3162 N N . LYS A 1 417 ? 6.915 -3.738 8.290 1.00 95.06 417 LYS A N 1
ATOM 3163 C CA . LYS A 1 417 ? 5.811 -3.601 7.321 1.00 95.06 417 LYS A CA 1
ATOM 3164 C C . LYS A 1 417 ? 4.910 -4.834 7.355 1.00 95.06 417 LYS A C 1
ATOM 3166 O O . LYS A 1 417 ? 3.693 -4.685 7.332 1.00 95.06 417 LYS A O 1
ATOM 3171 N N . TYR A 1 418 ? 5.486 -6.032 7.483 1.00 96.75 418 TYR A N 1
ATOM 3172 C CA . TYR A 1 418 ? 4.722 -7.268 7.673 1.00 96.75 418 TYR A CA 1
ATOM 3173 C C . TYR A 1 418 ? 3.861 -7.211 8.940 1.00 96.75 418 TYR A C 1
ATOM 3175 O O . TYR A 1 418 ? 2.636 -7.330 8.872 1.00 96.75 418 TYR A O 1
ATOM 3183 N N . ASP A 1 419 ? 4.498 -6.947 10.085 1.00 96.31 419 ASP A N 1
ATOM 3184 C CA . ASP A 1 419 ? 3.829 -6.849 11.384 1.00 96.31 419 ASP A CA 1
ATOM 3185 C C . ASP A 1 419 ? 2.694 -5.792 11.379 1.00 96.31 419 ASP A C 1
ATOM 3187 O O . ASP A 1 419 ? 1.638 -6.023 11.968 1.00 96.31 419 ASP A O 1
ATOM 3191 N N . PHE A 1 420 ? 2.848 -4.679 10.647 1.00 97.12 420 PHE A N 1
ATOM 3192 C CA . PHE A 1 420 ? 1.819 -3.641 10.462 1.00 97.12 420 PHE A CA 1
ATOM 3193 C C . PHE A 1 420 ? 0.544 -4.138 9.747 1.00 97.12 420 PHE A C 1
ATOM 3195 O O . PHE A 1 420 ? -0.577 -3.863 10.198 1.00 97.12 420 PHE A O 1
ATOM 3202 N N . TYR A 1 421 ? 0.679 -4.909 8.664 1.00 98.25 421 TYR A N 1
ATOM 3203 C CA . TYR A 1 421 ? -0.485 -5.483 7.970 1.00 98.25 421 TYR A CA 1
ATOM 3204 C C . TYR A 1 421 ? -1.167 -6.559 8.827 1.00 98.25 421 TYR A C 1
ATOM 3206 O O . TYR A 1 421 ? -2.399 -6.614 8.886 1.00 98.25 421 TYR A O 1
ATOM 3214 N N . VAL A 1 422 ? -0.382 -7.364 9.549 1.00 98.31 422 VAL A N 1
ATOM 3215 C CA . VAL A 1 422 ? -0.882 -8.396 10.470 1.00 98.31 422 VAL A CA 1
ATOM 3216 C C . VAL A 1 422 ? -1.648 -7.792 11.653 1.00 98.31 422 VAL A C 1
ATOM 3218 O O . VAL A 1 422 ? -2.736 -8.272 11.979 1.00 98.31 422 VAL A O 1
ATOM 3221 N N . ALA A 1 423 ? -1.148 -6.704 12.254 1.00 98.06 423 ALA A N 1
ATOM 3222 C CA . ALA A 1 423 ? -1.848 -5.979 13.320 1.00 98.06 423 ALA A CA 1
ATOM 3223 C C . ALA A 1 423 ? -3.258 -5.545 12.879 1.00 98.06 423 ALA A C 1
ATOM 3225 O O . ALA A 1 423 ? -4.235 -5.754 13.602 1.00 98.06 423 ALA A O 1
ATOM 3226 N N . SER A 1 424 ? -3.373 -5.015 11.655 1.00 97.50 424 SER A N 1
ATOM 3227 C CA . SER A 1 424 ? -4.658 -4.620 11.059 1.00 97.50 424 SER A CA 1
ATOM 3228 C C . SER A 1 424 ? -5.603 -5.814 10.869 1.00 97.50 424 SER A C 1
ATOM 3230 O O . SER A 1 424 ? -6.787 -5.722 11.196 1.00 97.50 424 SER A O 1
ATOM 3232 N N . CYS A 1 425 ? -5.087 -6.958 10.404 1.00 98.38 425 CYS A N 1
ATOM 3233 C CA . CYS A 1 425 ? -5.877 -8.182 10.246 1.00 98.38 425 CYS A CA 1
ATOM 3234 C C . CYS A 1 425 ? -6.447 -8.666 11.588 1.00 98.38 425 CYS A C 1
ATOM 3236 O O . CYS A 1 425 ? -7.650 -8.910 11.694 1.00 98.38 425 CYS A O 1
ATOM 3238 N N . PHE A 1 426 ? -5.622 -8.750 12.637 1.00 98.50 426 PHE A N 1
ATOM 3239 C CA . PHE A 1 426 ? -6.091 -9.170 13.961 1.00 98.50 426 PHE A CA 1
ATOM 3240 C C . PHE A 1 426 ? -7.071 -8.172 14.594 1.00 98.50 426 PHE A C 1
ATOM 3242 O O . PHE A 1 426 ? -8.050 -8.603 15.205 1.00 98.50 426 PHE A O 1
ATOM 3249 N N . GLN A 1 427 ? -6.892 -6.864 14.380 1.00 97.94 427 GLN A N 1
ATOM 3250 C CA . GLN A 1 427 ? -7.836 -5.838 14.840 1.00 97.94 427 GLN A CA 1
ATOM 3251 C C . GLN A 1 427 ? -9.216 -6.000 14.182 1.00 97.94 427 GLN A C 1
ATOM 3253 O O . GLN A 1 427 ? -10.246 -5.853 14.850 1.00 97.94 427 GLN A O 1
ATOM 3258 N N . TRP A 1 428 ? -9.279 -6.338 12.892 1.00 97.25 428 TRP A N 1
ATOM 3259 C CA . TRP A 1 428 ? -10.551 -6.605 12.209 1.00 97.25 428 TRP A CA 1
ATOM 3260 C C . TRP A 1 428 ? -11.197 -7.925 12.635 1.00 97.25 428 TRP A C 1
ATOM 3262 O O . TRP A 1 428 ? -12.410 -7.966 12.818 1.00 97.25 428 TRP A O 1
ATOM 3272 N N . LEU A 1 429 ? -10.395 -8.952 12.920 1.00 97.00 429 LEU A N 1
ATOM 3273 C CA . LEU A 1 429 ? -10.843 -10.249 13.446 1.00 97.00 429 LEU A CA 1
ATOM 3274 C C . LEU A 1 429 ? -11.214 -10.236 14.946 1.00 97.00 429 LEU A C 1
ATOM 3276 O O . LEU A 1 429 ? -11.480 -11.292 15.524 1.00 97.00 429 LEU A O 1
ATOM 3280 N N . GLY A 1 430 ? -11.185 -9.074 15.610 1.00 95.62 430 GLY A N 1
ATOM 3281 C CA . GLY A 1 430 ? -11.477 -8.955 17.046 1.00 95.62 430 GLY A CA 1
ATOM 3282 C C . GLY A 1 430 ? -10.465 -9.669 17.949 1.00 95.62 430 GLY A C 1
ATOM 3283 O O . GLY A 1 430 ? -10.779 -10.005 19.087 1.00 95.62 430 GLY A O 1
ATOM 3284 N N . ARG A 1 431 ? -9.258 -9.951 17.445 1.00 97.94 431 ARG A N 1
ATOM 3285 C CA . ARG A 1 431 ? -8.152 -10.544 18.209 1.00 97.94 431 ARG A CA 1
ATOM 3286 C C . ARG A 1 431 ? -7.270 -9.440 18.771 1.00 97.94 431 ARG A C 1
ATOM 3288 O O . ARG A 1 431 ? -6.092 -9.335 18.443 1.00 97.94 431 ARG A O 1
ATOM 3295 N N . ASP A 1 432 ? -7.885 -8.620 19.614 1.00 97.69 432 ASP A N 1
ATOM 3296 C CA . ASP A 1 432 ? -7.332 -7.370 20.133 1.00 97.69 432 ASP A CA 1
ATOM 3297 C C . ASP A 1 432 ? -5.949 -7.578 20.787 1.00 97.69 432 ASP A C 1
ATOM 3299 O O . ASP A 1 432 ? -4.985 -6.929 20.390 1.00 97.69 432 ASP A O 1
ATOM 3303 N N . ASP A 1 433 ? -5.790 -8.582 21.657 1.00 97.75 433 ASP A N 1
ATOM 3304 C CA . ASP A 1 433 ? -4.503 -8.922 22.294 1.00 97.75 433 ASP A CA 1
ATOM 3305 C C . ASP A 1 433 ? -3.400 -9.320 21.293 1.00 97.75 433 ASP A C 1
ATOM 3307 O O . ASP A 1 433 ? -2.209 -9.138 21.554 1.00 97.75 433 ASP A O 1
ATOM 3311 N N . GLN A 1 434 ? -3.770 -9.911 20.150 1.00 97.38 434 GLN A N 1
ATOM 3312 C CA . GLN A 1 434 ? -2.821 -10.243 19.085 1.00 97.38 434 GLN A CA 1
ATOM 3313 C C . GLN A 1 434 ? -2.460 -8.970 18.317 1.00 97.38 434 GLN A C 1
ATOM 3315 O O . GLN A 1 434 ? -1.278 -8.691 18.130 1.00 97.38 434 GLN A O 1
ATOM 3320 N N . ALA A 1 435 ? -3.454 -8.157 17.952 1.00 97.81 435 ALA A N 1
ATOM 3321 C CA . ALA A 1 435 ? -3.249 -6.879 17.279 1.00 97.81 435 ALA A CA 1
ATOM 3322 C C . ALA A 1 435 ? -2.317 -5.944 18.071 1.00 97.81 435 ALA A C 1
ATOM 3324 O O . ALA A 1 435 ? -1.387 -5.391 17.489 1.00 97.81 435 ALA A O 1
ATOM 3325 N N . GLU A 1 436 ? -2.489 -5.838 19.392 1.00 97.75 436 GLU A N 1
ATOM 3326 C CA . GLU A 1 436 ? -1.621 -5.040 20.272 1.00 97.75 436 GLU A CA 1
ATOM 3327 C C . GLU A 1 436 ? -0.168 -5.524 20.286 1.00 97.75 436 GLU A C 1
ATOM 3329 O O . GLU A 1 436 ? 0.754 -4.713 20.198 1.00 97.75 436 GLU A O 1
ATOM 3334 N N . ARG A 1 437 ? 0.063 -6.843 20.330 1.00 97.44 437 ARG A N 1
ATOM 3335 C CA . ARG A 1 437 ? 1.422 -7.414 20.286 1.00 97.44 437 ARG A CA 1
ATOM 3336 C C . ARG A 1 437 ? 2.150 -7.086 18.986 1.00 97.44 437 ARG A C 1
ATOM 3338 O O . ARG A 1 437 ? 3.361 -6.890 19.011 1.00 97.44 437 ARG A O 1
ATOM 3345 N N . PHE A 1 438 ? 1.440 -7.040 17.858 1.00 97.25 438 PHE A N 1
ATOM 3346 C CA . PHE A 1 438 ? 2.023 -6.622 16.582 1.00 97.25 438 PHE A CA 1
ATOM 3347 C C . PHE A 1 438 ? 2.178 -5.093 16.503 1.00 97.25 438 PHE A C 1
ATOM 3349 O O . PHE A 1 438 ? 3.239 -4.620 16.099 1.00 97.25 438 PHE A O 1
ATOM 3356 N N . ALA A 1 439 ? 1.201 -4.318 16.986 1.00 96.44 439 ALA A N 1
ATOM 3357 C CA . ALA A 1 439 ? 1.275 -2.857 17.075 1.00 96.44 439 ALA A CA 1
ATOM 3358 C C . ALA A 1 439 ? 2.485 -2.367 17.894 1.00 96.44 439 ALA A C 1
ATOM 3360 O O . ALA A 1 439 ? 3.177 -1.442 17.473 1.00 96.44 439 ALA A O 1
ATOM 3361 N N . ALA A 1 440 ? 2.800 -3.030 19.012 1.00 96.06 440 ALA A N 1
ATOM 3362 C CA . ALA A 1 440 ? 3.968 -2.715 19.835 1.00 96.06 440 ALA A CA 1
ATOM 3363 C C . ALA A 1 440 ? 5.297 -2.827 19.060 1.00 96.06 440 ALA A C 1
ATOM 3365 O O . ALA A 1 440 ? 6.177 -1.982 19.221 1.00 96.06 440 ALA A O 1
ATOM 3366 N N . LYS A 1 441 ? 5.438 -3.821 18.167 1.00 95.19 441 LYS A N 1
ATOM 3367 C CA . LYS A 1 441 ? 6.622 -3.946 17.297 1.00 95.19 441 LYS A CA 1
ATOM 3368 C C . LYS A 1 441 ? 6.702 -2.814 16.273 1.00 95.19 441 LYS A C 1
ATOM 3370 O O . LYS A 1 441 ? 7.781 -2.282 16.030 1.00 95.19 441 LYS A O 1
ATOM 3375 N N . VAL A 1 442 ? 5.560 -2.448 15.681 1.00 94.56 442 VAL A N 1
ATOM 3376 C CA . VAL A 1 442 ? 5.471 -1.353 14.701 1.00 94.56 442 VAL A CA 1
ATOM 3377 C C . VAL A 1 442 ? 5.882 -0.029 15.341 1.00 94.56 442 VAL A C 1
ATOM 3379 O O . VAL A 1 442 ? 6.627 0.730 14.725 1.00 94.56 442 VAL A O 1
ATOM 3382 N N . PHE A 1 443 ? 5.458 0.239 16.579 1.00 93.56 443 PHE A N 1
ATOM 3383 C CA . PHE A 1 443 ? 5.890 1.431 17.311 1.00 93.56 443 PHE A CA 1
ATOM 3384 C C . PHE A 1 443 ? 7.364 1.404 17.705 1.00 93.56 443 PHE A C 1
ATOM 3386 O O . PHE A 1 443 ? 8.033 2.398 17.452 1.00 93.56 443 PHE A O 1
ATOM 3393 N N . ALA A 1 444 ? 7.901 0.289 18.212 1.00 92.81 444 ALA A N 1
ATOM 3394 C CA . ALA A 1 444 ? 9.334 0.189 18.513 1.00 92.81 444 ALA A CA 1
ATOM 3395 C C . ALA A 1 444 ? 10.208 0.517 17.282 1.00 92.81 444 ALA A C 1
ATOM 3397 O O . ALA A 1 444 ? 11.194 1.251 17.378 1.00 92.81 444 ALA A O 1
ATOM 3398 N N . ASP A 1 445 ? 9.807 0.049 16.095 1.00 90.94 445 ASP A N 1
ATOM 3399 C CA . ASP A 1 445 ? 10.474 0.395 14.837 1.00 90.94 445 ASP A CA 1
ATOM 3400 C C . ASP A 1 445 ? 10.262 1.868 14.435 1.00 90.94 445 ASP A C 1
ATOM 3402 O O . ASP A 1 445 ? 11.219 2.534 14.046 1.00 90.94 445 ASP A O 1
ATOM 3406 N N . CYS A 1 446 ? 9.054 2.423 14.596 1.00 88.94 446 CYS A N 1
ATOM 3407 C CA . CYS A 1 446 ? 8.790 3.847 14.341 1.00 88.94 446 CYS A CA 1
ATOM 3408 C C . CYS A 1 446 ? 9.571 4.786 15.277 1.00 88.94 446 CYS A C 1
ATOM 3410 O O . CYS A 1 446 ? 9.968 5.861 14.841 1.00 88.94 446 CYS A O 1
ATOM 3412 N N . GLU A 1 447 ? 9.780 4.405 16.539 1.00 87.81 447 GLU A N 1
ATOM 3413 C CA . GLU A 1 447 ? 10.508 5.184 17.549 1.00 87.81 447 GLU A CA 1
ATOM 3414 C C . GLU A 1 447 ? 12.026 5.134 17.342 1.00 87.81 447 GLU A C 1
ATOM 3416 O O . GLU A 1 447 ? 12.710 6.145 17.524 1.00 87.81 447 GLU A O 1
ATOM 3421 N N . SER A 1 448 ? 12.550 3.976 16.919 1.00 86.12 448 SER A N 1
ATOM 3422 C CA . SER A 1 448 ? 13.973 3.796 16.594 1.00 86.12 448 SER A CA 1
ATOM 3423 C C . SER A 1 448 ? 14.424 4.558 15.340 1.00 86.12 448 SER A C 1
ATOM 3425 O O . SER A 1 448 ? 15.620 4.795 15.162 1.00 86.12 448 SER A O 1
ATOM 3427 N N . ARG A 1 449 ? 13.486 4.975 14.479 1.00 80.75 449 ARG A N 1
ATOM 3428 C CA . ARG A 1 449 ? 13.752 5.682 13.219 1.00 80.75 449 ARG A CA 1
ATOM 3429 C C . ARG A 1 449 ? 13.409 7.167 13.325 1.00 80.75 449 ARG A C 1
ATOM 3431 O O . ARG A 1 449 ? 12.420 7.569 13.934 1.00 80.75 449 ARG A O 1
ATOM 3438 N N . ARG A 1 450 ? 14.233 8.016 12.707 1.00 70.38 450 ARG A N 1
ATOM 3439 C CA . ARG A 1 450 ? 14.058 9.477 12.676 1.00 70.38 450 ARG A CA 1
ATOM 3440 C C . ARG A 1 450 ? 14.289 9.986 11.243 1.00 70.38 450 ARG A C 1
ATOM 3442 O O . ARG A 1 450 ? 15.445 10.036 10.831 1.00 70.38 450 ARG A O 1
ATOM 3449 N N . PRO A 1 451 ? 13.239 10.387 10.499 1.00 68.38 451 PRO A N 1
ATOM 3450 C CA . PRO A 1 451 ? 11.814 10.237 10.820 1.00 68.38 451 PRO A CA 1
ATOM 3451 C C . PRO A 1 451 ? 11.371 8.762 10.879 1.00 68.38 451 PRO A C 1
ATOM 3453 O O . PRO A 1 451 ? 11.954 7.904 10.222 1.00 68.38 451 PRO A O 1
ATOM 3456 N N . GLY A 1 452 ? 10.328 8.480 11.666 1.00 82.44 452 GLY A N 1
ATOM 3457 C CA . GLY A 1 452 ? 9.642 7.183 11.675 1.00 82.44 452 GLY A CA 1
ATOM 3458 C C . GLY A 1 452 ? 8.714 7.012 10.466 1.00 82.44 452 GLY A C 1
ATOM 3459 O O . GLY A 1 452 ? 8.831 7.736 9.480 1.00 82.44 452 GLY A O 1
ATOM 3460 N N . TRP A 1 453 ? 7.750 6.090 10.545 1.00 90.75 453 TRP A N 1
ATOM 3461 C CA . TRP A 1 453 ? 6.809 5.795 9.453 1.00 90.75 453 TRP A CA 1
ATOM 3462 C C . TRP A 1 453 ? 5.430 6.454 9.680 1.00 90.75 453 TRP A C 1
ATOM 3464 O O . TRP A 1 453 ? 4.592 5.846 10.349 1.00 90.75 453 TRP A O 1
ATOM 3474 N N . PRO A 1 454 ? 5.116 7.643 9.119 1.00 92.75 454 PRO A N 1
ATOM 3475 C CA . PRO A 1 454 ? 3.933 8.415 9.522 1.00 92.75 454 PRO A CA 1
ATOM 3476 C C . PRO A 1 454 ? 2.618 7.650 9.322 1.00 92.75 454 PRO A C 1
ATOM 3478 O O . PRO A 1 454 ? 1.815 7.529 10.245 1.00 92.75 454 PRO A O 1
ATOM 3481 N N . MET A 1 455 ? 2.434 7.038 8.149 1.00 94.31 455 MET A N 1
ATOM 3482 C CA . MET A 1 455 ? 1.216 6.279 7.847 1.00 94.31 455 MET A CA 1
ATOM 3483 C C . MET A 1 455 ? 1.113 4.946 8.601 1.00 94.31 455 MET A C 1
ATOM 3485 O O . MET A 1 455 ? 0.029 4.622 9.086 1.00 94.31 455 MET A O 1
ATOM 3489 N N . ARG A 1 456 ? 2.222 4.198 8.776 1.00 94.50 456 ARG A N 1
ATOM 3490 C CA . ARG A 1 456 ? 2.208 2.970 9.603 1.00 94.50 456 ARG A CA 1
ATOM 3491 C C . ARG A 1 456 ? 1.838 3.327 11.051 1.00 94.50 456 ARG A C 1
ATOM 3493 O O . ARG A 1 456 ? 1.049 2.618 11.670 1.00 94.50 456 ARG A O 1
ATOM 3500 N N . TYR A 1 457 ? 2.350 4.450 11.562 1.00 94.88 457 TYR A N 1
ATOM 3501 C CA . TYR A 1 457 ? 2.055 4.969 12.897 1.00 94.88 457 TYR A CA 1
ATOM 3502 C C . TYR A 1 457 ? 0.572 5.327 13.070 1.00 94.88 457 TYR A C 1
ATOM 3504 O O . TYR A 1 457 ? -0.085 4.770 13.948 1.00 94.88 457 TYR A O 1
ATOM 3512 N N . ALA A 1 458 ? 0.017 6.192 12.213 1.00 96.12 458 ALA A N 1
ATOM 3513 C CA . ALA A 1 458 ? -1.370 6.650 12.335 1.00 96.12 458 ALA A CA 1
ATOM 3514 C C . ALA A 1 458 ? -2.405 5.527 12.160 1.00 96.12 458 ALA A C 1
ATOM 3516 O O . ALA A 1 458 ? -3.345 5.435 12.949 1.00 96.12 458 ALA A O 1
ATOM 3517 N N . GLU A 1 459 ? -2.234 4.625 11.188 1.00 96.75 459 GLU A N 1
ATOM 3518 C CA . GLU A 1 459 ? -3.165 3.498 11.023 1.00 96.75 459 GLU A CA 1
ATOM 3519 C C . GLU A 1 459 ? -3.093 2.493 12.185 1.00 96.75 459 GLU A C 1
ATOM 3521 O O . GLU A 1 459 ? -4.120 1.919 12.568 1.00 96.75 459 GLU A O 1
ATOM 3526 N N . THR A 1 460 ? -1.909 2.317 12.787 1.00 97.31 460 THR A N 1
ATOM 3527 C CA . THR A 1 460 ? -1.723 1.499 13.998 1.00 97.31 460 THR A CA 1
ATOM 3528 C C . THR A 1 460 ? -2.359 2.169 15.217 1.00 97.31 460 THR A C 1
ATOM 3530 O O . THR A 1 460 ? -3.094 1.513 15.955 1.00 97.31 460 THR A O 1
ATOM 3533 N N . LYS A 1 461 ? -2.169 3.486 15.392 1.00 97.62 461 LYS A N 1
ATOM 3534 C CA . LYS A 1 461 ? -2.839 4.295 16.424 1.00 97.62 461 LYS A CA 1
ATOM 3535 C C . LYS A 1 461 ? -4.360 4.186 16.330 1.00 97.62 461 LYS A C 1
ATOM 3537 O O . LYS A 1 461 ? -4.999 3.889 17.333 1.00 97.62 461 LYS A O 1
ATOM 3542 N N . ILE A 1 462 ? -4.945 4.318 15.138 1.00 98.12 462 ILE A N 1
ATOM 3543 C CA . ILE A 1 462 ? -6.392 4.125 14.934 1.00 98.12 462 ILE A CA 1
ATOM 3544 C C . ILE A 1 462 ? -6.826 2.699 15.305 1.00 98.12 462 ILE A C 1
ATOM 3546 O O . ILE A 1 462 ? -7.850 2.527 15.966 1.00 98.12 462 ILE A O 1
ATOM 3550 N N . GLY A 1 463 ? -6.040 1.681 14.938 1.00 97.94 463 GLY A N 1
ATOM 3551 C CA . GLY A 1 463 ? -6.296 0.291 15.330 1.00 97.94 463 GLY A CA 1
ATOM 3552 C C . GLY A 1 463 ? -6.338 0.098 16.850 1.00 97.94 463 GLY A C 1
ATOM 3553 O O . GLY A 1 463 ? -7.263 -0.532 17.361 1.00 97.94 463 GLY A O 1
ATOM 3554 N N . LEU A 1 464 ? -5.399 0.702 17.582 1.00 98.50 464 LEU A N 1
ATOM 3555 C CA . LEU A 1 464 ? -5.404 0.713 19.048 1.00 98.50 464 LEU A CA 1
ATOM 3556 C C . LEU A 1 464 ? -6.545 1.548 19.632 1.00 98.50 464 LEU A C 1
ATOM 3558 O O . LEU A 1 464 ? -7.106 1.175 20.657 1.00 98.50 464 LEU A O 1
ATOM 3562 N N . GLY A 1 465 ? -6.944 2.637 18.971 1.00 98.44 465 GLY A N 1
ATOM 3563 C CA . GLY A 1 465 ? -8.123 3.408 19.359 1.00 98.44 465 GLY A CA 1
ATOM 3564 C C . GLY A 1 465 ? -9.404 2.570 19.299 1.00 98.44 465 GLY A C 1
ATOM 3565 O O . GLY A 1 465 ? -10.216 2.603 20.221 1.00 98.44 465 GLY A O 1
ATOM 3566 N N . VAL A 1 466 ? -9.555 1.746 18.254 1.00 98.31 466 VAL A N 1
ATOM 3567 C CA . VAL A 1 466 ? -10.674 0.795 18.120 1.00 98.31 466 VAL A CA 1
ATOM 3568 C C . VAL A 1 466 ? -10.650 -0.244 19.248 1.00 98.31 466 VAL A C 1
ATOM 3570 O O . VAL A 1 466 ? -11.702 -0.575 19.791 1.00 98.31 466 VAL A O 1
ATOM 3573 N N . ILE A 1 467 ? -9.468 -0.736 19.627 1.00 98.44 467 ILE A N 1
ATOM 3574 C CA . ILE A 1 467 ? -9.289 -1.714 20.713 1.00 98.44 467 ILE A CA 1
ATOM 3575 C C . ILE A 1 467 ? -9.611 -1.094 22.084 1.00 98.44 467 ILE A C 1
ATOM 3577 O O . ILE A 1 467 ? -10.361 -1.684 22.861 1.00 98.44 467 ILE A O 1
ATOM 3581 N N . ALA A 1 468 ? -9.142 0.125 22.361 1.00 98.44 468 ALA A N 1
ATOM 3582 C CA . ALA A 1 468 ? -9.478 0.867 23.578 1.00 98.44 468 ALA A CA 1
ATOM 3583 C C . ALA A 1 468 ? -11.003 1.069 23.716 1.00 98.44 468 ALA A C 1
ATOM 3585 O O . ALA A 1 468 ? -11.595 0.680 24.727 1.00 98.44 468 ALA A O 1
ATOM 3586 N N . ALA A 1 469 ? -11.672 1.514 22.644 1.00 97.31 469 ALA A N 1
ATOM 3587 C CA . ALA A 1 469 ? -13.130 1.672 22.612 1.00 97.31 469 ALA A CA 1
ATOM 3588 C C . ALA A 1 469 ? -13.885 0.336 22.792 1.00 97.31 469 ALA A C 1
ATOM 3590 O O . ALA A 1 469 ? -14.968 0.292 23.385 1.00 97.31 469 ALA A O 1
ATOM 3591 N N . ARG A 1 470 ? -13.324 -0.787 22.318 1.00 95.94 470 ARG A N 1
ATOM 3592 C CA . ARG A 1 470 ? -13.862 -2.138 22.570 1.00 95.94 470 ARG A CA 1
ATOM 3593 C C . ARG A 1 470 ? -13.705 -2.590 24.024 1.00 95.94 470 ARG A C 1
ATOM 3595 O O . ARG A 1 470 ? -14.547 -3.357 24.500 1.00 95.94 470 ARG A O 1
ATOM 3602 N N . ARG A 1 471 ? -12.684 -2.108 24.732 1.00 97.31 471 ARG A N 1
ATOM 3603 C CA . ARG A 1 471 ? -12.381 -2.477 26.124 1.00 97.31 471 ARG A CA 1
ATOM 3604 C C . ARG A 1 471 ? -13.008 -1.574 27.187 1.00 97.31 471 ARG A C 1
ATOM 3606 O O . ARG A 1 471 ? -13.019 -1.967 28.347 1.00 97.31 471 ARG A O 1
ATOM 3613 N N . GLY A 1 472 ? -13.571 -0.426 26.811 1.00 96.88 472 GLY A N 1
ATOM 3614 C CA . GLY A 1 472 ? -14.212 0.498 27.754 1.00 96.88 472 GLY A CA 1
ATOM 3615 C C . GLY A 1 472 ? -13.509 1.850 27.898 1.00 96.88 472 GLY A C 1
ATOM 3616 O O . GLY A 1 472 ? -14.082 2.742 28.510 1.00 96.88 472 GLY A O 1
ATOM 3617 N N . ASP A 1 473 ? -12.317 2.005 27.323 1.00 98.00 473 ASP A N 1
ATOM 3618 C CA . ASP A 1 473 ? -11.449 3.173 27.485 1.00 98.00 473 ASP A CA 1
ATOM 3619 C C . ASP A 1 473 ? -11.700 4.186 26.355 1.00 98.00 473 ASP A C 1
ATOM 3621 O O . ASP A 1 473 ? -11.154 4.084 25.251 1.00 98.00 473 ASP A O 1
ATOM 3625 N N . LEU A 1 474 ? -12.612 5.126 26.615 1.00 97.75 474 LEU A N 1
ATOM 3626 C CA . LEU A 1 474 ? -13.034 6.155 25.664 1.00 97.75 474 LEU A CA 1
ATOM 3627 C C . LEU A 1 474 ? -11.954 7.229 25.481 1.00 97.75 474 LEU A C 1
ATOM 3629 O O . LEU A 1 474 ? -11.696 7.673 24.359 1.00 97.75 474 LEU A O 1
ATOM 3633 N N . GLU A 1 475 ? -11.319 7.637 26.574 1.00 97.75 475 GLU A N 1
ATOM 3634 C CA . GLU A 1 475 ? -10.266 8.642 26.615 1.00 97.75 475 GLU A CA 1
ATOM 3635 C C . GLU A 1 475 ? -9.078 8.217 25.746 1.00 97.75 475 GLU A C 1
ATOM 3637 O O . GLU A 1 475 ? -8.681 8.953 24.837 1.00 97.75 475 GLU A O 1
ATOM 3642 N N . GLN A 1 476 ? -8.556 7.002 25.947 1.00 97.94 476 GLN A N 1
ATOM 3643 C CA . GLN A 1 476 ? -7.442 6.479 25.160 1.00 97.94 476 GLN A CA 1
ATOM 3644 C C . GLN A 1 476 ? -7.842 6.209 23.704 1.00 97.94 476 GLN A C 1
ATOM 3646 O O . GLN A 1 476 ? -7.011 6.374 22.801 1.00 97.94 476 GLN A O 1
ATOM 3651 N N . ALA A 1 477 ? -9.102 5.833 23.454 1.00 98.12 477 ALA A N 1
ATOM 3652 C CA . ALA A 1 477 ? -9.628 5.652 22.106 1.00 98.12 477 ALA A CA 1
ATOM 3653 C C . ALA A 1 477 ? -9.605 6.952 21.297 1.00 98.12 477 ALA A C 1
ATOM 3655 O O . ALA A 1 477 ? -9.048 6.991 20.196 1.00 98.12 477 ALA A O 1
ATOM 3656 N N . VAL A 1 478 ? -10.167 8.025 21.858 1.00 97.94 478 VAL A N 1
ATOM 3657 C CA . VAL A 1 478 ? -10.228 9.338 21.208 1.00 97.94 478 VAL A CA 1
ATOM 3658 C C . VAL A 1 478 ? -8.840 9.967 21.110 1.00 97.94 478 VAL A C 1
ATOM 3660 O O . VAL A 1 478 ? -8.499 10.465 20.040 1.00 97.94 478 VAL A O 1
ATOM 3663 N N . ALA A 1 479 ? -7.997 9.862 22.143 1.00 98.06 479 ALA A N 1
ATOM 3664 C CA . ALA A 1 479 ? -6.619 10.357 22.098 1.00 98.06 479 ALA A CA 1
ATOM 3665 C C . ALA A 1 479 ? -5.815 9.739 20.937 1.00 98.06 479 ALA A C 1
ATOM 3667 O O . ALA A 1 479 ? -5.259 10.469 20.116 1.00 98.06 479 ALA A O 1
ATOM 3668 N N . ASN A 1 480 ? -5.833 8.405 20.802 1.00 97.81 480 ASN A N 1
ATOM 3669 C CA . ASN A 1 480 ? -5.165 7.706 19.697 1.00 97.81 480 ASN A CA 1
ATOM 3670 C C . ASN A 1 480 ? -5.721 8.122 18.321 1.00 97.81 480 ASN A C 1
ATOM 3672 O O . ASN A 1 480 ? -4.966 8.259 17.357 1.00 97.81 480 ASN A O 1
ATOM 3676 N N . GLY A 1 481 ? -7.038 8.329 18.218 1.00 97.44 481 GLY A N 1
ATOM 3677 C CA . GLY A 1 481 ? -7.682 8.778 16.987 1.00 97.44 481 GLY A CA 1
ATOM 3678 C C . GLY A 1 481 ? -7.306 10.209 16.587 1.00 97.44 481 GLY A C 1
ATOM 3679 O O . GLY A 1 481 ? -7.047 10.464 15.411 1.00 97.44 481 GLY A O 1
ATOM 3680 N N . LEU A 1 482 ? -7.285 11.144 17.541 1.00 97.06 482 LEU A N 1
ATOM 3681 C CA . LEU A 1 482 ? -6.937 12.548 17.300 1.00 97.06 482 LEU A CA 1
ATOM 3682 C C . LEU A 1 482 ? -5.459 12.706 16.925 1.00 97.06 482 LEU A C 1
ATOM 3684 O O . LEU A 1 482 ? -5.145 13.446 15.994 1.00 97.06 482 LEU A O 1
ATOM 3688 N N . GLU A 1 483 ? -4.571 11.969 17.594 1.00 95.88 483 GLU A N 1
ATOM 3689 C CA . GLU A 1 483 ? -3.139 11.927 17.287 1.00 95.88 483 GLU A CA 1
ATOM 3690 C C . GLU A 1 483 ? -2.880 11.421 15.859 1.00 95.88 483 GLU A C 1
ATOM 3692 O O . GLU A 1 483 ? -2.159 12.058 15.091 1.00 95.88 483 GLU A O 1
ATOM 3697 N N . ALA A 1 484 ? -3.547 10.336 15.452 1.00 95.81 484 ALA A N 1
ATOM 3698 C CA . ALA A 1 484 ? -3.452 9.801 14.095 1.00 95.81 484 ALA A CA 1
ATOM 3699 C C . ALA A 1 484 ? -3.957 10.775 13.012 1.00 95.81 484 ALA A C 1
ATOM 3701 O O . ALA A 1 484 ? -3.391 10.829 11.922 1.00 95.81 484 ALA A O 1
ATOM 3702 N N . LEU A 1 485 ? -4.997 11.567 13.299 1.00 95.00 485 LEU A N 1
ATOM 3703 C CA . LEU A 1 485 ? -5.492 12.622 12.399 1.00 95.00 485 LEU A CA 1
ATOM 3704 C C . LEU A 1 485 ? -4.591 13.875 12.378 1.00 95.00 485 LEU A C 1
ATOM 3706 O O . LEU A 1 485 ? -4.765 14.741 11.513 1.00 95.00 485 LEU A O 1
ATOM 3710 N N . GLY A 1 486 ? -3.657 13.989 13.327 1.00 92.38 486 GLY A N 1
ATOM 3711 C CA . GLY A 1 486 ? -2.737 15.114 13.487 1.00 92.38 486 GLY A CA 1
ATOM 3712 C C . GLY A 1 486 ? -1.442 15.028 12.676 1.00 92.38 486 GLY A C 1
ATOM 3713 O O . GLY A 1 486 ? -0.746 16.034 12.585 1.00 92.38 486 GLY A O 1
ATOM 3714 N N . ILE A 1 487 ? -1.110 13.876 12.080 1.00 91.06 487 ILE A N 1
ATOM 3715 C CA . ILE A 1 487 ? 0.134 13.724 11.307 1.00 91.06 487 ILE A CA 1
ATOM 3716 C C . ILE A 1 487 ? 0.124 14.574 10.024 1.00 91.06 487 ILE A C 1
ATOM 3718 O O . ILE A 1 487 ? -0.922 14.758 9.403 1.00 91.06 487 ILE A O 1
ATOM 3722 N N . GLU A 1 488 ? 1.294 15.053 9.595 1.00 87.75 488 GLU A N 1
ATOM 3723 C CA . GLU A 1 488 ? 1.426 15.874 8.380 1.00 87.75 488 GLU A CA 1
ATOM 3724 C C . GLU A 1 488 ? 1.267 15.041 7.098 1.00 87.75 488 GLU A C 1
ATOM 3726 O O . GLU A 1 488 ? 0.398 15.316 6.270 1.00 87.75 488 GLU A O 1
ATOM 3731 N N . ARG A 1 489 ? 2.072 13.981 6.940 1.00 90.50 489 ARG A N 1
ATOM 3732 C CA . ARG A 1 489 ? 2.031 13.096 5.767 1.00 90.50 489 ARG A CA 1
ATOM 3733 C C . ARG A 1 489 ? 0.878 12.098 5.877 1.00 90.50 489 ARG A C 1
ATOM 3735 O O . ARG A 1 489 ? 0.996 11.084 6.558 1.00 90.50 489 ARG A O 1
ATOM 3742 N N . LYS A 1 490 ? -0.211 12.360 5.151 1.00 89.00 490 LYS A N 1
ATOM 3743 C CA . LYS A 1 490 ? -1.437 11.543 5.140 1.00 89.00 490 LYS A CA 1
ATOM 3744 C C . LYS A 1 490 ? -1.654 10.836 3.791 1.00 89.00 490 LYS A C 1
ATOM 3746 O O . LYS A 1 490 ? -1.353 11.405 2.746 1.00 89.00 490 LYS A O 1
ATOM 3751 N N . SER A 1 491 ? -2.207 9.622 3.816 1.00 89.94 491 SER A N 1
ATOM 3752 C CA . SER A 1 491 ? -2.882 8.956 2.688 1.00 89.94 491 SER A CA 1
ATOM 3753 C C . SER A 1 491 ? -4.378 9.164 2.889 1.00 89.94 491 SER A C 1
ATOM 3755 O O . SER A 1 491 ? -4.953 8.552 3.787 1.00 89.94 491 SER A O 1
ATOM 3757 N N . GLY A 1 492 ? -4.997 10.069 2.130 1.00 89.25 492 GLY A N 1
ATOM 3758 C CA . GLY A 1 492 ? -6.344 10.575 2.404 1.00 89.25 492 GLY A CA 1
ATOM 3759 C C . GLY A 1 492 ? -7.405 9.480 2.516 1.00 89.25 492 GLY A C 1
ATOM 3760 O O . GLY A 1 492 ? -7.909 9.250 3.619 1.00 89.25 492 GLY A O 1
ATOM 3761 N N . PRO A 1 493 ? -7.729 8.755 1.428 1.00 90.12 493 PRO A N 1
ATOM 3762 C CA . PRO A 1 493 ? -8.774 7.733 1.457 1.00 90.12 493 PRO A CA 1
ATOM 3763 C C . PRO A 1 493 ? -8.510 6.621 2.479 1.00 90.12 493 PRO A C 1
ATOM 3765 O O . PRO A 1 493 ? -9.429 6.224 3.192 1.00 90.12 493 PRO A O 1
ATOM 3768 N N . SER A 1 494 ? -7.260 6.162 2.610 1.00 91.00 494 SER A N 1
ATOM 3769 C CA . SER A 1 494 ? -6.879 5.107 3.562 1.00 91.00 494 SER A CA 1
ATOM 3770 C C . SER A 1 494 ? -7.061 5.567 5.010 1.00 91.00 494 SER A C 1
ATOM 3772 O O . SER A 1 494 ? -7.744 4.907 5.794 1.00 91.00 494 SER A O 1
ATOM 3774 N N . LEU A 1 495 ? -6.516 6.738 5.363 1.00 93.94 495 LEU A N 1
ATOM 3775 C CA . LEU A 1 495 ? -6.619 7.300 6.709 1.00 93.94 495 LEU A CA 1
ATOM 3776 C C . LEU A 1 495 ? -8.076 7.599 7.075 1.00 93.94 495 LEU A C 1
ATOM 3778 O O . LEU A 1 495 ? -8.489 7.310 8.196 1.00 93.94 495 LEU A O 1
ATOM 3782 N N . MET A 1 496 ? -8.870 8.131 6.138 1.00 94.25 496 MET A N 1
ATOM 3783 C CA . MET A 1 496 ? -10.293 8.402 6.363 1.00 94.25 496 MET A CA 1
ATOM 3784 C C . MET A 1 496 ? -11.111 7.117 6.515 1.00 94.25 496 MET A C 1
ATOM 3786 O O . MET A 1 496 ? -11.953 7.057 7.412 1.00 94.25 496 MET A O 1
ATOM 3790 N N . ALA A 1 497 ? -10.847 6.076 5.719 1.00 91.56 497 ALA A N 1
ATOM 3791 C CA . ALA A 1 497 ? -11.499 4.777 5.874 1.00 91.56 497 ALA A CA 1
ATOM 3792 C C . ALA A 1 497 ? -11.204 4.171 7.256 1.00 91.56 497 ALA A C 1
ATOM 3794 O O . ALA A 1 497 ? -12.128 3.763 7.958 1.00 91.56 497 ALA A O 1
ATOM 3795 N N . ARG A 1 498 ? -9.937 4.192 7.693 1.00 94.75 498 ARG A N 1
ATOM 3796 C CA . ARG A 1 498 ? -9.521 3.699 9.016 1.00 94.75 498 ARG A CA 1
ATOM 3797 C C . ARG A 1 498 ? -10.136 4.527 10.149 1.00 94.75 498 ARG A C 1
ATOM 3799 O O . ARG A 1 498 ? -10.725 3.958 11.066 1.00 94.75 498 ARG A O 1
ATOM 3806 N N . ALA A 1 499 ? -10.055 5.857 10.085 1.00 96.44 499 ALA A N 1
ATOM 3807 C CA . ALA A 1 499 ? -10.609 6.761 11.100 1.00 96.44 499 ALA A CA 1
ATOM 3808 C C . ALA A 1 499 ? -12.138 6.627 11.236 1.00 96.44 499 ALA A C 1
ATOM 3810 O O . ALA A 1 499 ? -12.683 6.694 12.340 1.00 96.44 499 ALA A O 1
ATOM 3811 N N . GLN A 1 500 ? -12.837 6.358 10.128 1.00 95.75 500 GLN A N 1
ATOM 3812 C CA . GLN A 1 500 ? -14.272 6.087 10.147 1.00 95.75 500 GLN A CA 1
ATOM 3813 C C . GLN A 1 500 ? -14.620 4.833 10.965 1.00 95.75 500 GLN A C 1
ATOM 3815 O O . GLN A 1 500 ? -15.667 4.813 11.606 1.00 95.75 500 GLN A O 1
ATOM 3820 N N . GLU A 1 501 ? -13.765 3.807 11.004 1.00 95.38 501 GLU A N 1
ATOM 3821 C CA . GLU A 1 501 ? -14.010 2.610 11.823 1.00 95.38 501 GLU A CA 1
ATOM 3822 C C . GLU A 1 501 ? -14.014 2.924 13.319 1.00 95.38 501 GLU A C 1
ATOM 3824 O O . GLU A 1 501 ? -14.901 2.468 14.041 1.00 95.38 501 GLU A O 1
ATOM 3829 N N . LEU A 1 502 ? -13.058 3.741 13.774 1.00 97.62 502 LEU A N 1
ATOM 3830 C CA . LEU A 1 502 ? -13.035 4.230 15.149 1.00 97.62 502 LEU A CA 1
ATOM 3831 C C . LEU A 1 502 ? -14.297 5.049 15.439 1.00 97.62 502 LEU A C 1
ATOM 3833 O O . LEU A 1 502 ? -14.981 4.792 16.426 1.00 97.62 502 LEU A O 1
ATOM 3837 N N . LEU A 1 503 ? -14.672 5.962 14.537 1.00 97.56 503 LEU A N 1
ATOM 3838 C CA . LEU A 1 503 ? -15.895 6.753 14.676 1.00 97.56 503 LEU A CA 1
ATOM 3839 C C . LEU A 1 503 ? -17.156 5.871 14.757 1.00 97.56 503 LEU A C 1
ATOM 3841 O O . LEU A 1 503 ? -18.061 6.186 15.526 1.00 97.56 503 LEU A O 1
ATOM 3845 N N . VAL A 1 504 ? -17.232 4.766 14.008 1.00 95.56 504 VAL A N 1
ATOM 3846 C CA . VAL A 1 504 ? -18.349 3.807 14.088 1.00 95.56 504 VAL A CA 1
ATOM 3847 C C . VAL A 1 504 ? -18.422 3.160 15.473 1.00 95.56 504 VAL A C 1
ATOM 3849 O O . VAL A 1 504 ? -19.491 3.185 16.079 1.00 95.56 504 VAL A O 1
ATOM 3852 N N . VAL A 1 505 ? -17.308 2.652 16.010 1.00 95.12 505 VAL A N 1
ATOM 3853 C CA . VAL A 1 505 ? -17.286 2.023 17.347 1.00 95.12 505 VAL A CA 1
ATOM 3854 C C . VAL A 1 505 ? -17.592 3.038 18.455 1.00 95.12 505 VAL A C 1
ATOM 3856 O O . VAL A 1 505 ? -18.320 2.717 19.395 1.00 95.12 505 VAL A O 1
ATOM 3859 N N . LEU A 1 506 ? -17.104 4.276 18.329 1.00 95.12 506 LEU A N 1
ATOM 3860 C CA . LEU A 1 506 ? -17.411 5.353 19.273 1.00 95.12 506 LEU A CA 1
ATOM 3861 C C . LEU A 1 506 ? -18.894 5.756 19.239 1.00 95.12 506 LEU A C 1
ATOM 3863 O O . LEU A 1 506 ? -19.489 5.982 20.288 1.00 95.12 506 LEU A O 1
ATOM 3867 N N . ASN A 1 507 ? -19.513 5.798 18.057 1.00 94.50 507 ASN A N 1
ATOM 3868 C CA . ASN A 1 507 ? -20.942 6.097 17.916 1.00 94.50 507 ASN A CA 1
ATOM 3869 C C . ASN A 1 507 ? -21.842 4.984 18.459 1.00 94.50 507 ASN A C 1
ATOM 3871 O O . ASN A 1 507 ? -22.896 5.284 19.007 1.00 94.50 507 ASN A O 1
ATOM 3875 N N . ASP A 1 508 ? -21.447 3.725 18.284 1.00 94.50 508 ASP A N 1
ATOM 3876 C CA . ASP A 1 508 ? -22.193 2.560 18.767 1.00 94.50 508 ASP A CA 1
ATOM 3877 C C . ASP A 1 508 ? -22.186 2.488 20.304 1.00 94.50 508 ASP A C 1
ATOM 3879 O O . ASP A 1 508 ? -23.229 2.338 20.939 1.00 94.50 508 ASP A O 1
ATOM 3883 N N . ARG A 1 509 ? -21.009 2.677 20.915 1.00 96.00 509 ARG A N 1
ATOM 3884 C CA . ARG A 1 509 ? -20.804 2.476 22.359 1.00 96.00 509 ARG A CA 1
ATOM 3885 C C . ARG A 1 509 ? -20.957 3.728 23.213 1.00 96.00 509 ARG A C 1
ATOM 3887 O O . ARG A 1 509 ? -21.418 3.633 24.347 1.00 96.00 509 ARG A O 1
ATOM 3894 N N . TYR A 1 510 ? -20.591 4.890 22.679 1.00 96.19 510 TYR A N 1
ATOM 3895 C CA . TYR A 1 510 ? -20.524 6.159 23.410 1.00 96.19 510 TYR A CA 1
ATOM 3896 C C . TYR A 1 510 ? -21.279 7.299 22.685 1.00 96.19 510 TYR A C 1
ATOM 3898 O O . TYR A 1 510 ? -20.746 8.408 22.567 1.00 96.19 510 TYR A O 1
ATOM 3906 N N . PRO A 1 511 ? -22.523 7.089 22.191 1.00 94.44 511 PRO A N 1
ATOM 3907 C CA . PRO A 1 511 ? -23.230 8.040 21.316 1.00 94.44 511 PRO A CA 1
ATOM 3908 C C . PRO A 1 511 ? -23.509 9.413 21.940 1.00 94.44 511 PRO A C 1
ATOM 3910 O O . PRO A 1 511 ? -23.750 10.374 21.212 1.00 94.44 511 PRO A O 1
ATOM 3913 N N . LYS A 1 512 ? -23.536 9.499 23.276 1.00 95.75 512 LYS A N 1
ATOM 3914 C CA . LYS A 1 512 ? -23.874 10.715 24.035 1.00 95.75 512 LYS A CA 1
ATOM 3915 C C . LYS A 1 512 ? -22.655 11.427 24.623 1.00 95.75 512 LYS A C 1
ATOM 3917 O O . LYS A 1 512 ? -22.813 12.501 25.193 1.00 95.75 512 LYS A O 1
ATOM 3922 N N . GLU A 1 513 ? -21.465 10.844 24.496 1.00 97.75 513 GLU A N 1
ATOM 3923 C CA . GLU A 1 513 ? -20.270 11.363 25.152 1.00 97.75 513 GLU A CA 1
ATOM 3924 C C . GLU A 1 513 ? -19.637 12.518 24.379 1.00 97.75 513 GLU A C 1
ATOM 3926 O O . GLU A 1 513 ? -19.522 12.492 23.149 1.00 97.75 513 GLU A O 1
ATOM 3931 N N . ARG A 1 514 ? -19.167 13.534 25.114 1.00 97.38 514 ARG A N 1
ATOM 3932 C CA . ARG A 1 514 ? -18.566 14.743 24.525 1.00 97.38 514 ARG A CA 1
ATOM 3933 C C . ARG A 1 514 ? -17.341 14.410 23.663 1.00 97.38 514 ARG A C 1
ATOM 3935 O O . ARG A 1 514 ? -17.167 15.001 22.603 1.00 97.38 514 ARG A O 1
ATOM 3942 N N . LEU A 1 515 ? -16.531 13.439 24.091 1.00 95.50 515 LEU A N 1
ATOM 3943 C CA . LEU A 1 515 ? -15.333 12.994 23.369 1.00 95.50 515 LEU A CA 1
ATOM 3944 C C . LEU A 1 515 ? -15.671 12.326 22.020 1.00 95.50 515 LEU A C 1
ATOM 3946 O O . LEU A 1 515 ? -14.947 12.510 21.044 1.00 95.50 515 LEU A O 1
ATOM 3950 N N . THR A 1 516 ? -16.810 11.631 21.915 1.00 96.75 516 THR A N 1
ATOM 3951 C CA . THR A 1 516 ? -17.312 11.083 20.640 1.00 96.75 516 THR A CA 1
ATOM 3952 C C . THR A 1 516 ? -17.709 12.192 19.667 1.00 96.75 516 THR A C 1
ATOM 3954 O O . THR A 1 516 ? -17.443 12.090 18.467 1.00 96.75 516 THR A O 1
ATOM 3957 N N . ALA A 1 517 ? -18.335 13.265 20.164 1.00 96.31 517 ALA A N 1
ATOM 3958 C CA . ALA A 1 517 ? -18.662 14.434 19.348 1.00 96.31 517 ALA A CA 1
ATOM 3959 C C . ALA A 1 517 ? -17.392 15.164 18.872 1.00 96.31 517 ALA A C 1
ATOM 3961 O O . ALA A 1 517 ? -17.258 15.423 17.679 1.00 96.31 517 ALA A O 1
ATOM 3962 N N . GLU A 1 518 ? -16.426 15.381 19.768 1.00 96.31 518 GLU A N 1
ATOM 3963 C CA . GLU A 1 518 ? -15.120 15.985 19.465 1.00 96.31 518 GLU A CA 1
ATOM 3964 C C . GLU A 1 518 ? -14.359 15.195 18.380 1.00 96.31 518 GLU A C 1
ATOM 3966 O O . GLU A 1 518 ? -13.891 15.766 17.391 1.00 96.31 518 GLU A O 1
ATOM 3971 N N . TYR A 1 519 ? -14.316 13.860 18.489 1.00 97.38 519 TYR A N 1
ATOM 3972 C CA . TYR A 1 519 ? -13.709 13.016 17.457 1.00 97.38 519 TYR A CA 1
ATOM 3973 C C . TYR A 1 519 ? -14.458 13.084 16.117 1.00 97.38 519 TYR A C 1
ATOM 3975 O O . TYR A 1 519 ? -13.827 13.150 15.059 1.00 97.38 519 TYR A O 1
ATOM 3983 N N . ARG A 1 520 ? -15.801 13.116 16.137 1.00 97.25 520 ARG A N 1
ATOM 3984 C CA . ARG A 1 520 ? -16.624 13.280 14.925 1.00 97.25 520 ARG A CA 1
ATOM 3985 C C . ARG A 1 520 ? -16.307 14.592 14.212 1.00 97.25 520 ARG A C 1
ATOM 3987 O O . ARG A 1 520 ? -16.135 14.584 12.996 1.00 97.25 520 ARG A O 1
ATOM 3994 N N . GLU A 1 521 ? -16.233 15.698 14.947 1.00 96.50 521 GLU A N 1
ATOM 3995 C CA . GLU A 1 521 ? -15.908 17.016 14.397 1.00 96.50 521 GLU A CA 1
ATOM 3996 C C . GLU A 1 521 ? -14.516 17.017 13.757 1.00 96.50 521 GLU A C 1
ATOM 3998 O O . GLU A 1 521 ? -14.373 17.435 12.604 1.00 96.50 521 GLU A O 1
ATOM 4003 N N . ARG A 1 522 ? -13.502 16.453 14.433 1.00 95.69 522 ARG A N 1
ATOM 4004 C CA . ARG A 1 522 ? -12.148 16.368 13.866 1.00 95.69 522 ARG A CA 1
ATOM 4005 C C . ARG A 1 522 ? -12.076 15.466 12.632 1.00 95.69 522 ARG A C 1
ATOM 4007 O O . ARG A 1 522 ? -11.399 15.834 11.672 1.00 95.69 522 ARG A O 1
ATOM 4014 N N . TYR A 1 523 ? -12.784 14.333 12.625 1.00 94.88 523 TYR A N 1
ATOM 4015 C CA . TYR A 1 523 ? -12.906 13.455 11.454 1.00 94.88 523 TYR A CA 1
ATOM 4016 C C . TYR A 1 523 ? -13.552 14.178 10.262 1.00 94.88 523 TYR A C 1
ATOM 4018 O O . TYR A 1 523 ? -13.026 14.120 9.152 1.00 94.88 523 TYR A O 1
ATOM 4026 N N . LEU A 1 524 ? -14.661 14.893 10.481 1.00 94.00 524 LEU A N 1
ATOM 4027 C CA . LEU A 1 524 ? -15.351 15.637 9.422 1.00 94.00 524 LEU A CA 1
ATOM 4028 C C . LEU A 1 524 ? -14.478 16.763 8.852 1.00 94.00 524 LEU A C 1
ATOM 4030 O O . LEU A 1 524 ? -14.417 16.915 7.634 1.00 94.00 524 LEU A O 1
ATOM 4034 N N . ALA A 1 525 ? -13.763 17.499 9.708 1.00 92.25 525 ALA A N 1
ATOM 4035 C CA . ALA A 1 525 ? -12.813 18.520 9.275 1.00 92.25 525 ALA A CA 1
ATOM 4036 C C . ALA A 1 525 ? -11.668 17.920 8.439 1.00 92.25 525 ALA A C 1
ATOM 4038 O O . ALA A 1 525 ? -11.395 18.403 7.344 1.00 92.25 525 ALA A O 1
ATOM 4039 N N . ALA A 1 526 ? -11.051 16.827 8.907 1.00 90.31 526 ALA A N 1
ATOM 4040 C CA . ALA A 1 526 ? -9.980 16.148 8.176 1.00 90.31 526 ALA A CA 1
ATOM 4041 C C . ALA A 1 526 ? -10.457 15.596 6.822 1.00 90.31 526 ALA A C 1
ATOM 4043 O O . ALA A 1 526 ? -9.741 15.689 5.832 1.00 90.31 526 ALA A O 1
ATOM 4044 N N . ARG A 1 527 ? -11.686 15.075 6.741 1.00 87.50 527 ARG A N 1
ATOM 4045 C CA . ARG A 1 527 ? -12.266 14.597 5.481 1.00 87.50 527 ARG A CA 1
ATOM 4046 C C . ARG A 1 527 ? -12.483 15.730 4.466 1.00 87.50 527 ARG A C 1
ATOM 4048 O O . ARG A 1 527 ? -12.161 15.557 3.296 1.00 87.50 527 ARG A O 1
ATOM 4055 N N . GLN A 1 528 ? -12.953 16.898 4.911 1.00 85.56 528 GLN A N 1
ATOM 4056 C CA . GLN A 1 528 ? -13.123 18.079 4.048 1.00 85.56 528 GLN A CA 1
ATOM 4057 C C . GLN A 1 528 ? -11.799 18.643 3.496 1.00 85.56 528 GLN A C 1
ATOM 4059 O O . GLN A 1 528 ? -11.824 19.373 2.504 1.00 85.56 528 GLN A O 1
ATOM 4064 N N . GLU A 1 529 ? -10.651 18.333 4.111 1.00 80.62 529 GLU A N 1
ATOM 4065 C CA . GLU A 1 529 ? -9.329 18.663 3.554 1.00 80.62 529 GLU A CA 1
ATOM 4066 C C . GLU A 1 529 ? -9.058 17.861 2.262 1.00 80.62 529 GLU A C 1
ATOM 4068 O O . GLU A 1 529 ? -8.507 18.421 1.315 1.00 80.62 529 GLU A O 1
ATOM 4073 N N . PHE A 1 530 ? -9.494 16.592 2.196 1.00 72.62 530 PHE A N 1
ATOM 4074 C CA . PHE A 1 530 ? -9.248 15.673 1.070 1.00 72.62 530 PHE A CA 1
ATOM 4075 C C . PHE A 1 530 ? -10.279 15.738 -0.060 1.00 72.62 530 PHE A C 1
ATOM 4077 O O . PHE A 1 530 ? -9.944 15.427 -1.197 1.00 72.62 530 PHE A O 1
ATOM 4084 N N . ASP A 1 531 ? -11.510 16.175 0.212 1.00 68.88 531 ASP A N 1
ATOM 4085 C CA . ASP A 1 531 ? -12.562 16.314 -0.812 1.00 68.88 531 ASP A CA 1
ATOM 4086 C C . ASP A 1 531 ? -12.328 17.536 -1.757 1.00 68.88 531 ASP A C 1
ATOM 4088 O O . ASP A 1 531 ? -13.213 17.916 -2.528 1.00 68.88 531 ASP A O 1
ATOM 4092 N N . ARG A 1 532 ? -11.152 18.190 -1.711 1.00 63.88 532 ARG A N 1
ATOM 4093 C CA . ARG A 1 532 ? -10.810 19.378 -2.521 1.00 63.88 532 ARG A CA 1
ATOM 4094 C C . ARG A 1 532 ? -10.194 19.006 -3.884 1.00 63.88 532 ARG A C 1
ATOM 4096 O O . ARG A 1 532 ? -9.329 18.135 -3.944 1.00 63.88 532 ARG A O 1
ATOM 4103 N N . PRO A 1 533 ? -10.562 19.694 -4.984 1.00 56.47 533 PRO A N 1
ATOM 4104 C CA . PRO A 1 533 ? -9.928 19.495 -6.287 1.00 56.47 533 PRO A CA 1
ATOM 4105 C C . PRO A 1 533 ? -8.478 20.012 -6.308 1.00 56.47 533 PRO A C 1
ATOM 4107 O O . PRO A 1 533 ? -8.130 20.943 -5.579 1.00 56.47 533 PRO A O 1
ATOM 4110 N N . LEU A 1 534 ? -7.642 19.431 -7.178 1.00 54.97 534 LEU A N 1
ATOM 4111 C CA . LEU A 1 534 ? -6.263 19.889 -7.378 1.00 54.97 534 LEU A CA 1
ATOM 4112 C C . LEU A 1 534 ? -6.209 21.324 -7.921 1.00 54.97 534 LEU A C 1
ATOM 4114 O O . LEU A 1 534 ? -7.007 21.672 -8.794 1.00 54.97 534 LEU A O 1
ATOM 4118 N N . PRO A 1 535 ? -5.189 22.111 -7.533 1.00 56.53 535 PRO A N 1
ATOM 4119 C CA . PRO A 1 535 ? -4.684 23.177 -8.387 1.00 56.53 535 PRO A CA 1
ATOM 4120 C C . PRO A 1 535 ? -4.232 22.580 -9.726 1.00 56.53 535 PRO A C 1
ATOM 4122 O O . PRO A 1 535 ? -3.561 21.541 -9.746 1.00 56.53 535 PRO A O 1
ATOM 4125 N N . GLU A 1 536 ? -4.562 23.238 -10.837 1.00 53.62 536 GLU A N 1
ATOM 4126 C CA . GLU A 1 536 ? -4.009 22.857 -12.137 1.00 53.62 536 GLU A CA 1
ATOM 4127 C C . GLU A 1 536 ? -2.480 22.887 -12.081 1.00 53.62 536 GLU A C 1
ATOM 4129 O O . GLU A 1 536 ? -1.863 23.791 -11.514 1.00 53.62 536 GLU A O 1
ATOM 4134 N N . LEU A 1 537 ? -1.866 21.851 -12.645 1.00 52.88 537 LEU A N 1
ATOM 4135 C CA . LEU A 1 537 ? -0.421 21.752 -12.745 1.00 52.88 537 LEU A CA 1
ATOM 4136 C C . LEU A 1 537 ? -0.054 22.162 -14.162 1.00 52.88 537 LEU A C 1
ATOM 4138 O O . LEU A 1 537 ? -0.307 21.410 -15.101 1.00 52.88 537 LEU A O 1
ATOM 4142 N N . ASP A 1 538 ? 0.508 23.360 -14.288 1.00 50.47 538 ASP A N 1
ATOM 4143 C CA . ASP A 1 538 ? 1.059 23.862 -15.540 1.00 50.47 538 ASP A CA 1
ATOM 4144 C C . ASP A 1 538 ? 2.262 22.992 -15.940 1.00 50.47 538 ASP A C 1
ATOM 4146 O O . ASP A 1 538 ? 3.372 23.117 -15.415 1.00 50.47 538 ASP A O 1
ATOM 4150 N N . LEU A 1 539 ? 1.998 22.032 -16.828 1.00 46.56 539 LEU A N 1
ATOM 4151 C CA . LEU A 1 539 ? 3.009 21.158 -17.417 1.00 46.56 539 LEU A CA 1
ATOM 4152 C C . LEU A 1 539 ? 3.695 21.815 -18.626 1.00 46.56 539 LEU A C 1
ATOM 4154 O O . LEU A 1 539 ? 4.762 21.349 -19.034 1.00 46.56 539 LEU A O 1
ATOM 4158 N N . ASP A 1 540 ? 3.121 22.889 -19.174 1.00 46.12 540 ASP A N 1
ATOM 4159 C CA . ASP A 1 540 ? 3.639 23.593 -20.348 1.00 46.12 540 ASP A CA 1
ATOM 4160 C C . ASP A 1 540 ? 4.797 24.528 -19.964 1.00 46.12 540 ASP A C 1
ATOM 4162 O O . ASP A 1 540 ? 5.779 24.626 -20.709 1.00 46.12 540 ASP A O 1
ATOM 4166 N N . ALA A 1 541 ? 4.771 25.089 -18.746 1.00 45.91 541 ALA A N 1
ATOM 4167 C CA . ALA A 1 541 ? 5.857 25.863 -18.132 1.00 45.91 541 ALA A CA 1
ATOM 4168 C C . ALA A 1 541 ? 7.224 25.145 -18.089 1.00 45.91 541 ALA A C 1
ATOM 4170 O O . ALA A 1 541 ? 8.260 25.795 -17.941 1.00 45.91 541 ALA A O 1
ATOM 4171 N N . PHE A 1 542 ? 7.250 23.815 -18.232 1.00 40.62 542 PHE A N 1
ATOM 4172 C CA . PHE A 1 542 ? 8.465 22.990 -18.193 1.00 40.62 542 PHE A CA 1
ATOM 4173 C C . PHE A 1 542 ? 8.730 22.220 -19.504 1.00 40.62 542 PHE A C 1
ATOM 4175 O O . PHE A 1 542 ? 9.593 21.340 -19.530 1.00 40.62 542 PHE A O 1
ATOM 4182 N N . GLY A 1 543 ? 7.990 22.510 -20.586 1.00 35.22 543 GLY A N 1
ATOM 4183 C CA . GLY A 1 543 ? 7.757 21.539 -21.664 1.00 35.22 543 GLY A CA 1
ATOM 4184 C C . GLY A 1 543 ? 7.841 22.013 -23.120 1.00 35.22 543 GLY A C 1
ATOM 4185 O O . GLY A 1 543 ? 7.289 21.336 -23.984 1.00 35.22 543 GLY A O 1
ATOM 4186 N N . HIS A 1 544 ? 8.524 23.111 -23.460 1.00 30.30 544 HIS A N 1
ATOM 4187 C CA . HIS A 1 544 ? 8.728 23.466 -24.877 1.00 30.30 544 HIS A CA 1
ATOM 4188 C C . HIS A 1 544 ? 9.799 22.594 -25.564 1.00 30.30 544 HIS A C 1
ATOM 4190 O O . HIS A 1 544 ? 11.001 22.814 -25.412 1.00 30.30 544 HIS A O 1
ATOM 4196 N N . ARG A 1 545 ? 9.360 21.650 -26.410 1.00 31.53 545 ARG A N 1
ATOM 4197 C CA . ARG A 1 545 ? 10.174 21.088 -27.505 1.00 31.53 545 ARG A CA 1
ATOM 4198 C C . ARG A 1 545 ? 9.920 21.950 -28.756 1.00 31.53 545 ARG A C 1
ATOM 4200 O O . ARG A 1 545 ? 8.778 21.974 -29.215 1.00 31.53 545 ARG A O 1
ATOM 4207 N N . PRO A 1 546 ? 10.913 22.649 -29.336 1.00 30.84 546 PRO A N 1
ATOM 4208 C CA . PRO A 1 546 ? 10.724 23.277 -30.639 1.00 30.84 546 PRO A CA 1
ATOM 4209 C C . PRO A 1 546 ? 10.529 22.186 -31.702 1.00 30.84 546 PRO A C 1
ATOM 4211 O O . PRO A 1 546 ? 11.302 21.229 -31.771 1.00 30.84 546 PRO A O 1
ATOM 4214 N N . SER A 1 547 ? 9.486 22.327 -32.523 1.00 32.12 547 SER A N 1
ATOM 4215 C CA . SER A 1 547 ? 9.243 21.437 -33.662 1.00 32.12 547 SER A CA 1
ATOM 4216 C C . SER A 1 547 ? 10.410 21.503 -34.650 1.00 32.12 547 SER A C 1
ATOM 4218 O O . SER A 1 547 ? 10.887 22.587 -34.981 1.00 32.12 547 SER A O 1
ATOM 4220 N N . VAL A 1 548 ? 10.848 20.351 -35.165 1.00 34.22 548 VAL A N 1
ATOM 4221 C CA . VAL A 1 548 ? 11.978 20.247 -36.113 1.00 34.22 548 VAL A CA 1
ATOM 4222 C C . VAL A 1 548 ? 11.556 20.556 -37.564 1.00 34.22 548 VAL A C 1
ATOM 4224 O O . VAL A 1 548 ? 12.270 20.246 -38.513 1.00 34.22 548 VAL A O 1
ATOM 4227 N N . ALA A 1 549 ? 10.385 21.171 -37.757 1.00 33.19 549 ALA A N 1
ATOM 4228 C CA . ALA A 1 549 ? 9.872 21.599 -39.052 1.00 33.19 549 ALA A CA 1
ATOM 4229 C C . ALA A 1 549 ? 9.771 23.132 -39.103 1.00 33.19 549 ALA A C 1
ATOM 4231 O O . ALA A 1 549 ? 8.961 23.725 -38.396 1.00 33.19 549 ALA A O 1
ATOM 4232 N N . ASN A 1 550 ? 10.565 23.737 -39.994 1.00 32.66 550 ASN A N 1
ATOM 4233 C CA . ASN A 1 550 ? 10.694 25.178 -40.255 1.00 32.66 550 ASN A CA 1
ATOM 4234 C C . ASN A 1 550 ? 11.319 26.001 -39.113 1.00 32.66 550 ASN A C 1
ATOM 4236 O O . ASN A 1 550 ? 10.627 26.544 -38.258 1.00 32.66 550 ASN A O 1
ATOM 4240 N N . ALA A 1 551 ? 12.639 26.187 -39.185 1.00 26.08 551 ALA A N 1
ATOM 4241 C CA . ALA A 1 551 ? 13.360 27.190 -38.406 1.00 26.08 551 ALA A CA 1
ATOM 4242 C C . ALA A 1 551 ? 13.531 28.496 -39.213 1.00 26.08 551 ALA A C 1
ATOM 4244 O O . ALA A 1 551 ? 14.399 28.554 -40.088 1.00 26.08 551 ALA A O 1
ATOM 4245 N N . PRO A 1 552 ? 12.753 29.559 -38.939 1.00 27.91 552 PRO A N 1
ATOM 4246 C CA . PRO A 1 552 ? 13.164 30.926 -39.227 1.00 27.91 552 PRO A CA 1
ATOM 4247 C C . PRO A 1 552 ? 14.134 31.441 -38.145 1.00 27.91 552 PRO A C 1
ATOM 4249 O O . PRO A 1 552 ? 14.229 30.901 -37.043 1.00 27.91 552 PRO A O 1
ATOM 4252 N N . VAL A 1 553 ? 14.887 32.485 -38.488 1.00 32.34 553 VAL A N 1
ATOM 4253 C CA . VAL A 1 553 ? 15.997 33.039 -37.692 1.00 32.34 553 VAL A CA 1
ATOM 4254 C C . VAL A 1 553 ? 15.512 33.670 -36.370 1.00 32.34 553 VAL A C 1
ATOM 4256 O O . VAL A 1 553 ? 14.458 34.299 -36.336 1.00 32.34 553 VAL A O 1
ATOM 4259 N N . ARG A 1 554 ? 16.303 33.525 -35.291 1.00 34.16 554 ARG A N 1
ATOM 4260 C CA . ARG A 1 554 ? 16.087 34.173 -33.974 1.00 34.16 554 ARG A CA 1
ATOM 4261 C C . ARG A 1 554 ? 15.956 35.703 -34.096 1.00 34.16 554 ARG A C 1
ATOM 4263 O O . ARG A 1 554 ? 16.664 36.301 -34.906 1.00 34.16 554 ARG A O 1
ATOM 4270 N N . PRO A 1 555 ? 15.160 36.339 -33.219 1.00 33.34 555 PRO A N 1
ATOM 4271 C CA . PRO A 1 555 ? 15.811 37.098 -32.139 1.00 33.34 555 PRO A CA 1
ATOM 4272 C C . PRO A 1 555 ? 15.155 36.985 -30.744 1.00 33.34 555 PRO A C 1
ATOM 4274 O O . PRO A 1 555 ? 14.004 36.588 -30.607 1.00 33.34 555 PRO A O 1
ATOM 4277 N N . ASP A 1 556 ? 15.968 37.351 -29.749 1.00 32.16 556 ASP A N 1
ATOM 4278 C CA . ASP A 1 556 ? 15.737 37.692 -28.334 1.00 32.16 556 ASP A CA 1
ATOM 4279 C C . ASP A 1 556 ? 14.868 36.820 -27.406 1.00 32.16 556 ASP A C 1
ATOM 4281 O O . ASP A 1 556 ? 13.647 36.718 -27.485 1.00 32.16 556 ASP A O 1
ATOM 4285 N N . THR A 1 557 ? 15.566 36.269 -26.409 1.00 37.59 557 THR A N 1
ATOM 4286 C CA . THR A 1 557 ? 15.045 35.602 -25.215 1.00 37.59 557 THR A CA 1
ATOM 4287 C C . THR A 1 557 ? 15.104 36.545 -24.015 1.00 37.59 557 THR A C 1
ATOM 4289 O O . THR A 1 557 ? 16.192 36.776 -23.487 1.00 37.59 557 THR A O 1
ATOM 4292 N N . ASP A 1 558 ? 13.955 37.014 -23.532 1.00 39.03 558 ASP A N 1
ATOM 4293 C CA . ASP A 1 558 ? 13.856 37.720 -22.248 1.00 39.03 558 ASP A CA 1
ATOM 4294 C C . ASP A 1 558 ? 13.294 36.770 -21.176 1.00 39.03 558 ASP A C 1
ATOM 4296 O O . ASP A 1 558 ? 12.087 36.548 -21.062 1.00 39.03 558 ASP A O 1
ATOM 4300 N N . GLY A 1 559 ? 14.188 36.151 -20.401 1.00 51.69 559 GLY A N 1
ATOM 4301 C CA . GLY A 1 559 ? 13.837 35.180 -19.366 1.00 51.69 559 GLY A CA 1
ATOM 4302 C C . GLY A 1 559 ? 14.938 34.999 -18.318 1.00 51.69 559 GLY A C 1
ATOM 4303 O O . GLY A 1 559 ? 16.110 35.234 -18.584 1.00 51.69 559 GLY A O 1
ATOM 4304 N N . VAL A 1 560 ? 14.543 34.550 -17.120 1.00 48.25 560 VAL A N 1
ATOM 4305 C CA . VAL A 1 560 ? 15.429 34.016 -16.057 1.00 48.25 560 VAL A CA 1
ATOM 4306 C C . VAL A 1 560 ? 16.561 34.933 -15.528 1.00 48.25 560 VAL A C 1
ATOM 4308 O O . VAL A 1 560 ? 17.684 34.514 -15.253 1.00 48.25 560 VAL A O 1
ATOM 4311 N N . ILE A 1 561 ? 16.218 36.196 -15.239 1.00 52.69 561 ILE A N 1
ATOM 4312 C CA . ILE A 1 561 ? 17.034 37.102 -14.404 1.00 52.69 561 ILE A CA 1
ATOM 4313 C C . ILE A 1 561 ? 16.249 37.482 -13.137 1.00 52.69 561 ILE A C 1
ATOM 4315 O O . ILE A 1 561 ? 15.114 37.955 -13.224 1.00 52.69 561 ILE A O 1
ATOM 4319 N N . CYS A 1 562 ? 16.845 37.286 -11.953 1.00 58.00 562 CYS A N 1
ATOM 4320 C CA . CYS A 1 562 ? 16.223 37.641 -10.671 1.00 58.00 562 CYS A CA 1
ATOM 4321 C C . CYS A 1 562 ? 16.091 39.167 -10.490 1.00 58.00 562 CYS A C 1
ATOM 4323 O O . CYS A 1 562 ? 16.821 39.937 -11.114 1.00 58.00 562 CYS A O 1
ATOM 4325 N N . LEU A 1 563 ? 15.195 39.620 -9.602 1.00 62.09 563 LEU A N 1
ATOM 4326 C CA . LEU A 1 563 ? 14.924 41.054 -9.415 1.00 62.09 563 LEU A CA 1
ATOM 4327 C C . LEU A 1 563 ? 16.191 41.858 -9.054 1.00 62.09 563 LEU A C 1
ATOM 4329 O O . LEU A 1 563 ? 16.425 42.911 -9.633 1.00 62.09 563 LEU A O 1
ATOM 4333 N N . ALA A 1 564 ? 17.056 41.318 -8.187 1.00 67.56 564 ALA A N 1
ATOM 4334 C CA . ALA A 1 564 ? 18.320 41.954 -7.806 1.00 67.56 564 ALA A CA 1
ATOM 4335 C C . ALA A 1 564 ? 19.267 42.159 -9.006 1.00 67.56 564 ALA A C 1
ATOM 4337 O O . ALA A 1 564 ? 19.778 43.257 -9.208 1.00 67.56 564 ALA A O 1
ATOM 4338 N N . CYS A 1 565 ? 19.439 41.149 -9.867 1.00 66.75 565 CYS A N 1
ATOM 4339 C CA . CYS A 1 565 ? 20.249 41.277 -11.084 1.00 66.75 565 CYS A CA 1
ATOM 4340 C C . CYS A 1 565 ? 19.585 42.152 -12.159 1.00 66.75 565 CYS A C 1
ATOM 4342 O O . CYS A 1 565 ? 20.289 42.865 -12.870 1.00 66.75 565 CYS A O 1
ATOM 4344 N N . ARG A 1 566 ? 18.248 42.162 -12.249 1.00 69.81 566 ARG A N 1
ATOM 4345 C CA . ARG A 1 566 ? 17.487 43.080 -13.117 1.00 69.81 566 ARG A CA 1
ATOM 4346 C C . ARG A 1 566 ? 17.674 44.542 -12.689 1.00 69.81 566 ARG A C 1
ATOM 4348 O O . ARG A 1 566 ? 17.778 45.421 -13.536 1.00 69.81 566 ARG A O 1
ATOM 4355 N N . GLU A 1 567 ? 17.782 44.784 -11.386 1.00 70.25 567 GLU A N 1
ATOM 4356 C CA . GLU A 1 567 ? 18.053 46.091 -10.773 1.00 70.25 567 GLU A CA 1
ATOM 4357 C C . GLU A 1 567 ? 19.556 46.400 -10.611 1.00 70.25 567 GLU A C 1
ATOM 4359 O O . GLU A 1 567 ? 19.912 47.422 -10.030 1.00 70.25 567 GLU A O 1
ATOM 4364 N N . ARG A 1 568 ? 20.447 45.547 -11.146 1.00 69.12 568 ARG A N 1
ATOM 4365 C CA . ARG A 1 568 ? 21.921 45.674 -11.098 1.00 69.12 568 ARG A CA 1
ATOM 4366 C C . ARG A 1 568 ? 22.546 45.661 -9.691 1.00 69.12 568 ARG A C 1
ATOM 4368 O O . ARG A 1 568 ? 23.703 46.041 -9.532 1.00 69.12 568 ARG A O 1
ATOM 4375 N N . ARG A 1 569 ? 21.815 45.166 -8.689 1.00 70.06 569 ARG A N 1
ATOM 4376 C CA . ARG A 1 569 ? 22.272 44.924 -7.30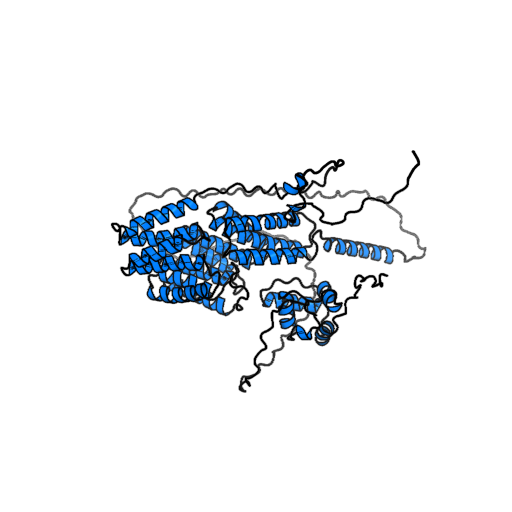9 1.00 70.06 569 ARG A CA 1
ATOM 4377 C C . ARG A 1 569 ? 22.856 43.515 -7.201 1.00 70.06 569 ARG A C 1
ATOM 4379 O O . ARG A 1 569 ? 22.249 42.607 -6.638 1.00 70.06 569 ARG A O 1
ATOM 4386 N N . HIS A 1 570 ? 23.993 43.289 -7.853 1.00 65.62 570 HIS A N 1
ATOM 4387 C CA . HIS A 1 570 ? 24.559 41.945 -8.021 1.00 65.62 570 HIS A CA 1
ATOM 4388 C C . HIS A 1 570 ? 25.081 41.335 -6.709 1.00 65.62 570 HIS A C 1
ATOM 4390 O O . HIS A 1 570 ? 25.113 40.114 -6.574 1.00 65.62 570 HIS A O 1
ATOM 4396 N N . GLU A 1 571 ? 25.429 42.171 -5.735 1.00 61.28 571 GLU A N 1
ATOM 4397 C CA . GLU A 1 571 ? 25.768 41.818 -4.356 1.00 61.28 571 GLU A CA 1
ATOM 4398 C C . GLU A 1 571 ? 24.590 41.214 -3.566 1.00 61.28 571 GLU A C 1
ATOM 4400 O O . GLU A 1 571 ? 24.813 40.378 -2.694 1.00 61.28 571 GLU A O 1
ATOM 4405 N N . ASP A 1 572 ? 23.345 41.558 -3.919 1.00 64.44 572 ASP A N 1
ATOM 4406 C CA . ASP A 1 572 ? 22.122 41.014 -3.307 1.00 64.44 572 ASP A CA 1
ATOM 4407 C C . ASP A 1 572 ? 21.669 39.688 -3.965 1.00 64.44 572 ASP A C 1
ATOM 4409 O O . ASP A 1 572 ? 20.654 39.093 -3.579 1.00 64.44 572 ASP A O 1
ATOM 4413 N N . CYS A 1 573 ? 22.381 39.208 -4.994 1.00 67.56 573 CYS A N 1
ATOM 4414 C CA . CYS A 1 573 ? 22.000 38.005 -5.726 1.00 67.56 573 CYS A CA 1
ATOM 4415 C C . CYS A 1 573 ? 22.312 36.722 -4.939 1.00 67.56 573 CYS A C 1
ATOM 4417 O O . CYS A 1 573 ? 23.441 36.473 -4.525 1.00 67.56 573 CYS A O 1
ATOM 4419 N N . ARG A 1 574 ? 21.312 35.840 -4.802 1.00 59.19 574 ARG A N 1
ATOM 4420 C CA . ARG A 1 574 ? 21.444 34.551 -4.093 1.00 59.19 574 ARG A CA 1
ATOM 4421 C C . ARG A 1 574 ? 22.043 33.397 -4.918 1.00 59.19 574 ARG A C 1
ATOM 4423 O O . ARG A 1 574 ? 22.110 32.290 -4.398 1.00 59.19 574 ARG A O 1
ATOM 4430 N N . GLY A 1 575 ? 22.444 33.624 -6.174 1.00 56.06 575 GLY A N 1
ATOM 4431 C CA . GLY A 1 575 ? 23.232 32.671 -6.977 1.00 56.06 575 GLY A CA 1
ATOM 4432 C C . GLY A 1 575 ? 22.622 31.270 -7.171 1.00 56.06 575 GLY A C 1
ATOM 4433 O O . GLY A 1 575 ? 23.235 30.277 -6.790 1.00 56.06 575 GLY A O 1
ATOM 4434 N N . GLY A 1 576 ? 21.421 31.172 -7.755 1.00 51.09 576 GLY A N 1
ATOM 4435 C CA . GLY A 1 576 ? 20.762 29.891 -8.068 1.00 51.09 576 GLY A CA 1
ATOM 4436 C C . GLY A 1 576 ? 20.878 29.475 -9.542 1.00 51.09 576 GLY A C 1
ATOM 4437 O O . GLY A 1 576 ? 21.035 30.324 -10.412 1.00 51.09 576 GLY A O 1
ATOM 4438 N N . THR A 1 577 ? 20.699 28.181 -9.840 1.00 41.19 577 THR A N 1
ATOM 4439 C CA . THR A 1 577 ? 20.788 27.573 -11.195 1.00 41.19 577 THR A CA 1
ATOM 4440 C C . THR A 1 577 ? 19.770 28.080 -12.227 1.00 41.19 577 THR A C 1
ATOM 4442 O O . THR A 1 577 ? 19.806 27.663 -13.380 1.00 41.19 577 THR A O 1
ATOM 4445 N N . TRP A 1 578 ? 18.857 28.960 -11.817 1.00 44.56 578 TRP A N 1
ATOM 4446 C CA . TRP A 1 578 ? 17.842 29.608 -12.649 1.00 44.56 578 TRP A CA 1
ATOM 4447 C C . TRP A 1 578 ? 18.137 31.094 -12.911 1.00 44.56 578 TRP A C 1
ATOM 4449 O O . TRP A 1 578 ? 17.336 31.752 -13.558 1.00 44.56 578 TRP A O 1
ATOM 4459 N N . CYS A 1 579 ? 19.226 31.657 -12.375 1.00 48.69 579 CYS A N 1
ATOM 4460 C CA . CYS A 1 579 ? 19.558 33.075 -12.520 1.00 48.69 579 CYS A CA 1
ATOM 4461 C C . CYS A 1 579 ? 20.898 33.228 -13.244 1.00 48.69 579 CYS A C 1
ATOM 4463 O O . CYS A 1 579 ? 21.944 32.905 -12.685 1.00 48.69 579 CYS A O 1
ATOM 4465 N N . ASP A 1 580 ? 20.867 33.761 -14.465 1.00 49.19 580 ASP A N 1
ATOM 4466 C CA . ASP A 1 580 ? 21.983 33.693 -15.423 1.00 49.19 580 ASP A CA 1
ATOM 4467 C C . ASP A 1 580 ? 23.101 34.743 -15.184 1.00 49.19 580 ASP A C 1
ATOM 4469 O O . ASP A 1 580 ? 23.657 35.345 -16.103 1.00 49.19 580 ASP A O 1
ATOM 4473 N N . CYS A 1 581 ? 23.424 35.029 -13.917 1.00 59.78 581 CYS A N 1
ATOM 4474 C CA . CYS A 1 581 ? 24.428 36.027 -13.542 1.00 59.78 581 CYS A CA 1
ATOM 4475 C C . CYS A 1 581 ? 25.834 35.419 -13.404 1.00 59.78 581 CYS A C 1
ATOM 4477 O O . CYS A 1 581 ? 26.153 34.716 -12.442 1.00 59.78 581 CYS A O 1
ATOM 4479 N N . GLN A 1 582 ? 26.717 35.751 -14.348 1.00 51.47 582 GLN A N 1
ATOM 4480 C CA . GLN A 1 582 ? 28.120 35.338 -14.314 1.00 51.47 582 GLN A CA 1
ATOM 4481 C C . GLN A 1 582 ? 28.906 36.098 -13.232 1.00 51.47 582 GLN A C 1
ATOM 4483 O O . GLN A 1 582 ? 29.416 37.194 -13.463 1.00 51.47 582 GLN A O 1
ATOM 4488 N N . HIS A 1 583 ? 29.067 35.502 -12.050 1.00 43.66 583 HIS A N 1
ATOM 4489 C CA . HIS A 1 583 ? 29.983 36.033 -11.041 1.00 43.66 583 HIS A CA 1
ATOM 4490 C C . HIS A 1 583 ? 31.448 35.774 -11.434 1.00 43.66 583 HIS A C 1
ATOM 4492 O O . HIS A 1 583 ? 32.011 34.717 -11.144 1.00 43.66 583 HIS A O 1
ATOM 4498 N N . ARG A 1 584 ? 32.100 36.778 -12.030 1.00 41.84 584 ARG A N 1
ATOM 4499 C CA . ARG A 1 584 ? 33.558 36.952 -11.939 1.00 41.84 584 ARG A CA 1
ATOM 4500 C C . ARG A 1 584 ? 33.904 38.373 -11.521 1.00 41.84 584 ARG A C 1
ATOM 4502 O O . ARG A 1 584 ? 33.621 39.341 -12.214 1.00 41.84 584 ARG A O 1
ATOM 4509 N N . THR A 1 585 ? 34.569 38.470 -10.379 1.00 42.91 585 THR A N 1
ATOM 4510 C CA . THR A 1 585 ? 35.221 39.681 -9.891 1.00 42.91 585 THR A CA 1
ATOM 4511 C C . THR A 1 585 ? 36.405 40.051 -10.778 1.00 42.91 585 THR A C 1
ATOM 4513 O O . THR A 1 585 ? 37.372 39.293 -10.832 1.00 42.91 585 THR A O 1
ATOM 4516 N N . SER A 1 586 ? 36.386 41.233 -11.390 1.00 34.59 586 SER A N 1
ATOM 4517 C CA . SER A 1 586 ? 37.584 42.046 -11.658 1.00 34.59 586 SER A CA 1
ATOM 4518 C C . SER A 1 586 ? 37.164 43.491 -11.920 1.00 34.59 586 SER A C 1
ATOM 4520 O O . SER A 1 586 ? 36.352 43.752 -12.802 1.00 34.59 586 SER A O 1
ATOM 4522 N N . ARG A 1 587 ? 37.751 44.441 -11.186 1.00 41.84 587 ARG A N 1
ATOM 4523 C CA . ARG A 1 587 ? 38.031 45.752 -11.781 1.00 41.84 587 ARG A CA 1
ATOM 4524 C C . ARG A 1 587 ? 39.142 45.529 -12.798 1.00 41.84 587 ARG A C 1
ATOM 4526 O O . ARG A 1 587 ? 40.124 44.910 -12.419 1.00 41.84 587 ARG A O 1
ATOM 4533 N N . GLU A 1 588 ? 39.022 46.097 -13.989 1.00 34.47 588 GLU A N 1
ATOM 4534 C CA . GLU A 1 588 ? 40.109 46.830 -14.649 1.00 34.47 588 GLU A CA 1
ATOM 4535 C C . GLU A 1 588 ? 39.554 47.531 -15.895 1.00 34.47 588 GLU A C 1
ATOM 4537 O O . GLU A 1 588 ? 38.858 46.928 -16.707 1.00 34.47 588 GLU A O 1
ATOM 4542 N N . VAL A 1 589 ? 39.819 48.834 -15.997 1.00 35.94 589 VAL A N 1
ATOM 4543 C CA . VAL A 1 589 ? 39.654 49.623 -17.223 1.00 35.94 589 VAL A CA 1
ATOM 4544 C C . VAL A 1 589 ? 41.061 49.986 -17.699 1.00 35.94 589 VAL A C 1
ATOM 4546 O O . VAL A 1 589 ? 41.972 50.152 -16.888 1.00 35.94 589 VAL A O 1
ATOM 4549 N N . GLU A 1 590 ? 41.207 50.021 -19.017 1.00 37.31 590 GLU A N 1
ATOM 4550 C CA . GLU A 1 590 ? 42.440 49.905 -19.799 1.00 37.31 590 GLU A CA 1
ATOM 4551 C C . GLU A 1 590 ? 43.514 51.004 -19.623 1.00 37.31 590 GLU A C 1
ATOM 4553 O O . GLU A 1 590 ? 43.250 52.075 -19.069 1.00 37.31 590 GLU A O 1
ATOM 4558 N N . PRO A 1 591 ? 44.753 50.746 -20.104 1.00 39.19 591 PRO A N 1
ATOM 4559 C CA . PRO A 1 591 ? 45.864 51.693 -20.040 1.00 39.19 591 PRO A CA 1
ATOM 4560 C C . PRO A 1 591 ? 45.720 52.890 -20.992 1.00 39.19 591 PRO A C 1
ATOM 4562 O O . PRO A 1 591 ? 44.992 52.872 -21.981 1.00 39.19 591 PRO A O 1
ATOM 4565 N N . ALA A 1 592 ? 46.497 53.936 -20.710 1.00 38.66 592 ALA A N 1
ATOM 4566 C CA . ALA A 1 592 ? 46.482 55.184 -21.460 1.00 38.66 592 ALA A CA 1
ATOM 4567 C C . ALA A 1 592 ? 47.202 55.111 -22.822 1.00 38.66 592 ALA A C 1
ATOM 4569 O O . ALA A 1 592 ? 48.373 54.739 -22.905 1.00 38.66 592 ALA A O 1
ATOM 4570 N N . THR A 1 593 ? 46.551 55.653 -23.853 1.00 41.19 593 THR A N 1
ATOM 4571 C CA . THR A 1 593 ? 47.197 56.252 -25.034 1.00 41.19 593 THR A CA 1
ATOM 4572 C C . THR A 1 593 ? 46.648 57.668 -25.199 1.00 41.19 593 THR A C 1
ATOM 4574 O O . THR A 1 593 ? 45.449 57.836 -25.408 1.00 41.19 593 THR A O 1
ATOM 4577 N N . GLY A 1 594 ? 47.493 58.687 -25.028 1.00 34.41 594 GLY A N 1
ATOM 4578 C CA . GLY A 1 594 ? 47.051 60.083 -24.915 1.00 34.41 594 GLY A CA 1
ATOM 4579 C C . GLY A 1 594 ? 47.151 60.912 -26.199 1.00 34.41 594 GLY A C 1
ATOM 4580 O O . GLY A 1 594 ? 47.739 60.490 -27.193 1.00 34.41 594 GLY A O 1
ATOM 4581 N N . ALA A 1 595 ? 46.643 62.143 -26.120 1.00 32.59 595 ALA A N 1
ATOM 4582 C CA . ALA A 1 595 ? 46.983 63.252 -27.007 1.00 32.59 595 ALA A CA 1
ATOM 4583 C C . ALA A 1 595 ? 46.953 64.580 -26.220 1.00 32.59 595 ALA A C 1
ATOM 4585 O O . ALA A 1 595 ? 46.238 64.704 -25.230 1.00 32.59 595 ALA A O 1
ATOM 4586 N N . ALA A 1 596 ? 47.784 65.525 -26.655 1.00 36.06 596 ALA A N 1
ATOM 4587 C CA . ALA A 1 596 ? 48.115 66.803 -26.021 1.00 36.06 596 ALA A CA 1
ATOM 4588 C C . ALA A 1 596 ? 46.943 67.777 -25.758 1.00 36.06 596 ALA A C 1
ATOM 4590 O O . ALA A 1 596 ? 45.940 67.739 -26.467 1.00 36.06 596 ALA A O 1
ATOM 4591 N N . GLY A 1 597 ? 47.161 68.746 -24.855 1.00 36.44 597 GLY A N 1
ATOM 4592 C CA . GLY A 1 597 ? 46.407 70.008 -24.839 1.00 36.44 597 GLY A CA 1
ATOM 4593 C C . GLY A 1 597 ? 46.355 70.732 -23.489 1.00 36.44 597 GLY A C 1
ATOM 4594 O O . GLY A 1 597 ? 45.459 70.434 -22.714 1.00 36.44 597 GLY A O 1
ATOM 4595 N N . GLU A 1 598 ? 47.262 71.707 -23.316 1.00 34.12 598 GLU A N 1
ATOM 4596 C CA . GLU A 1 598 ? 47.230 72.854 -22.366 1.00 34.12 598 GLU A CA 1
ATOM 4597 C C . GLU A 1 598 ? 47.331 72.591 -20.843 1.00 34.12 598 GLU A C 1
ATOM 4599 O O . GLU A 1 598 ? 46.412 72.016 -20.224 1.00 34.12 598 GLU A O 1
#

Radius of gyration: 35.08 Å; Cα contacts (8 Å, |Δi|>4): 599; chains: 1; bounding box: 107×118×107 Å

Sequence (598 aa):
MTVHHGNGERDGQTPVPNHQLRALRQQRNWSQQEFAEAIRDQAMAMGLNLACDEKRVGRWERGEVRWPSPAYRRVLQAVLNVPVSEMGFVPPAGDGSGDPAEPDTATPPEGAPVIPPQAVPVTPPGGVTAVRRHAANVPPADGVPVTAPPGAAPLGPGTPAGGVPVTPITGVPVLSGVAYPIAQPPLGYPAAGHPAPGPGDAAVPLAGEGLEMLETLEAFELIRRLEASDVGGGMLEALCLKVDRLCRDYPHLDAQALRVQAAPHLRYVINLLDGRLTLAQHRELLVIGGWLSALLGCVYYDMGHREAALASCEAAFRFGDQAGHRELMAWSYEMRAWFALSEGRYREVIELARAGQETCRGDSNARVQLTLQEAKGWARLGREQEAREAMERGWAALERLPVPEHPEHHFVFDRTKYDFYVASCFQWLGRDDQAERFAAKVFADCESRRPGWPMRYAETKIGLGVIAARRGDLEQAVANGLEALGIERKSGPSLMARAQELLVVLNDRYPKERLTAEYRERYLAARQEFDRPLPELDLDAFGHRPSVANAPVRPDTDGVICLACRERRHEDCRGGTWCDCQHRTSREVEPATGAAGE

pLDDT: mean 73.65, std 27.57, range [23.02, 98.88]

Mean predicted aligned error: 20.21 Å

Nearest PDB structures (foldseek):
  7t7t-assembly2_B  TM=5.961E-01  e=8.375E-03  Citrus unshiu
  8rst-assembly1_A-2  TM=5.992E-01  e=2.694E-02  Bacillus phage phi3T
  8rsv-assembly2_B  TM=5.059E-01  e=9.787E-03  Bacillus phage phi3T
  3q15-assembly2_B-3  TM=4.050E-01  e=6.596E-02  Bacillus subtilis
  6epe-assembly1_S  TM=4.661E-01  e=3.368E+00  Rattus norvegicus

Foldseek 3Di:
DDDDDDDDDDPPPQQDFQVQLVVLCVVVVDQLAVVQVQLCVLCVVQVHHDRGGSVNSVCNRRNVPQDDDPSSQVSSCVSSVDHSVRRRHDDDPDDPPDDPPDPDDDDDDDDDDDDDDDDDDDDDDDDDDDDDDDDDDDDDDDDDDDDDDDDDDDDDDDDDDDDDDDDPPPDDDPPDDPDDDPDDDDPDDDDDDDDDDDDDDDDDPDDVVVVVVVVVVVVVVVVVLLPDAPDDPCNLVVLVVLLQVLLLCQLPDALVVSCVSLVVSLVVLVVRCPTRDHPVRNLSSLQSNLSSLLSNLQSCQLLVNNVSNLVSLVSNLVSCVVSVNLLSVLSSLLSVLVSCLLVPVLVSNLVSLVVSCVSDPAQALSVLSSLLSNLLSCLLVLNNVSSVVSLVSSVVSVVPRPADPRCSRNSHDHPLNSLLSVLSSCLSNVVLVSSVVSLVSNVVQCVVDVNGRLQSQLLSLLSVLSSCLVVPNNPSNLVSLLVSLPDDHTSQSNSLSSSVSSLVSCCVRPVPDPSSVVSVVSSVVSNVVSVDDDDDDPPVVVDDDPDPPDDDDDDDDDAQADPCVVVVVVVPDPDDPRHPDDDDDDDDDDDDDDDDDD

InterPro domains:
  IPR001387 Cro/C1-type, helix-turn-helix domain [PS50943] (21-39)
  IPR001387 Cro/C1-type, helix-turn-helix domain [SM00530] (20-87)
  IPR001387 Cro/C1-type, helix-turn-helix domain [cd00093] (20-86)
  IPR010982 Lambda repressor-like, DNA-binding domain superfamily [G3DSA:1.10.260.40] (19-88)
  IPR010982 Lambda repressor-like, DNA-binding domain superfamily [SSF47413] (19-87)
  IPR011990 Tetratricopeptide-like helical domain superfamily [G3DSA:1.25.40.10] (261-533)
  IPR011990 Tetratricopeptide-like helical domain superfamily [SSF48452] (294-403)
  IPR011990 Tetratricopeptide-like helical domain superfamily [SSF48452] (373-501)
  IPR059971 SP15, N-terminal domain [PF27520] (21-81)

Organism: NCBI:txid1469144